Protein AF-0000000067174355 (afdb_homodimer)

Foldseek 3Di:
DDDDDDDFDPPAAAEEEECQALQQQPFPDADDLVLLLVVLVLCVVLPRQAYAHAELPDCVNRVNRNCVLVNLLVDDLVSLLRYEYEYAALVSLLVSLVSPHQHYEHEAELAQVVRCVPVNGGRVVSLVRQLSSLVSSVVSVHAYAYEYHCCAADPVPGGGDLVSVLVSLLDPSRLSHQAYEYEPQQQPDDLVSLLVSLLSNCVSRVRHAYEYWHACQVHCQQVNVSSNVVSHHRYYYAYALQGNAHPSRPPGRTGHHPLQNCVNRVDVSDDLVSSVSSLVSSVVRCVVSVHHRPDVNSVCLCDPPVVDSNRDDD/DDDDDDDFDPPAAAEEEECQALQQQPFPDADDLVLLLVVLVLCVVLPRQAYAHAELPDCVNRVNRNCVLVNLLVDDLVSLLRYEYEYAALVSLLVSLVSPHQEYEHEAELAQVVRCVPVNGGRVVSLVRQLSSLVSSVVSVHAYAYEYPCCAADPVPGGGDLVSVLCSLLDPSRLSHQAYEYEPQQQPDDLVSLLVSLLSNCVSRVRHAYEYWHFCQVHCQLVNVSSNVVSGHRYYYAYALQGNAHPSRPPGRTTHHPLQNCVNRVDVSDDLVSSVSSLVSSVVRCVVSVHHRPDVNSVCLCDPPVVDSNRDDD

Structure (mmCIF, N/CA/C/O backbone):
data_AF-0000000067174355-model_v1
#
loop_
_entity.id
_entity.type
_entity.pdbx_description
1 polymer 'Hydroxymethylglutaryl-CoA lyase'
#
loop_
_atom_site.group_PDB
_atom_site.id
_atom_site.type_symbol
_atom_site.label_atom_id
_atom_site.label_alt_id
_atom_site.label_comp_id
_atom_site.label_asym_id
_atom_site.label_entity_id
_atom_site.label_seq_id
_atom_site.pdbx_PDB_ins_code
_atom_site.Cartn_x
_atom_site.Cartn_y
_atom_site.Cartn_z
_atom_site.occupancy
_atom_site.B_iso_or_equiv
_atom_site.auth_seq_id
_atom_site.auth_comp_id
_atom_site.auth_asym_id
_atom_site.auth_atom_id
_atom_site.pdbx_PDB_model_num
ATOM 1 N N . MET A 1 1 ? 29.172 12.445 6.512 1 47.53 1 MET A N 1
ATOM 2 C CA . MET A 1 1 ? 29.062 11.016 6.754 1 47.53 1 MET A CA 1
ATOM 3 C C . MET A 1 1 ? 27.953 10.406 5.883 1 47.53 1 MET A C 1
ATOM 5 O O . MET A 1 1 ? 26.891 10.992 5.734 1 47.53 1 MET A O 1
ATOM 9 N N . THR A 1 2 ? 28.219 9.445 5.082 1 68 2 THR A N 1
ATOM 10 C CA . THR A 1 2 ? 27.328 8.805 4.121 1 68 2 THR A CA 1
ATOM 11 C C . THR A 1 2 ? 26.141 8.148 4.836 1 68 2 THR A C 1
ATOM 13 O O . THR A 1 2 ? 26.344 7.391 5.793 1 68 2 THR A O 1
ATOM 16 N N . VAL A 1 3 ? 24.938 8.594 4.625 1 85.62 3 VAL A N 1
ATOM 17 C CA . VAL A 1 3 ? 23.734 8.047 5.246 1 85.62 3 VAL A CA 1
ATOM 18 C C . VAL A 1 3 ? 23.562 6.586 4.836 1 85.62 3 VAL A C 1
ATOM 20 O O . VAL A 1 3 ? 23.656 6.254 3.652 1 85.62 3 VAL A O 1
ATOM 23 N N . ARG A 1 4 ? 23.469 5.734 5.824 1 85.81 4 ARG A N 1
ATOM 24 C CA . ARG A 1 4 ? 23.344 4.297 5.602 1 85.81 4 ARG A CA 1
ATOM 25 C C . ARG A 1 4 ? 22.031 3.965 4.906 1 85.81 4 ARG A C 1
ATOM 27 O O . ARG A 1 4 ? 21 4.547 5.219 1 85.81 4 ARG A O 1
ATOM 34 N N . GLU A 1 5 ? 22.156 3.023 3.988 1 91.25 5 GLU A N 1
ATOM 35 C CA . GLU A 1 5 ? 20.953 2.527 3.324 1 91.25 5 GLU A CA 1
ATOM 36 C C . GLU A 1 5 ? 20.047 1.79 4.305 1 91.25 5 GLU A C 1
ATOM 38 O O . GLU A 1 5 ? 20.531 1.091 5.199 1 91.25 5 GLU A O 1
ATOM 43 N N . PRO A 1 6 ? 18.797 1.964 4.055 1 93.75 6 PRO A N 1
ATOM 44 C CA . PRO A 1 6 ? 17.891 1.229 4.938 1 93.75 6 PRO A CA 1
ATOM 45 C C . PRO A 1 6 ? 18.031 -0.285 4.809 1 93.75 6 PRO A C 1
ATOM 47 O O . PRO A 1 6 ? 18.344 -0.789 3.727 1 93.75 6 PRO A O 1
ATOM 50 N N . SER A 1 7 ? 17.797 -0.984 5.895 1 96.5 7 SER A N 1
ATOM 51 C CA . SER A 1 7 ? 17.938 -2.436 5.934 1 96.5 7 SER A CA 1
ATOM 52 C C . SER A 1 7 ? 16.781 -3.121 5.195 1 96.5 7 SER A C 1
ATOM 54 O O . SER A 1 7 ? 15.688 -2.564 5.082 1 96.5 7 SER A O 1
ATOM 56 N N . PRO A 1 8 ? 17.047 -4.328 4.684 1 97.94 8 PRO A N 1
ATOM 57 C CA . PRO A 1 8 ? 15.953 -5.113 4.102 1 97.94 8 PRO A CA 1
ATOM 58 C C . PRO A 1 8 ? 14.875 -5.477 5.117 1 97.94 8 PRO A C 1
ATOM 60 O O . PRO A 1 8 ? 15.117 -5.438 6.324 1 97.94 8 PRO A O 1
ATOM 63 N N . TYR A 1 9 ? 13.719 -5.781 4.57 1 98.62 9 TYR A N 1
ATOM 64 C CA . TYR A 1 9 ? 12.625 -6.211 5.426 1 98.62 9 TYR A CA 1
ATOM 65 C C . TYR A 1 9 ? 12.898 -7.586 6.023 1 98.62 9 TYR A C 1
ATOM 67 O O . TYR A 1 9 ? 13.43 -8.469 5.344 1 98.62 9 TYR A O 1
ATOM 75 N N . THR A 1 10 ? 12.656 -7.75 7.281 1 98.12 10 THR A N 1
ATOM 76 C CA . THR A 1 10 ? 12.727 -9.023 7.988 1 98.12 10 THR A CA 1
ATOM 77 C C . THR A 1 10 ? 11.43 -9.289 8.742 1 98.12 10 THR A C 1
ATOM 79 O O . THR A 1 10 ? 10.828 -8.367 9.297 1 98.12 10 THR A O 1
ATOM 82 N N . PRO A 1 11 ? 10.992 -10.531 8.711 1 98.12 11 PRO A N 1
ATOM 83 C CA . PRO A 1 11 ? 11.633 -11.727 8.164 1 98.12 11 PRO A CA 1
ATOM 84 C C . PRO A 1 11 ? 11.711 -11.719 6.637 1 98.12 11 PRO A C 1
ATOM 86 O O . PRO A 1 11 ? 10.969 -10.977 5.984 1 98.12 11 PRO A O 1
ATOM 89 N N . ARG A 1 12 ? 12.547 -12.57 6.105 1 98.25 12 ARG A N 1
ATOM 90 C CA . ARG A 1 12 ? 12.766 -12.609 4.664 1 98.25 12 ARG A CA 1
ATOM 91 C C . ARG A 1 12 ? 11.672 -13.414 3.963 1 98.25 12 ARG A C 1
ATOM 93 O O . ARG A 1 12 ? 11.141 -14.367 4.531 1 98.25 12 ARG A O 1
ATOM 100 N N . ALA A 1 13 ? 11.336 -13.047 2.789 1 98.56 13 ALA A N 1
ATOM 101 C CA . ALA A 1 13 ? 10.453 -13.789 1.896 1 98.56 13 ALA A CA 1
ATOM 102 C C . ALA A 1 13 ? 10.914 -13.672 0.446 1 98.56 13 ALA A C 1
ATOM 104 O O . ALA A 1 13 ? 11.461 -12.648 0.044 1 98.56 13 ALA A O 1
ATOM 105 N N . GLU A 1 14 ? 10.648 -14.672 -0.327 1 98.5 14 GLU A N 1
ATOM 106 C CA . GLU A 1 14 ? 11.016 -14.711 -1.74 1 98.5 14 GLU A CA 1
ATOM 107 C C . GLU A 1 14 ? 9.859 -14.234 -2.619 1 98.5 14 GLU A C 1
ATOM 109 O O . GLU A 1 14 ? 8.695 -14.523 -2.332 1 98.5 14 GLU A O 1
ATOM 114 N N . LEU A 1 15 ? 10.219 -13.523 -3.701 1 98.88 15 LEU A N 1
ATOM 115 C CA . LEU A 1 15 ? 9.227 -13.164 -4.699 1 98.88 15 LEU A CA 1
ATOM 116 C C . LEU A 1 15 ? 9.07 -14.266 -5.742 1 98.88 15 LEU A C 1
ATOM 118 O O . LEU A 1 15 ? 10.062 -14.75 -6.285 1 98.88 15 LEU A O 1
ATOM 122 N N . ARG A 1 16 ? 7.902 -14.664 -5.973 1 98.94 16 ARG A N 1
ATOM 123 C CA . ARG A 1 16 ? 7.566 -15.367 -7.207 1 98.94 16 ARG A CA 1
ATOM 124 C C . ARG A 1 16 ? 6.828 -14.445 -8.172 1 98.94 16 ARG A C 1
ATOM 126 O O . ARG A 1 16 ? 5.781 -13.891 -7.832 1 98.94 16 ARG A O 1
ATOM 133 N N . ASP A 1 17 ? 7.379 -14.242 -9.305 1 98.94 17 ASP A N 1
ATOM 134 C CA . ASP A 1 17 ? 6.719 -13.414 -10.305 1 98.94 17 ASP A CA 1
ATOM 135 C C . ASP A 1 17 ? 5.715 -14.227 -11.117 1 98.94 17 ASP A C 1
ATOM 137 O O . ASP A 1 17 ? 6.059 -15.281 -11.656 1 98.94 17 ASP A O 1
ATOM 141 N N . VAL A 1 18 ? 4.496 -13.75 -11.172 1 98.88 18 VAL A N 1
ATOM 142 C CA . VAL A 1 18 ? 3.436 -14.508 -11.82 1 98.88 18 VAL A CA 1
ATOM 143 C C . VAL A 1 18 ? 2.963 -13.766 -13.07 1 98.88 18 VAL A C 1
ATOM 145 O O . VAL A 1 18 ? 1.844 -13.984 -13.539 1 98.88 18 VAL A O 1
ATOM 148 N N . THR A 1 19 ? 3.76 -12.891 -13.641 1 98.69 19 THR A N 1
ATOM 149 C CA . THR A 1 19 ? 3.434 -12.055 -14.789 1 98.69 19 THR A CA 1
ATOM 150 C C . THR A 1 19 ? 2.945 -12.906 -15.961 1 98.69 19 THR A C 1
ATOM 152 O O . THR A 1 19 ? 1.911 -12.609 -16.562 1 98.69 19 THR A O 1
ATOM 155 N N . LEU A 1 20 ? 3.588 -13.992 -16.234 1 98.75 20 LEU A N 1
ATOM 156 C CA . LEU A 1 20 ? 3.367 -14.742 -17.469 1 98.75 20 LEU A CA 1
ATOM 157 C C . LEU A 1 20 ? 2.189 -15.695 -17.312 1 98.75 20 LEU A C 1
ATOM 159 O O . LEU A 1 20 ? 1.756 -16.312 -18.297 1 98.75 20 LEU A O 1
ATOM 163 N N . ARG A 1 21 ? 1.684 -15.805 -16.172 1 98.31 21 ARG A N 1
ATOM 164 C CA . ARG A 1 21 ? 0.479 -16.609 -15.961 1 98.31 21 ARG A CA 1
ATOM 165 C C . ARG A 1 21 ? -0.692 -15.727 -15.531 1 98.31 21 ARG A C 1
ATOM 167 O O . ARG A 1 21 ? -1.477 -15.281 -16.375 1 98.31 21 ARG A O 1
ATOM 174 N N . ASP A 1 22 ? -0.7 -15.312 -14.242 1 97.19 22 ASP A N 1
ATOM 175 C CA . ASP A 1 22 ? -1.816 -14.531 -13.719 1 97.19 22 ASP A CA 1
ATOM 176 C C . ASP A 1 22 ? -1.847 -13.133 -14.328 1 97.19 22 ASP A C 1
ATOM 178 O O . ASP A 1 22 ? -2.922 -12.586 -14.586 1 97.19 22 ASP A O 1
ATOM 182 N N . GLY A 1 23 ? -0.705 -12.547 -14.562 1 97.44 23 GLY A N 1
ATOM 183 C CA . GLY A 1 23 ? -0.603 -11.211 -15.125 1 97.44 23 GLY A CA 1
ATOM 184 C C . GLY A 1 23 ? -1.188 -11.109 -16.516 1 97.44 23 GLY A C 1
ATOM 185 O O . GLY A 1 23 ? -1.745 -10.07 -16.891 1 97.44 23 GLY A O 1
ATOM 186 N N . LEU A 1 24 ? -1.07 -12.18 -17.297 1 97.06 24 LEU A N 1
ATOM 187 C CA . LEU A 1 24 ? -1.478 -12.141 -18.688 1 97.06 24 LEU A CA 1
ATOM 188 C C . LEU A 1 24 ? -2.91 -12.633 -18.859 1 97.06 24 LEU A C 1
ATOM 190 O O . LEU A 1 24 ? -3.512 -12.469 -19.922 1 97.06 24 LEU A O 1
ATOM 194 N N . GLN A 1 25 ? -3.473 -13.164 -17.812 1 92.31 25 GLN A N 1
ATOM 195 C CA . GLN A 1 25 ? -4.711 -13.93 -17.922 1 92.31 25 GLN A CA 1
ATOM 196 C C . GLN A 1 25 ? -5.832 -13.086 -18.516 1 92.31 25 GLN A C 1
ATOM 198 O O . GLN A 1 25 ? -6.648 -13.578 -19.297 1 92.31 25 GLN A O 1
ATOM 203 N N . LEU A 1 26 ? -5.891 -11.797 -18.188 1 89.19 26 LEU A N 1
ATOM 204 C CA . LEU A 1 26 ? -7.023 -10.961 -18.578 1 89.19 26 LEU A CA 1
ATOM 205 C C . LEU A 1 26 ? -6.586 -9.867 -19.531 1 89.19 26 LEU A C 1
ATOM 207 O O . LEU A 1 26 ? -7.32 -8.898 -19.766 1 89.19 26 LEU A O 1
ATOM 211 N N . THR A 1 27 ? -5.402 -9.977 -20.109 1 92.25 27 THR A N 1
ATOM 212 C CA . THR A 1 27 ? -4.961 -8.969 -21.062 1 92.25 27 THR A CA 1
ATOM 213 C C . THR A 1 27 ? -5.699 -9.117 -22.391 1 92.25 27 THR A C 1
ATOM 215 O O . THR A 1 27 ? -6.105 -10.227 -22.766 1 92.25 27 THR A O 1
ATOM 218 N N . ALA A 1 28 ? -5.863 -8.047 -23.047 1 89.19 28 ALA A N 1
ATOM 219 C CA . ALA A 1 28 ? -6.547 -8.062 -24.328 1 89.19 28 ALA A CA 1
ATOM 220 C C . ALA A 1 28 ? -5.648 -8.641 -25.422 1 89.19 28 ALA A C 1
ATOM 222 O O . ALA A 1 28 ? -6.129 -9.312 -26.344 1 89.19 28 ALA A O 1
ATOM 223 N N . LYS A 1 29 ? -4.379 -8.383 -25.359 1 93.56 29 LYS A N 1
ATOM 224 C CA . LYS A 1 29 ? -3.4 -8.852 -26.328 1 93.56 29 LYS A CA 1
ATOM 225 C C . LYS A 1 29 ? -2.557 -9.984 -25.766 1 93.56 29 LYS A C 1
ATOM 227 O O . LYS A 1 29 ? -2.461 -10.141 -24.547 1 93.56 29 LYS A O 1
ATOM 232 N N . THR A 1 30 ? -2.014 -10.734 -26.688 1 95.75 30 THR A N 1
ATOM 233 C CA . THR A 1 30 ? -1.094 -11.797 -26.312 1 95.75 30 THR A CA 1
ATOM 234 C C . THR A 1 30 ? 0.352 -11.32 -26.391 1 95.75 30 THR A C 1
ATOM 236 O O . THR A 1 30 ? 0.704 -10.516 -27.25 1 95.75 30 THR A O 1
ATOM 239 N N . LEU A 1 31 ? 1.078 -11.773 -25.469 1 97.75 31 LEU A N 1
ATOM 240 C CA . LEU A 1 31 ? 2.523 -11.57 -25.531 1 97.75 31 LEU A CA 1
ATOM 241 C C . LEU A 1 31 ? 3.182 -12.633 -26.406 1 97.75 31 LEU A C 1
ATOM 243 O O . LEU A 1 31 ? 2.928 -13.828 -26.25 1 97.75 31 LEU A O 1
ATOM 247 N N . PRO A 1 32 ? 4.004 -12.203 -27.375 1 97.94 32 PRO A N 1
ATOM 248 C CA . PRO A 1 32 ? 4.672 -13.211 -28.219 1 97.94 32 PRO A CA 1
ATOM 249 C C . PRO A 1 32 ? 5.496 -14.203 -27.391 1 97.94 32 PRO A C 1
ATOM 251 O O . PRO A 1 32 ? 6.129 -13.812 -26.406 1 97.94 32 PRO A O 1
ATOM 254 N N . THR A 1 33 ? 5.48 -15.492 -27.859 1 98.5 33 THR A N 1
ATOM 255 C CA . THR A 1 33 ? 6.172 -16.562 -27.141 1 98.5 33 THR A CA 1
ATOM 256 C C . THR A 1 33 ? 7.637 -16.203 -26.922 1 98.5 33 THR A C 1
ATOM 258 O O . THR A 1 33 ? 8.172 -16.422 -25.828 1 98.5 33 THR A O 1
ATOM 261 N N . GLU A 1 34 ? 8.266 -15.57 -27.859 1 98.5 34 GLU A N 1
ATOM 262 C CA . GLU A 1 34 ? 9.672 -15.211 -27.766 1 98.5 34 GLU A CA 1
ATOM 263 C C . GLU A 1 34 ? 9.906 -14.195 -26.641 1 98.5 34 GLU A C 1
ATOM 265 O O . GLU A 1 34 ? 10.914 -14.25 -25.938 1 98.5 34 GLU A O 1
ATOM 270 N N . LEU A 1 35 ? 9 -13.32 -26.531 1 98.56 35 LEU A N 1
ATOM 271 C CA . LEU A 1 35 ? 9.125 -12.312 -25.484 1 98.56 35 LEU A CA 1
ATOM 272 C C . LEU A 1 35 ? 8.875 -12.93 -24.109 1 98.56 35 LEU A C 1
ATOM 274 O O . LEU A 1 35 ? 9.5 -12.539 -23.125 1 98.56 35 LEU A O 1
ATOM 278 N N . LYS A 1 36 ? 7.949 -13.875 -24.047 1 98.88 36 LYS A N 1
ATOM 279 C CA . LYS A 1 36 ? 7.75 -14.594 -22.797 1 98.88 36 LYS A CA 1
ATOM 280 C C . LYS A 1 36 ? 9.039 -15.266 -22.328 1 98.88 36 LYS A C 1
ATOM 282 O O . LYS A 1 36 ? 9.398 -15.195 -21.156 1 98.88 36 LYS A O 1
ATOM 287 N N . ILE A 1 37 ? 9.695 -15.922 -23.266 1 98.88 37 ILE A N 1
ATOM 288 C CA . ILE A 1 37 ? 10.945 -16.625 -22.969 1 98.88 37 ILE A CA 1
ATOM 289 C C . ILE A 1 37 ? 11.992 -15.617 -22.5 1 98.88 37 ILE A C 1
ATOM 291 O O . ILE A 1 37 ? 12.711 -15.867 -21.531 1 98.88 37 ILE A O 1
ATOM 295 N N . GLU A 1 38 ? 12.039 -14.484 -23.125 1 98.81 38 GLU A N 1
ATOM 296 C CA . GLU A 1 38 ? 12.953 -13.422 -22.734 1 98.81 38 GLU A CA 1
ATOM 297 C C . GLU A 1 38 ? 12.664 -12.945 -21.312 1 98.81 38 GLU A C 1
ATOM 299 O O . GLU A 1 38 ? 13.586 -12.734 -20.516 1 98.81 38 GLU A O 1
ATOM 304 N N . VAL A 1 39 ? 11.438 -12.773 -21 1 98.88 39 VAL A N 1
ATOM 305 C CA . VAL A 1 39 ? 11.031 -12.32 -19.672 1 98.88 39 VAL A CA 1
ATOM 306 C C . VAL A 1 39 ? 11.469 -13.336 -18.609 1 98.88 39 VAL A C 1
ATOM 308 O O . VAL A 1 39 ? 12.016 -12.961 -17.578 1 98.88 39 VAL A O 1
ATOM 311 N N . VAL A 1 40 ? 11.25 -14.648 -18.859 1 98.94 40 VAL A N 1
ATOM 312 C CA . VAL A 1 40 ? 11.664 -15.703 -17.938 1 98.94 40 VAL A CA 1
ATOM 313 C C . VAL A 1 40 ? 13.164 -15.578 -17.656 1 98.94 40 VAL A C 1
ATOM 315 O O . VAL A 1 40 ? 13.578 -15.492 -16.5 1 98.94 40 VAL A O 1
ATOM 318 N N . ARG A 1 41 ? 13.914 -15.516 -18.688 1 98.88 41 ARG A N 1
ATOM 319 C CA . ARG A 1 41 ? 15.367 -15.539 -18.547 1 98.88 41 ARG A CA 1
ATOM 320 C C . ARG A 1 41 ? 15.883 -14.266 -17.891 1 98.88 41 ARG A C 1
ATOM 322 O O . ARG A 1 41 ? 16.797 -14.305 -17.078 1 98.88 41 ARG A O 1
ATOM 329 N N . GLU A 1 42 ? 15.297 -13.125 -18.219 1 98.81 42 GLU A N 1
ATOM 330 C CA . GLU A 1 42 ? 15.719 -11.859 -17.625 1 98.81 42 GLU A CA 1
ATOM 331 C C . GLU A 1 42 ? 15.398 -11.812 -16.141 1 98.81 42 GLU A C 1
ATOM 333 O O . GLU A 1 42 ? 16.219 -11.359 -15.336 1 98.81 42 GLU A O 1
ATOM 338 N N . LEU A 1 43 ? 14.219 -12.25 -15.758 1 98.88 43 LEU A N 1
ATOM 339 C CA . LEU A 1 43 ? 13.852 -12.258 -14.344 1 98.88 43 LEU A CA 1
ATOM 340 C C . LEU A 1 43 ? 14.766 -13.188 -13.555 1 98.88 43 LEU A C 1
ATOM 342 O O . LEU A 1 43 ? 15.211 -12.844 -12.453 1 98.88 43 LEU A O 1
ATOM 346 N N . LEU A 1 44 ? 15.062 -14.367 -14.125 1 98.81 44 LEU A N 1
ATOM 347 C CA . LEU A 1 44 ? 15.984 -15.281 -13.469 1 98.81 44 LEU A CA 1
ATOM 348 C C . LEU A 1 44 ? 17.375 -14.672 -13.359 1 98.81 44 LEU A C 1
ATOM 350 O O . LEU A 1 44 ? 18.031 -14.781 -12.312 1 98.81 44 LEU A O 1
ATOM 354 N N . ARG A 1 45 ? 17.812 -14.031 -14.414 1 98.38 45 ARG A N 1
ATOM 355 C CA . ARG A 1 45 ? 19.125 -13.383 -14.43 1 98.38 45 ARG A CA 1
ATOM 356 C C . ARG A 1 45 ? 19.219 -12.312 -13.344 1 98.38 45 ARG A C 1
ATOM 358 O O . ARG A 1 45 ? 20.25 -12.172 -12.703 1 98.38 45 ARG A O 1
ATOM 365 N N . LEU A 1 46 ? 18.156 -11.578 -13.156 1 98.19 46 LEU A N 1
ATOM 366 C CA . LEU A 1 46 ? 18.141 -10.492 -12.188 1 98.19 46 LEU A CA 1
ATOM 367 C C . LEU A 1 46 ? 18.188 -11.031 -10.758 1 98.19 46 LEU A C 1
ATOM 369 O O . LEU A 1 46 ? 18.609 -10.328 -9.836 1 98.19 46 LEU A O 1
ATOM 373 N N . GLY A 1 47 ? 17.641 -12.211 -10.492 1 97.94 47 GLY A N 1
ATOM 374 C CA . GLY A 1 47 ? 17.719 -12.789 -9.156 1 97.94 47 GLY A CA 1
ATOM 375 C C . GLY A 1 47 ? 16.375 -13.25 -8.625 1 97.94 47 GLY A C 1
ATOM 376 O O . GLY A 1 47 ? 16.297 -13.766 -7.512 1 97.94 47 GLY A O 1
ATOM 377 N N . VAL A 1 48 ? 15.297 -13.086 -9.43 1 98.75 48 VAL A N 1
ATOM 378 C CA . VAL A 1 48 ? 13.992 -13.57 -9 1 98.75 48 VAL A CA 1
ATOM 379 C C . VAL A 1 48 ? 14.031 -15.094 -8.844 1 98.75 48 VAL A C 1
ATOM 381 O O . VAL A 1 48 ? 14.344 -15.812 -9.797 1 98.75 48 VAL A O 1
ATOM 384 N N . PRO A 1 49 ? 13.664 -15.57 -7.711 1 98.38 49 PRO A N 1
ATOM 385 C CA . PRO A 1 49 ? 13.977 -16.969 -7.426 1 98.38 49 PRO A CA 1
ATOM 386 C C . PRO A 1 49 ? 12.977 -17.938 -8.047 1 98.38 49 PRO A C 1
ATOM 388 O O . PRO A 1 49 ? 13.289 -19.125 -8.25 1 98.38 49 PRO A O 1
ATOM 391 N N . ALA A 1 50 ? 11.758 -17.484 -8.312 1 98.75 50 ALA A N 1
ATOM 392 C CA . ALA A 1 50 ? 10.703 -18.359 -8.82 1 98.75 50 ALA A CA 1
ATOM 393 C C . ALA A 1 50 ? 9.758 -17.594 -9.734 1 98.75 50 ALA A C 1
ATOM 395 O O . ALA A 1 50 ? 9.547 -16.391 -9.562 1 98.75 50 ALA A O 1
ATOM 396 N N . LEU A 1 51 ? 9.195 -18.344 -10.672 1 98.94 51 LEU A N 1
ATOM 397 C CA . LEU A 1 51 ? 8.25 -17.781 -11.633 1 98.94 51 LEU A CA 1
ATOM 398 C C . LEU A 1 51 ? 7.051 -18.703 -11.805 1 98.94 51 LEU A C 1
ATOM 400 O O . LEU A 1 51 ? 7.16 -19.922 -11.602 1 98.94 51 LEU A O 1
ATOM 404 N N . GLU A 1 52 ? 5.926 -18.172 -12.039 1 98.94 52 GLU A N 1
ATOM 405 C CA . GLU A 1 52 ? 4.809 -18.891 -12.656 1 98.94 52 GLU A CA 1
ATOM 406 C C . GLU A 1 52 ? 4.641 -18.5 -14.117 1 98.94 52 GLU A C 1
ATOM 408 O O . GLU A 1 52 ? 4.34 -17.344 -14.422 1 98.94 52 GLU A O 1
ATOM 413 N N . ILE A 1 53 ? 4.797 -19.484 -15.039 1 98.81 53 ILE A N 1
ATOM 414 C CA . ILE A 1 53 ? 5.113 -19.047 -16.391 1 98.81 53 ILE A CA 1
ATOM 415 C C . ILE A 1 53 ? 3.986 -19.453 -17.344 1 98.81 53 ILE A C 1
ATOM 417 O O . ILE A 1 53 ? 4.082 -19.25 -18.547 1 98.81 53 ILE A O 1
ATOM 421 N N . GLY A 1 54 ? 2.889 -20.031 -16.781 1 98.44 54 GLY A N 1
ATOM 422 C CA . GLY A 1 54 ? 1.79 -20.406 -17.656 1 98.44 54 GLY A CA 1
ATOM 423 C C . GLY A 1 54 ? 0.721 -21.219 -16.953 1 98.44 54 GLY A C 1
ATOM 424 O O . GLY A 1 54 ? 0.676 -21.266 -15.727 1 98.44 54 GLY A O 1
ATOM 425 N N . SER A 1 55 ? -0.197 -21.781 -17.797 1 98.31 55 SER A N 1
ATOM 426 C CA . SER A 1 55 ? -1.37 -22.5 -17.312 1 98.31 55 SER A CA 1
ATOM 427 C C . SER A 1 55 ? -1.771 -23.625 -18.266 1 98.31 55 SER A C 1
ATOM 429 O O . SER A 1 55 ? -1.549 -23.516 -19.484 1 98.31 55 SER A O 1
ATOM 431 N N . MET A 1 56 ? -2.352 -24.656 -17.703 1 98.25 56 MET A N 1
ATOM 432 C CA . MET A 1 56 ? -2.867 -25.75 -18.531 1 98.25 56 MET A CA 1
ATOM 433 C C . MET A 1 56 ? -4.363 -25.578 -18.781 1 98.25 56 MET A C 1
ATOM 435 O O . MET A 1 56 ? -5.023 -26.5 -19.266 1 98.25 56 MET A O 1
ATOM 439 N N . ALA A 1 57 ? -4.875 -24.422 -18.391 1 95.25 57 ALA A N 1
ATOM 440 C CA . ALA A 1 57 ? -6.266 -24.125 -18.734 1 95.25 57 ALA A CA 1
ATOM 441 C C . ALA A 1 57 ? -6.488 -24.234 -20.234 1 95.25 57 ALA A C 1
ATOM 443 O O . ALA A 1 57 ? -5.551 -24.094 -21.016 1 95.25 57 ALA A O 1
ATOM 444 N N . ARG A 1 58 ? -7.738 -24.484 -20.625 1 94.38 58 ARG A N 1
ATOM 445 C CA . ARG A 1 58 ? -8.07 -24.625 -22.031 1 94.38 58 ARG A CA 1
ATOM 446 C C . ARG A 1 58 ? -7.738 -23.359 -22.812 1 94.38 58 ARG A C 1
ATOM 448 O O . ARG A 1 58 ? -8.047 -22.25 -22.359 1 94.38 58 ARG A O 1
ATOM 455 N N . ALA A 1 59 ? -7.203 -23.578 -23.969 1 93.31 59 ALA A N 1
ATOM 456 C CA . ALA A 1 59 ? -6.723 -22.484 -24.781 1 93.31 59 ALA A CA 1
ATOM 457 C C . ALA A 1 59 ? -7.871 -21.562 -25.219 1 93.31 59 ALA A C 1
ATOM 459 O O . ALA A 1 59 ? -7.688 -20.359 -25.375 1 93.31 59 ALA A O 1
ATOM 460 N N . ASP A 1 60 ? -9.008 -22.109 -25.391 1 92.81 60 ASP A N 1
ATOM 461 C CA . ASP A 1 60 ? -10.148 -21.312 -25.828 1 92.81 60 ASP A CA 1
ATOM 462 C C . ASP A 1 60 ? -10.695 -20.453 -24.688 1 92.81 60 ASP A C 1
ATOM 464 O O . ASP A 1 60 ? -11.32 -19.422 -24.922 1 92.81 60 ASP A O 1
ATOM 468 N N . LEU A 1 61 ? -10.461 -20.859 -23.484 1 90.75 61 LEU A N 1
ATOM 469 C CA . LEU A 1 61 ? -10.93 -20.125 -22.312 1 90.75 61 LEU A CA 1
ATOM 470 C C . LEU A 1 61 ? -9.914 -19.062 -21.891 1 90.75 61 LEU A C 1
ATOM 472 O O . LEU A 1 61 ? -10.281 -18.016 -21.359 1 90.75 61 LEU A O 1
ATOM 476 N N . VAL A 1 62 ? -8.625 -19.344 -22.078 1 93.31 62 VAL A N 1
ATOM 477 C CA . VAL A 1 62 ? -7.559 -18.406 -21.734 1 93.31 62 VAL A CA 1
ATOM 478 C C . VAL A 1 62 ? -6.555 -18.344 -22.891 1 93.31 62 VAL A C 1
ATOM 480 O O . VAL A 1 62 ? -5.406 -18.766 -22.734 1 93.31 62 VAL A O 1
ATOM 483 N N . PRO A 1 63 ? -6.883 -17.672 -23.953 1 95.69 63 PRO A N 1
ATOM 484 C CA . PRO A 1 63 ? -6.051 -17.656 -25.156 1 95.69 63 PRO A CA 1
ATOM 485 C C . PRO A 1 63 ? -4.676 -17.031 -24.922 1 95.69 63 PRO A C 1
ATOM 487 O O . PRO A 1 63 ? -3.701 -17.406 -25.578 1 95.69 63 PRO A O 1
ATOM 490 N N . THR A 1 64 ? -4.535 -16.125 -23.984 1 96.31 64 THR A N 1
ATOM 491 C CA . THR A 1 64 ? -3.287 -15.414 -23.719 1 96.31 64 THR A CA 1
ATOM 492 C C . THR A 1 64 ? -2.238 -16.359 -23.141 1 96.31 64 THR A C 1
ATOM 494 O O . THR A 1 64 ? -1.055 -16.031 -23.078 1 96.31 64 THR A O 1
ATOM 497 N N . LEU A 1 65 ? -2.676 -17.609 -22.781 1 97.5 65 LEU A N 1
ATOM 498 C CA . LEU A 1 65 ? -1.768 -18.578 -22.188 1 97.5 65 LEU A CA 1
ATOM 499 C C . LEU A 1 65 ? -1.72 -19.859 -23.016 1 97.5 65 LEU A C 1
ATOM 501 O O . LEU A 1 65 ? -1.195 -20.891 -22.562 1 97.5 65 LEU A O 1
ATOM 505 N N . ALA A 1 66 ? -2.221 -19.828 -24.234 1 97.31 66 ALA A N 1
ATOM 506 C CA . ALA A 1 66 ? -2.361 -21 -25.078 1 97.31 66 ALA A CA 1
ATOM 507 C C . ALA A 1 66 ? -0.997 -21.594 -25.438 1 97.31 66 ALA A C 1
ATOM 509 O O . ALA A 1 66 ? -0.89 -22.781 -25.766 1 97.31 66 ALA A O 1
ATOM 510 N N . ASP A 1 67 ? 0.035 -20.812 -25.359 1 98.19 67 ASP A N 1
ATOM 511 C CA . ASP A 1 67 ? 1.353 -21.25 -25.812 1 98.19 67 ASP A CA 1
ATOM 512 C C . ASP A 1 67 ? 2.221 -21.688 -24.625 1 98.19 67 ASP A C 1
ATOM 514 O O . ASP A 1 67 ? 3.451 -21.656 -24.719 1 98.19 67 ASP A O 1
ATOM 518 N N . THR A 1 68 ? 1.611 -22.047 -23.469 1 98.56 68 THR A N 1
ATOM 519 C CA . THR A 1 68 ? 2.342 -22.422 -22.25 1 98.56 68 THR A CA 1
ATOM 520 C C . THR A 1 68 ? 3.357 -23.516 -22.562 1 98.56 68 THR A C 1
ATOM 522 O O . THR A 1 68 ? 4.523 -23.406 -22.172 1 98.56 68 THR A O 1
ATOM 525 N N . LEU A 1 69 ? 2.955 -24.531 -23.266 1 98.5 69 LEU A N 1
ATOM 526 C CA . LEU A 1 69 ? 3.836 -25.672 -23.516 1 98.5 69 LEU A CA 1
ATOM 527 C C . LEU A 1 69 ? 4.941 -25.297 -24.5 1 98.5 69 LEU A C 1
ATOM 529 O O . LEU A 1 69 ? 6.027 -25.891 -24.469 1 98.5 69 LEU A O 1
ATOM 533 N N . ASP A 1 70 ? 4.73 -24.312 -25.391 1 98.62 70 ASP A N 1
ATOM 534 C CA . ASP A 1 70 ? 5.797 -23.781 -26.25 1 98.62 70 ASP A CA 1
ATOM 535 C C . ASP A 1 70 ? 6.875 -23.094 -25.406 1 98.62 70 ASP A C 1
ATOM 537 O O . ASP A 1 70 ? 8.07 -23.25 -25.672 1 98.62 70 ASP A O 1
ATOM 541 N N . VAL A 1 71 ? 6.457 -22.344 -24.375 1 98.81 71 VAL A N 1
ATOM 542 C CA . VAL A 1 71 ? 7.398 -21.688 -23.469 1 98.81 71 VAL A CA 1
ATOM 543 C C . VAL A 1 71 ? 8.203 -22.75 -22.703 1 98.81 71 VAL A C 1
ATOM 545 O O . VAL A 1 71 ? 9.43 -22.656 -22.625 1 98.81 71 VAL A O 1
ATOM 548 N N . VAL A 1 72 ? 7.539 -23.766 -22.219 1 98.81 72 VAL A N 1
ATOM 549 C CA . VAL A 1 72 ? 8.188 -24.844 -21.484 1 98.81 72 VAL A CA 1
ATOM 550 C C . VAL A 1 72 ? 9.234 -25.516 -22.375 1 98.81 72 VAL A C 1
ATOM 552 O O . VAL A 1 72 ? 10.367 -25.75 -21.938 1 98.81 72 VAL A O 1
ATOM 555 N N . ALA A 1 73 ? 8.859 -25.797 -23.578 1 98.44 73 ALA A N 1
ATOM 556 C CA . ALA A 1 73 ? 9.734 -26.516 -24.5 1 98.44 73 ALA A CA 1
ATOM 557 C C . ALA A 1 73 ? 11 -25.719 -24.797 1 98.44 73 ALA A C 1
ATOM 559 O O . ALA A 1 73 ? 12.047 -26.297 -25.109 1 98.44 73 ALA A O 1
ATOM 560 N N . ALA A 1 74 ? 10.945 -24.422 -24.656 1 98.62 74 ALA A N 1
ATOM 561 C CA . ALA A 1 74 ? 12.062 -23.547 -25.016 1 98.62 74 ALA A CA 1
ATOM 562 C C . ALA A 1 74 ? 13.039 -23.406 -23.844 1 98.62 74 ALA A C 1
ATOM 564 O O . ALA A 1 74 ? 14.164 -22.922 -24.031 1 98.62 74 ALA A O 1
ATOM 565 N N . LEU A 1 75 ? 12.688 -23.812 -22.656 1 98.75 75 LEU A N 1
ATOM 566 C CA . LEU A 1 75 ? 13.492 -23.562 -21.453 1 98.75 75 LEU A CA 1
ATOM 567 C C . LEU A 1 75 ? 14.352 -24.781 -21.125 1 98.75 75 LEU A C 1
ATOM 569 O O . LEU A 1 75 ? 13.977 -25.922 -21.453 1 98.75 75 LEU A O 1
ATOM 573 N N . THR A 1 76 ? 15.484 -24.562 -20.469 1 98.5 76 THR A N 1
ATOM 574 C CA . THR A 1 76 ? 16.328 -25.656 -19.984 1 98.5 76 THR A CA 1
ATOM 575 C C . THR A 1 76 ? 15.758 -26.266 -18.719 1 98.5 76 THR A C 1
ATOM 577 O O . THR A 1 76 ? 14.938 -25.641 -18.031 1 98.5 76 THR A O 1
ATOM 580 N N . PRO A 1 77 ? 16.203 -27.484 -18.375 1 97.62 77 PRO A N 1
ATOM 581 C CA . PRO A 1 77 ? 15.75 -28.094 -17.125 1 97.62 77 PRO A CA 1
ATOM 582 C C . PRO A 1 77 ? 16.062 -27.234 -15.906 1 97.62 77 PRO A C 1
ATOM 584 O O . PRO A 1 77 ? 15.266 -27.172 -14.969 1 97.62 77 PRO A O 1
ATOM 587 N N . GLU A 1 78 ? 17.219 -26.562 -15.93 1 97.75 78 GLU A N 1
ATOM 588 C CA . GLU A 1 78 ? 17.594 -25.688 -14.82 1 97.75 78 GLU A CA 1
ATOM 589 C C . GLU A 1 78 ? 16.641 -24.516 -14.68 1 97.75 78 GLU A C 1
ATOM 591 O O . GLU A 1 78 ? 16.266 -24.141 -13.57 1 97.75 78 GLU A O 1
ATOM 596 N N . GLU A 1 79 ? 16.234 -23.922 -15.789 1 98.56 79 GLU A N 1
ATOM 597 C CA . GLU A 1 79 ? 15.25 -22.844 -15.789 1 98.56 79 GLU A CA 1
ATOM 598 C C . GLU A 1 79 ? 13.891 -23.344 -15.32 1 98.56 79 GLU A C 1
ATOM 600 O O . GLU A 1 79 ? 13.25 -22.703 -14.484 1 98.56 79 GLU A O 1
ATOM 605 N N . LEU A 1 80 ? 13.516 -24.484 -15.781 1 98.56 80 LEU A N 1
ATOM 606 C CA . LEU A 1 80 ? 12.203 -25.047 -15.477 1 98.56 80 LEU A CA 1
ATOM 607 C C . LEU A 1 80 ? 12.102 -25.422 -14 1 98.56 80 LEU A C 1
ATOM 609 O O . LEU A 1 80 ? 11.008 -25.375 -13.422 1 98.56 80 LEU A O 1
ATOM 613 N N . ASP A 1 81 ? 13.219 -25.656 -13.375 1 98.06 81 ASP A N 1
ATOM 614 C CA . ASP A 1 81 ? 13.25 -26 -11.953 1 98.06 81 ASP A CA 1
ATOM 615 C C . ASP A 1 81 ? 12.828 -24.828 -11.086 1 98.06 81 ASP A C 1
ATOM 617 O O . ASP A 1 81 ? 12.539 -25 -9.898 1 98.06 81 ASP A O 1
ATOM 621 N N . ARG A 1 82 ? 12.68 -23.656 -11.656 1 98.56 82 ARG A N 1
ATOM 622 C CA . ARG A 1 82 ? 12.281 -22.453 -10.93 1 98.56 82 ARG A CA 1
ATOM 623 C C . ARG A 1 82 ? 10.945 -21.922 -11.438 1 98.56 82 ARG A C 1
ATOM 625 O O . ARG A 1 82 ? 10.539 -20.812 -11.094 1 98.56 82 ARG A O 1
ATOM 632 N N . CYS A 1 83 ? 10.297 -22.75 -12.273 1 98.88 83 CYS A N 1
ATOM 633 C CA . CYS A 1 83 ? 9.094 -22.266 -12.953 1 98.88 83 CYS A CA 1
ATOM 634 C C . CYS A 1 83 ? 7.902 -23.156 -12.617 1 98.88 83 CYS A C 1
ATOM 636 O O . CYS A 1 83 ? 7.965 -24.375 -12.758 1 98.88 83 CYS A O 1
ATOM 638 N N . TRP A 1 84 ? 6.875 -22.562 -12.172 1 98.94 84 TRP A N 1
ATOM 639 C CA . TRP A 1 84 ? 5.641 -23.25 -11.82 1 98.94 84 TRP A CA 1
ATOM 640 C C . TRP A 1 84 ? 4.605 -23.125 -12.93 1 98.94 84 TRP A C 1
ATOM 642 O O . TRP A 1 84 ? 4.57 -22.125 -13.641 1 98.94 84 TRP A O 1
ATOM 652 N N . ILE A 1 85 ? 3.752 -24.141 -13.078 1 98.88 85 ILE A N 1
ATOM 653 C CA . ILE A 1 85 ? 2.662 -24.156 -14.047 1 98.88 85 ILE A CA 1
ATOM 654 C C . ILE A 1 85 ? 1.328 -24.312 -13.32 1 98.88 85 ILE A C 1
ATOM 656 O O . ILE A 1 85 ? 1.163 -25.219 -12.5 1 98.88 85 ILE A O 1
ATOM 660 N N . TRP A 1 86 ? 0.438 -23.453 -13.609 1 98.75 86 TRP A N 1
ATOM 661 C CA . TRP A 1 86 ? -0.913 -23.547 -13.07 1 98.75 86 TRP A CA 1
ATOM 662 C C . TRP A 1 86 ? -1.64 -24.766 -13.625 1 98.75 86 TRP A C 1
ATOM 664 O O . TRP A 1 86 ? -1.661 -24.984 -14.836 1 98.75 86 TRP A O 1
ATOM 674 N N . VAL A 1 87 ? -2.268 -25.578 -12.766 1 98.81 87 VAL A N 1
ATOM 675 C CA . VAL A 1 87 ? -3.041 -26.766 -13.125 1 98.81 87 VAL A CA 1
ATOM 676 C C . VAL A 1 87 ? -4.301 -26.844 -12.266 1 98.81 87 VAL A C 1
ATOM 678 O O . VAL A 1 87 ? -4.34 -26.297 -11.164 1 98.81 87 VAL A O 1
ATOM 681 N N . ALA A 1 88 ? -5.359 -27.578 -12.797 1 98.06 88 ALA A N 1
ATOM 682 C CA . ALA A 1 88 ? -6.609 -27.703 -12.047 1 98.06 88 ALA A CA 1
ATOM 683 C C . ALA A 1 88 ? -7.035 -29.156 -11.945 1 98.06 88 ALA A C 1
ATOM 685 O O . ALA A 1 88 ? -7.902 -29.5 -11.133 1 98.06 88 ALA A O 1
ATOM 686 N N . THR A 1 89 ? -6.414 -30.062 -12.758 1 98.19 89 THR A N 1
ATOM 687 C CA . THR A 1 89 ? -6.781 -31.469 -12.781 1 98.19 89 THR A CA 1
ATOM 688 C C . THR A 1 89 ? -5.539 -32.344 -12.852 1 98.19 89 THR A C 1
ATOM 690 O O . THR A 1 89 ? -4.473 -31.891 -13.273 1 98.19 89 THR A O 1
ATOM 693 N N . PRO A 1 90 ? -5.711 -33.625 -12.43 1 98.62 90 PRO A N 1
ATOM 694 C CA . PRO A 1 90 ? -4.602 -34.562 -12.617 1 98.62 90 PRO A CA 1
ATOM 695 C C . PRO A 1 90 ? -4.145 -34.656 -14.07 1 98.62 90 PRO A C 1
ATOM 697 O O . PRO A 1 90 ? -2.945 -34.781 -14.336 1 98.62 90 PRO A O 1
ATOM 700 N N . ARG A 1 91 ? -5.062 -34.562 -14.961 1 98.44 91 ARG A N 1
ATOM 701 C CA . ARG A 1 91 ? -4.727 -34.594 -16.375 1 98.44 91 ARG A CA 1
ATOM 702 C C . ARG A 1 91 ? -3.832 -33.438 -16.766 1 98.44 91 ARG A C 1
ATOM 704 O O . ARG A 1 91 ? -2.92 -33.594 -17.594 1 98.44 91 ARG A O 1
ATOM 711 N N . HIS A 1 92 ? -4.098 -32.25 -16.219 1 98.75 92 HIS A N 1
ATOM 712 C CA . HIS A 1 92 ? -3.23 -31.094 -16.438 1 98.75 92 HIS A CA 1
ATOM 713 C C . HIS A 1 92 ? -1.798 -31.391 -16 1 98.75 92 HIS A C 1
ATOM 715 O O . HIS A 1 92 ? -0.849 -31.031 -16.703 1 98.75 92 HIS A O 1
ATOM 721 N N . VAL A 1 93 ? -1.657 -31.984 -14.867 1 98.88 93 VAL A N 1
ATOM 722 C CA . VAL A 1 93 ? -0.339 -32.312 -14.336 1 98.88 93 VAL A CA 1
ATOM 723 C C . VAL A 1 93 ? 0.371 -33.281 -15.297 1 98.88 93 VAL A C 1
ATOM 725 O O . VAL A 1 93 ? 1.542 -33.062 -15.625 1 98.88 93 VAL A O 1
ATOM 728 N N . GLU A 1 94 ? -0.374 -34.312 -15.75 1 98.75 94 GLU A N 1
ATOM 729 C CA . GLU A 1 94 ? 0.181 -35.281 -16.672 1 98.75 94 GLU A CA 1
ATOM 730 C C . GLU A 1 94 ? 0.719 -34.594 -17.938 1 98.75 94 GLU A C 1
ATOM 732 O O . GLU A 1 94 ? 1.844 -34.875 -18.359 1 98.75 94 GLU A O 1
ATOM 737 N N . LYS A 1 95 ? -0.065 -33.781 -18.469 1 98.5 95 LYS A N 1
ATOM 738 C CA . LYS A 1 95 ? 0.292 -33.125 -19.719 1 98.5 95 LYS A CA 1
ATOM 739 C C . LYS A 1 95 ? 1.502 -32.219 -19.516 1 98.5 95 LYS A C 1
ATOM 741 O O . LYS A 1 95 ? 2.422 -32.188 -20.344 1 98.5 95 LYS A O 1
ATOM 746 N N . ALA A 1 96 ? 1.512 -31.406 -18.484 1 98.75 96 ALA A N 1
ATOM 747 C CA . ALA A 1 96 ? 2.623 -30.5 -18.203 1 98.75 96 ALA A CA 1
ATOM 748 C C . ALA A 1 96 ? 3.906 -31.281 -17.906 1 98.75 96 ALA A C 1
ATOM 750 O O . ALA A 1 96 ? 4.98 -30.906 -18.391 1 98.75 96 ALA A O 1
ATOM 751 N N . ALA A 1 97 ? 3.789 -32.344 -17.156 1 98.62 97 ALA A N 1
ATOM 752 C CA . ALA A 1 97 ? 4.941 -33.188 -16.844 1 98.62 97 ALA A CA 1
ATOM 753 C C . ALA A 1 97 ? 5.535 -33.812 -18.094 1 98.62 97 ALA A C 1
ATOM 755 O O . ALA A 1 97 ? 6.758 -33.875 -18.25 1 98.62 97 ALA A O 1
ATOM 756 N N . ALA A 1 98 ? 4.66 -34.25 -18.938 1 98.31 98 ALA A N 1
ATOM 757 C CA . ALA A 1 98 ? 5.102 -34.875 -20.188 1 98.31 98 ALA A CA 1
ATOM 758 C C . ALA A 1 98 ? 5.891 -33.875 -21.031 1 98.31 98 ALA A C 1
ATOM 760 O O . ALA A 1 98 ? 6.789 -34.25 -21.781 1 98.31 98 ALA A O 1
ATOM 761 N N . ALA A 1 99 ? 5.609 -32.625 -20.828 1 97.94 99 ALA A N 1
ATOM 762 C CA . ALA A 1 99 ? 6.27 -31.562 -21.594 1 97.94 99 ALA A CA 1
ATOM 763 C C . ALA A 1 99 ? 7.57 -31.125 -20.922 1 97.94 99 ALA A C 1
ATOM 765 O O . ALA A 1 99 ? 8.32 -30.328 -21.469 1 97.94 99 ALA A O 1
ATOM 766 N N . GLY A 1 100 ? 7.816 -31.641 -19.75 1 97.75 100 GLY A N 1
ATOM 767 C CA . GLY A 1 100 ? 9.094 -31.375 -19.109 1 97.75 100 GLY A CA 1
ATOM 768 C C . GLY A 1 100 ? 8.977 -30.562 -17.828 1 97.75 100 GLY A C 1
ATOM 769 O O . GLY A 1 100 ? 9.953 -30.375 -17.109 1 97.75 100 GLY A O 1
ATOM 770 N N . ALA A 1 101 ? 7.809 -30.047 -17.5 1 98.44 101 ALA A N 1
ATOM 771 C CA . ALA A 1 101 ? 7.609 -29.297 -16.266 1 98.44 101 ALA A CA 1
ATOM 772 C C . ALA A 1 101 ? 7.75 -30.188 -15.039 1 98.44 101 ALA A C 1
ATOM 774 O O . ALA A 1 101 ? 7.461 -31.391 -15.102 1 98.44 101 ALA A O 1
ATOM 775 N N . ARG A 1 102 ? 8.156 -29.594 -13.945 1 98.56 102 ARG A N 1
ATOM 776 C CA . ARG A 1 102 ? 8.344 -30.375 -12.727 1 98.56 102 ARG A CA 1
ATOM 777 C C . ARG A 1 102 ? 7.707 -29.688 -11.523 1 98.56 102 ARG A C 1
ATOM 779 O O . ARG A 1 102 ? 7.68 -30.234 -10.422 1 98.56 102 ARG A O 1
ATOM 786 N N . LYS A 1 103 ? 7.242 -28.484 -11.664 1 98.88 103 LYS A N 1
ATOM 787 C CA . LYS A 1 103 ? 6.586 -27.734 -10.594 1 98.88 103 LYS A CA 1
ATOM 788 C C . LYS A 1 103 ? 5.168 -27.344 -10.992 1 98.88 103 LYS A C 1
ATOM 790 O O . LYS A 1 103 ? 4.965 -26.703 -12.023 1 98.88 103 LYS A O 1
ATOM 795 N N . PHE A 1 104 ? 4.199 -27.703 -10.18 1 98.94 104 PHE A N 1
ATOM 796 C CA . PHE A 1 104 ? 2.787 -27.547 -10.508 1 98.94 104 PHE A CA 1
ATOM 797 C C . PHE A 1 104 ? 2.059 -26.812 -9.391 1 98.94 104 PHE A C 1
ATOM 799 O O . PHE A 1 104 ? 2.299 -27.062 -8.211 1 98.94 104 PHE A O 1
ATOM 806 N N . GLN A 1 105 ? 1.3 -25.844 -9.727 1 98.94 105 GLN A N 1
ATOM 807 C CA . GLN A 1 105 ? 0.415 -25.188 -8.766 1 98.94 105 GLN A CA 1
ATOM 808 C C . GLN A 1 105 ? -1.036 -25.609 -8.977 1 98.94 105 GLN A C 1
ATOM 810 O O . GLN A 1 105 ? -1.705 -25.094 -9.883 1 98.94 105 GLN A O 1
ATOM 815 N N . TYR A 1 106 ? -1.479 -26.5 -8.195 1 98.94 106 TYR A N 1
ATOM 816 C CA . TYR A 1 106 ? -2.84 -27.016 -8.258 1 98.94 106 TYR A CA 1
ATOM 817 C C . TYR A 1 106 ? -3.82 -26.062 -7.598 1 98.94 106 TYR A C 1
ATOM 819 O O . TYR A 1 106 ? -3.785 -25.859 -6.379 1 98.94 106 TYR A O 1
ATOM 827 N N . CYS A 1 107 ? -4.707 -25.531 -8.383 1 98.75 107 CYS A N 1
ATOM 828 C CA . CYS A 1 107 ? -5.555 -24.453 -7.914 1 98.75 107 CYS A CA 1
ATOM 829 C C . CYS A 1 107 ? -6.992 -24.922 -7.734 1 98.75 107 CYS A C 1
ATOM 831 O O . CYS A 1 107 ? -7.551 -25.578 -8.609 1 98.75 107 CYS A O 1
ATOM 833 N N . LEU A 1 108 ? -7.586 -24.641 -6.672 1 98.62 108 LEU A N 1
ATOM 834 C CA . LEU A 1 108 ? -9.016 -24.719 -6.387 1 98.62 108 LEU A CA 1
ATOM 835 C C . LEU A 1 108 ? -9.461 -23.531 -5.535 1 98.62 108 LEU A C 1
ATOM 837 O O . LEU A 1 108 ? -8.625 -22.828 -4.973 1 98.62 108 LEU A O 1
ATOM 841 N N . SER A 1 109 ? -10.766 -23.281 -5.484 1 98.44 109 SER A N 1
ATOM 842 C CA . SER A 1 109 ? -11.289 -22.156 -4.703 1 98.44 109 SER A CA 1
ATOM 843 C C . SER A 1 109 ? -11.891 -22.641 -3.387 1 98.44 109 SER A C 1
ATOM 845 O O . SER A 1 109 ? -12.516 -23.703 -3.334 1 98.44 109 SER A O 1
ATOM 847 N N . ALA A 1 110 ? -11.711 -21.859 -2.344 1 98.38 110 ALA A N 1
ATOM 848 C CA . ALA A 1 110 ? -12.383 -22.109 -1.076 1 98.38 110 ALA A CA 1
ATOM 849 C C . ALA A 1 110 ? -13.898 -22.016 -1.234 1 98.38 110 ALA A C 1
ATOM 851 O O . ALA A 1 110 ? -14.648 -22.734 -0.567 1 98.38 110 ALA A O 1
ATOM 852 N N . SER A 1 111 ? -14.336 -21.156 -2.102 1 97.31 111 SER A N 1
ATOM 853 C CA . SER A 1 111 ? -15.758 -20.969 -2.383 1 97.31 111 SER A CA 1
ATOM 854 C C . SER A 1 111 ? -16.234 -21.922 -3.479 1 97.31 111 SER A C 1
ATOM 856 O O . SER A 1 111 ? -15.664 -21.953 -4.574 1 97.31 111 SER A O 1
ATOM 858 N N . ASP A 1 112 ? -17.375 -22.625 -3.219 1 97.69 112 ASP A N 1
ATOM 859 C CA . ASP A 1 112 ? -17.953 -23.5 -4.234 1 97.69 112 ASP A CA 1
ATOM 860 C C . ASP A 1 112 ? -18.422 -22.703 -5.449 1 97.69 112 ASP A C 1
ATOM 862 O O . ASP A 1 112 ? -18.219 -23.141 -6.59 1 97.69 112 ASP A O 1
ATOM 866 N N . ALA A 1 113 ? -19.016 -21.594 -5.16 1 96.75 113 ALA A N 1
ATOM 867 C CA . ALA A 1 113 ? -19.531 -20.766 -6.25 1 96.75 113 ALA A CA 1
ATOM 868 C C . ALA A 1 113 ? -18.406 -20.344 -7.191 1 96.75 113 ALA A C 1
ATOM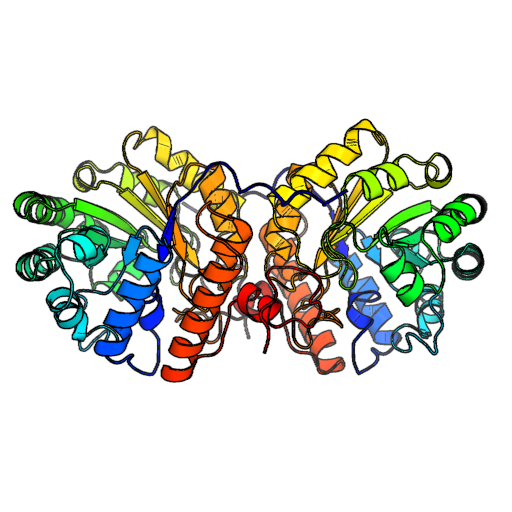 870 O O . ALA A 1 113 ? -18.531 -20.469 -8.414 1 96.75 113 ALA A O 1
ATOM 871 N N . HIS A 1 114 ? -17.297 -19.906 -6.652 1 96.38 114 HIS A N 1
ATOM 872 C CA . HIS A 1 114 ? -16.172 -19.484 -7.48 1 96.38 114 HIS A CA 1
ATOM 873 C C . HIS A 1 114 ? -15.508 -20.688 -8.148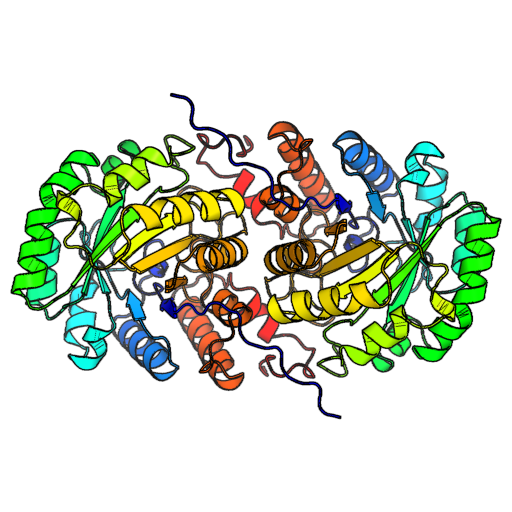 1 96.38 114 HIS A C 1
ATOM 875 O O . HIS A 1 114 ? -15.086 -20.594 -9.305 1 96.38 114 HIS A O 1
ATOM 881 N N . ASN A 1 115 ? -15.375 -21.797 -7.457 1 97.62 115 ASN A N 1
ATOM 882 C CA . ASN A 1 115 ? -14.75 -22.969 -8.055 1 97.62 115 ASN A CA 1
ATOM 883 C C . ASN A 1 115 ? -15.547 -23.484 -9.25 1 97.62 115 ASN A C 1
ATOM 885 O O . ASN A 1 115 ? -14.969 -23.906 -10.25 1 97.62 115 ASN A O 1
ATOM 889 N N . LYS A 1 116 ? -16.844 -23.438 -9.102 1 97.06 116 LYS A N 1
ATOM 890 C CA . LYS A 1 116 ? -17.703 -23.828 -10.203 1 97.06 116 LYS A CA 1
ATOM 891 C C . LYS A 1 116 ? -17.531 -22.891 -11.398 1 97.06 116 LYS A C 1
ATOM 893 O O . LYS A 1 116 ? -17.453 -23.344 -12.539 1 97.06 116 LYS A O 1
ATOM 898 N N . ALA A 1 117 ? -17.484 -21.656 -11.117 1 93.31 117 ALA A N 1
ATOM 899 C CA . ALA A 1 117 ? -17.328 -20.656 -12.172 1 93.31 117 ALA A CA 1
ATOM 900 C C . ALA A 1 117 ? -15.977 -20.766 -12.859 1 93.31 117 ALA A C 1
ATOM 902 O O . ALA A 1 117 ? -15.875 -20.594 -14.078 1 93.31 117 ALA A O 1
ATOM 903 N N . ASN A 1 118 ? -14.938 -21.062 -12.109 1 90.94 118 ASN A N 1
ATOM 904 C CA . ASN A 1 118 ? -13.562 -21.031 -12.602 1 90.94 118 ASN A CA 1
ATOM 905 C C . ASN A 1 118 ? -13.156 -22.375 -13.219 1 90.94 118 ASN A C 1
ATOM 907 O O . ASN A 1 118 ? -12.469 -22.406 -14.242 1 90.94 118 ASN A O 1
ATOM 911 N N . ILE A 1 119 ? -13.547 -23.484 -12.602 1 92.75 119 ILE A N 1
ATOM 912 C CA . ILE A 1 119 ? -13.008 -24.797 -12.969 1 92.75 119 ILE A CA 1
ATOM 913 C C . ILE A 1 119 ? -14.148 -25.734 -13.367 1 92.75 119 ILE A C 1
ATOM 915 O O . ILE A 1 119 ? -13.914 -26.828 -13.883 1 92.75 119 ILE A O 1
ATOM 919 N N . GLY A 1 120 ? -15.445 -25.375 -13.094 1 94.5 120 GLY A N 1
ATOM 920 C CA . GLY A 1 120 ? -16.594 -26.125 -13.547 1 94.5 120 GLY A CA 1
ATOM 921 C C . GLY A 1 120 ? -17.016 -27.219 -12.586 1 94.5 120 GLY A C 1
ATOM 922 O O . GLY A 1 120 ? -17.734 -28.156 -12.961 1 94.5 120 GLY A O 1
ATOM 923 N N . ARG A 1 121 ? -16.531 -27.188 -11.352 1 97.12 121 ARG A N 1
ATOM 924 C CA . ARG A 1 121 ? -16.891 -28.172 -10.328 1 97.12 121 ARG A CA 1
ATOM 925 C C . ARG A 1 121 ? -16.844 -27.547 -8.938 1 97.12 121 ARG A C 1
ATOM 927 O O . ARG A 1 121 ? -16.359 -26.438 -8.766 1 97.12 121 ARG A O 1
ATOM 934 N N . ASP A 1 122 ? -17.375 -28.203 -7.949 1 97.38 122 ASP A N 1
ATOM 935 C CA . ASP A 1 122 ? -17.328 -27.672 -6.594 1 97.38 122 ASP A CA 1
ATOM 936 C C . ASP A 1 122 ? -15.984 -27.969 -5.934 1 97.38 122 ASP A C 1
ATOM 938 O O . ASP A 1 122 ? -15.156 -28.688 -6.492 1 97.38 122 ASP A O 1
ATOM 942 N N . THR A 1 123 ? -15.727 -27.391 -4.832 1 98.56 123 THR A N 1
ATOM 943 C CA . THR A 1 123 ? -14.453 -27.484 -4.133 1 98.56 123 THR A CA 1
ATOM 944 C C . THR A 1 123 ? -14.156 -28.922 -3.721 1 98.56 123 THR A C 1
ATOM 946 O O . THR A 1 123 ? -13.031 -29.406 -3.898 1 98.56 123 THR A O 1
ATOM 949 N N . GLU A 1 124 ? -15.148 -29.609 -3.184 1 98.62 124 GLU A N 1
ATOM 950 C CA . GLU A 1 124 ? -14.961 -30.984 -2.736 1 98.62 124 GLU A CA 1
ATOM 951 C C . GLU A 1 124 ? -14.469 -31.875 -3.877 1 98.62 124 GLU A C 1
ATOM 953 O O . GLU A 1 124 ? -13.578 -32.719 -3.686 1 98.62 124 GLU A O 1
ATOM 958 N N . THR A 1 125 ? -15.023 -31.719 -5.02 1 98.69 125 THR A N 1
ATOM 959 C CA . THR A 1 125 ? -14.617 -32.5 -6.184 1 98.69 125 THR A CA 1
ATOM 960 C C . THR A 1 125 ? -13.156 -32.219 -6.531 1 98.69 125 THR A C 1
ATOM 962 O O . THR A 1 125 ? -12.422 -33.156 -6.879 1 98.69 125 THR A O 1
ATOM 965 N N . SER A 1 126 ? -12.719 -31 -6.473 1 98.75 126 SER A N 1
ATOM 966 C CA . SER A 1 126 ? -11.328 -30.641 -6.73 1 98.75 126 SER A CA 1
ATOM 967 C C . SER A 1 126 ? -10.406 -31.266 -5.688 1 98.75 126 SER A C 1
ATOM 969 O O . SER A 1 126 ? -9.352 -31.812 -6.027 1 98.75 126 SER A O 1
ATOM 971 N N . VAL A 1 127 ? -10.812 -31.172 -4.426 1 98.81 127 VAL A N 1
ATOM 972 C CA . VAL A 1 127 ? -10 -31.734 -3.355 1 98.81 127 VAL A CA 1
ATOM 973 C C . VAL A 1 127 ? -9.898 -33.25 -3.531 1 98.81 127 VAL A C 1
ATOM 975 O O . VAL A 1 127 ? -8.82 -33.844 -3.359 1 98.81 127 VAL A O 1
ATOM 978 N N . ALA A 1 128 ? -11 -33.875 -3.889 1 98.75 128 ALA A N 1
ATOM 979 C CA . ALA A 1 128 ? -11.055 -35.344 -4.039 1 98.75 128 ALA A CA 1
ATOM 980 C C . ALA A 1 128 ? -10.117 -35.812 -5.148 1 98.75 128 ALA A C 1
ATOM 982 O O . ALA A 1 128 ? -9.617 -36.938 -5.109 1 98.75 128 ALA A O 1
ATOM 983 N N . ALA A 1 129 ? -9.812 -34.969 -6.078 1 98.69 129 ALA A N 1
ATOM 984 C CA . ALA A 1 129 ? -8.977 -35.312 -7.223 1 98.69 129 ALA A CA 1
ATOM 985 C C . ALA A 1 129 ? -7.496 -35.094 -6.918 1 98.69 129 ALA A C 1
ATOM 987 O O . ALA A 1 129 ? -6.625 -35.562 -7.645 1 98.69 129 ALA A O 1
ATOM 988 N N . MET A 1 130 ? -7.152 -34.375 -5.883 1 98.69 130 MET A N 1
ATOM 989 C CA . MET A 1 130 ? -5.801 -33.875 -5.66 1 98.69 130 MET A CA 1
ATOM 990 C C . MET A 1 130 ? -4.836 -35.031 -5.375 1 98.69 130 MET A C 1
ATOM 992 O O . MET A 1 130 ? -3.67 -35 -5.773 1 98.69 130 MET A O 1
ATOM 996 N N . PRO A 1 131 ? -5.262 -36.188 -4.68 1 98.81 131 PRO A N 1
ATOM 997 C CA . PRO A 1 131 ? -4.324 -37.281 -4.465 1 98.81 131 PRO A CA 1
ATOM 998 C C . PRO A 1 131 ? -3.75 -37.844 -5.77 1 98.81 131 PRO A C 1
ATOM 1000 O O . PRO A 1 131 ? -2.562 -38.156 -5.832 1 98.81 131 PRO A O 1
ATOM 1003 N N . ASP A 1 132 ? -4.578 -37.875 -6.75 1 98.81 132 ASP A N 1
ATOM 1004 C CA . ASP A 1 132 ? -4.102 -38.344 -8.055 1 98.81 132 ASP A CA 1
ATOM 1005 C C . ASP A 1 132 ? -3.113 -37.344 -8.648 1 98.81 132 ASP A C 1
ATOM 1007 O O . ASP A 1 132 ? -2.09 -37.719 -9.219 1 98.81 132 ASP A O 1
ATOM 1011 N N . ALA A 1 133 ? -3.396 -36.062 -8.57 1 98.88 133 ALA A N 1
ATOM 1012 C CA . ALA A 1 133 ? -2.496 -35.031 -9.047 1 98.88 133 ALA A CA 1
ATOM 1013 C C . ALA A 1 133 ? -1.145 -35.094 -8.344 1 98.88 133 ALA A C 1
ATOM 1015 O O . ALA A 1 133 ? -0.097 -34.969 -8.984 1 98.88 133 ALA A O 1
ATOM 1016 N N . ILE A 1 134 ? -1.195 -35.281 -7.07 1 98.75 134 ILE A N 1
ATOM 1017 C CA . ILE A 1 134 ? 0.01 -35.406 -6.258 1 98.75 134 ILE A CA 1
ATOM 1018 C C . ILE A 1 134 ? 0.832 -36.594 -6.707 1 98.75 134 ILE A C 1
ATOM 1020 O O . ILE A 1 134 ? 2.043 -36.5 -6.914 1 98.75 134 ILE A O 1
ATOM 1024 N N . ARG A 1 135 ? 0.17 -37.719 -6.836 1 98.75 135 ARG A N 1
ATOM 1025 C CA . ARG A 1 135 ? 0.845 -38.938 -7.27 1 98.75 135 ARG A CA 1
ATOM 1026 C C . ARG A 1 135 ? 1.547 -38.719 -8.609 1 98.75 135 ARG A C 1
ATOM 1028 O O . ARG A 1 135 ? 2.723 -39.062 -8.758 1 98.75 135 ARG A O 1
ATOM 1035 N N . ILE A 1 136 ? 0.874 -38.188 -9.578 1 98.81 136 ILE A N 1
ATOM 1036 C CA . ILE A 1 136 ? 1.407 -37.969 -10.914 1 98.81 136 ILE A CA 1
ATOM 1037 C C . ILE A 1 136 ? 2.6 -37 -10.852 1 98.81 136 ILE A C 1
ATOM 1039 O O . ILE A 1 136 ? 3.625 -37.25 -11.492 1 98.81 136 ILE A O 1
ATOM 1043 N N . ALA A 1 137 ? 2.475 -35.906 -10.078 1 98.81 137 ALA A N 1
ATOM 1044 C CA . ALA A 1 137 ? 3.566 -34.969 -9.914 1 98.81 137 ALA A CA 1
ATOM 1045 C C . ALA A 1 137 ? 4.812 -35.656 -9.359 1 98.81 137 ALA A C 1
ATOM 1047 O O . ALA A 1 137 ? 5.914 -35.469 -9.883 1 98.81 137 ALA A O 1
ATOM 1048 N N . HIS A 1 138 ? 4.609 -36.5 -8.359 1 98.5 138 HIS A N 1
ATOM 1049 C CA . HIS A 1 138 ? 5.719 -37.156 -7.707 1 98.5 138 HIS A CA 1
ATOM 1050 C C . HIS A 1 138 ? 6.348 -38.219 -8.633 1 98.5 138 HIS A C 1
ATOM 1052 O O . HIS A 1 138 ? 7.574 -38.344 -8.68 1 98.5 138 HIS A O 1
ATOM 1058 N N . GLU A 1 139 ? 5.523 -38.906 -9.297 1 98.38 139 GLU A N 1
ATOM 1059 C CA . GLU A 1 139 ? 6.016 -39.938 -10.234 1 98.38 139 GLU A CA 1
ATOM 1060 C C . GLU A 1 139 ? 6.859 -39.281 -11.336 1 98.38 139 GLU A C 1
ATOM 1062 O O . GLU A 1 139 ? 7.789 -39.906 -11.852 1 98.38 139 GLU A O 1
ATOM 1067 N N . ALA A 1 140 ? 6.594 -38.062 -11.633 1 98 140 ALA A N 1
ATOM 1068 C CA . ALA A 1 140 ? 7.34 -37.344 -12.656 1 98 140 ALA A CA 1
ATOM 1069 C C . ALA A 1 140 ? 8.594 -36.688 -12.07 1 98 140 ALA A C 1
ATOM 1071 O O . ALA A 1 140 ? 9.336 -36 -12.773 1 98 140 ALA A O 1
ATOM 1072 N N . GLY A 1 141 ? 8.812 -36.906 -10.781 1 97.94 141 GLY A N 1
ATOM 1073 C CA . GLY A 1 141 ? 9.961 -36.312 -10.125 1 97.94 141 GLY A CA 1
ATOM 1074 C C . GLY A 1 141 ? 9.766 -34.844 -9.797 1 97.94 141 GLY A C 1
ATOM 1075 O O . GLY A 1 141 ? 10.734 -34.094 -9.695 1 97.94 141 GLY A O 1
ATOM 1076 N N . GLY A 1 142 ? 8.523 -34.438 -9.727 1 98.31 142 GLY A N 1
ATOM 1077 C CA . GLY A 1 142 ? 8.219 -33.031 -9.516 1 98.31 142 GLY A CA 1
ATOM 1078 C C . GLY A 1 142 ? 7.578 -32.75 -8.164 1 98.31 142 GLY A C 1
ATOM 1079 O O . GLY A 1 142 ? 7.566 -33.625 -7.289 1 98.31 142 GLY A O 1
ATOM 1080 N N . GLU A 1 143 ? 7.207 -31.469 -7.965 1 98.44 143 GLU A N 1
ATOM 1081 C CA . GLU A 1 143 ? 6.531 -30.984 -6.77 1 98.44 143 GLU A CA 1
ATOM 1082 C C . GLU A 1 143 ? 5.195 -30.328 -7.125 1 98.44 143 GLU A C 1
ATOM 1084 O O . GLU A 1 143 ? 4.988 -29.891 -8.258 1 98.44 143 GLU A O 1
ATOM 1089 N N . ILE A 1 144 ? 4.328 -30.297 -6.137 1 98.75 144 ILE A N 1
ATOM 1090 C CA . ILE A 1 144 ? 3.016 -29.703 -6.359 1 98.75 144 ILE A CA 1
ATOM 1091 C C . ILE A 1 144 ? 2.635 -28.828 -5.168 1 98.75 144 ILE A C 1
ATOM 1093 O O . ILE A 1 144 ? 2.988 -29.141 -4.027 1 98.75 144 ILE A O 1
ATOM 1097 N N . GLN A 1 145 ? 2.014 -27.672 -5.473 1 98.81 145 GLN A N 1
ATOM 1098 C CA . GLN A 1 145 ? 1.476 -26.766 -4.469 1 98.81 145 GLN A CA 1
ATOM 1099 C C . GLN A 1 145 ? -0.047 -26.844 -4.406 1 98.81 145 GLN A C 1
ATOM 1101 O O . GLN A 1 145 ? -0.695 -27.188 -5.395 1 98.81 145 GLN A O 1
ATOM 1106 N N . LEU A 1 146 ? -0.572 -26.609 -3.225 1 98.75 146 LEU A N 1
ATOM 1107 C CA . LEU A 1 146 ? -1.998 -26.359 -3.043 1 98.75 146 LEU A CA 1
ATOM 1108 C C . LEU A 1 146 ? -2.301 -24.859 -3.086 1 98.75 146 LEU A C 1
ATOM 1110 O O . LEU A 1 146 ? -1.866 -24.109 -2.209 1 98.75 146 LEU A O 1
ATOM 1114 N N . CYS A 1 147 ? -2.957 -24.453 -4.117 1 98.88 147 CYS A N 1
ATOM 1115 C CA . CYS A 1 147 ? -3.363 -23.062 -4.254 1 98.88 147 CYS A CA 1
ATOM 1116 C C . CYS A 1 147 ? -4.848 -22.891 -3.955 1 98.88 147 CYS A C 1
ATOM 1118 O O . CYS A 1 147 ? -5.691 -23.516 -4.613 1 98.88 147 CYS A O 1
ATOM 1120 N N . ILE A 1 148 ? -5.141 -22.078 -2.949 1 98.81 148 ILE A N 1
ATOM 1121 C CA . ILE A 1 148 ? -6.52 -21.859 -2.527 1 98.81 148 ILE A CA 1
ATOM 1122 C C . ILE A 1 148 ? -6.969 -20.453 -2.902 1 98.81 148 ILE A C 1
ATOM 1124 O O . ILE A 1 148 ? -6.656 -19.484 -2.201 1 98.81 148 ILE A O 1
ATOM 1128 N N . ALA A 1 149 ? -7.73 -20.312 -4.012 1 98.06 149 ALA A N 1
ATOM 1129 C CA . ALA A 1 149 ? -8.352 -19.062 -4.422 1 98.06 149 ALA A CA 1
ATOM 1130 C C . ALA A 1 149 ? -9.516 -18.703 -3.504 1 98.06 149 ALA A C 1
ATOM 1132 O O . ALA A 1 149 ? -10.031 -19.547 -2.777 1 98.06 149 ALA A O 1
ATOM 1133 N N . THR A 1 150 ? -9.922 -17.406 -3.457 1 97.81 150 THR A N 1
ATOM 1134 C CA . THR A 1 150 ? -11 -16.844 -2.648 1 97.81 150 THR A CA 1
ATOM 1135 C C . THR A 1 150 ? -10.836 -17.234 -1.184 1 97.81 150 THR A C 1
ATOM 1137 O O . THR A 1 150 ? -11.789 -17.688 -0.544 1 97.81 150 THR A O 1
ATOM 1140 N N . ALA A 1 151 ? -9.586 -17.109 -0.764 1 98.5 151 ALA A N 1
ATOM 1141 C CA . ALA A 1 151 ? -9.297 -17.516 0.612 1 98.5 151 ALA A CA 1
ATOM 1142 C C . ALA A 1 151 ? -9.859 -16.5 1.604 1 98.5 151 ALA A C 1
ATOM 1144 O O . ALA A 1 151 ? -10.008 -16.797 2.791 1 98.5 151 ALA A O 1
ATOM 1145 N N . PHE A 1 152 ? -10.203 -15.273 1.141 1 98.25 152 PHE A N 1
ATOM 1146 C CA . PHE A 1 152 ? -10.641 -14.203 2.029 1 98.25 152 PHE A CA 1
ATOM 1147 C C . PHE A 1 152 ? -12.039 -13.719 1.654 1 98.25 152 PHE A C 1
ATOM 1149 O O . PHE A 1 152 ? -12.891 -13.531 2.523 1 98.25 152 PHE A O 1
ATOM 1156 N N . THR A 1 153 ? -12.172 -13.461 0.422 1 96.75 153 THR A N 1
ATOM 1157 C CA . THR A 1 153 ? -13.438 -12.969 -0.113 1 96.75 153 THR A CA 1
ATOM 1158 C C . THR A 1 153 ? -13.742 -13.617 -1.459 1 96.75 153 THR A C 1
ATOM 1160 O O . THR A 1 153 ? -12.844 -13.836 -2.27 1 96.75 153 THR A O 1
ATOM 1163 N N . CYS A 1 154 ? -14.969 -13.969 -1.645 1 96.44 154 CYS A N 1
ATOM 1164 C CA . CYS A 1 154 ? -15.516 -14.469 -2.898 1 96.44 154 CYS A CA 1
ATOM 1165 C C . CYS A 1 154 ? -16.406 -13.414 -3.566 1 96.44 154 CYS A C 1
ATOM 1167 O O . CYS A 1 154 ? -17.219 -12.781 -2.904 1 96.44 154 CYS A O 1
ATOM 1169 N N . PRO A 1 155 ? -16.203 -13.18 -4.879 1 93.94 155 PRO A N 1
ATOM 1170 C CA . PRO A 1 155 ? -17.016 -12.164 -5.543 1 93.94 155 PRO A CA 1
ATOM 1171 C C . PRO A 1 155 ? -18.516 -12.508 -5.531 1 93.94 155 PRO A C 1
ATOM 1173 O O . PRO A 1 155 ? -19.359 -11.617 -5.676 1 93.94 155 PRO A O 1
ATOM 1176 N N . PHE A 1 156 ? -18.859 -13.773 -5.312 1 94.31 156 PHE A N 1
ATOM 1177 C CA . PHE A 1 156 ? -20.234 -14.227 -5.359 1 94.31 156 PHE A CA 1
ATOM 1178 C C . PHE A 1 156 ? -20.812 -14.344 -3.955 1 94.31 156 PHE A C 1
ATOM 1180 O O . PHE A 1 156 ? -21.984 -14.016 -3.73 1 94.31 156 PHE A O 1
ATOM 1187 N N . ASP A 1 157 ? -19.953 -14.766 -3.018 1 94 157 ASP A N 1
ATOM 1188 C CA . ASP A 1 157 ? -20.5 -15.148 -1.717 1 94 157 ASP A CA 1
ATOM 1189 C C . ASP A 1 157 ? -20.031 -14.188 -0.625 1 94 157 ASP A C 1
ATOM 1191 O O . ASP A 1 157 ? -20.547 -14.219 0.494 1 94 157 ASP A O 1
ATOM 1195 N N . GLY A 1 158 ? -19.125 -13.344 -0.939 1 94.69 158 GLY A N 1
ATOM 1196 C CA . GLY A 1 158 ? -18.641 -12.414 0.071 1 94.69 158 GLY A CA 1
ATOM 1197 C C . GLY A 1 158 ? -17.531 -12.984 0.919 1 94.69 158 GLY A C 1
ATOM 1198 O O . GLY A 1 158 ? -16.641 -13.664 0.404 1 94.69 158 GLY A O 1
ATOM 1199 N N . LEU A 1 159 ? -17.547 -12.664 2.172 1 97.06 159 LEU A N 1
ATOM 1200 C CA . LEU A 1 159 ? -16.5 -13.102 3.086 1 97.06 159 LEU A CA 1
ATOM 1201 C C . LEU A 1 159 ? -16.453 -14.617 3.174 1 97.06 159 LEU A C 1
ATOM 1203 O O . LEU A 1 159 ? -17.5 -15.273 3.227 1 97.06 159 LEU A O 1
ATOM 1207 N N . VAL A 1 160 ? -15.289 -15.125 3.166 1 97.81 160 VAL A N 1
ATOM 1208 C CA . VAL A 1 160 ? -15.078 -16.562 3.266 1 97.81 160 VAL A CA 1
ATOM 1209 C C . VAL A 1 160 ? -14.664 -16.938 4.688 1 97.81 160 VAL A C 1
ATOM 1211 O O . VAL A 1 160 ? -13.789 -16.281 5.273 1 97.81 160 VAL A O 1
ATOM 1214 N N . ASP A 1 161 ? -15.258 -17.922 5.242 1 97.38 161 ASP A N 1
ATOM 1215 C CA . ASP A 1 161 ? -14.922 -18.422 6.566 1 97.38 161 ASP A CA 1
ATOM 1216 C C . ASP A 1 161 ? -13.508 -19.016 6.59 1 97.38 161 ASP A C 1
ATOM 1218 O O . ASP A 1 161 ? -13.203 -19.953 5.848 1 97.38 161 ASP A O 1
ATOM 1222 N N . PRO A 1 162 ? -12.656 -18.438 7.48 1 97.69 162 PRO A N 1
ATOM 1223 C CA . PRO A 1 162 ? -11.297 -18.984 7.535 1 97.69 162 PRO A CA 1
ATOM 1224 C C . PRO A 1 162 ? -11.266 -20.484 7.816 1 97.69 162 PRO A C 1
ATOM 1226 O O . PRO A 1 162 ? -10.344 -21.172 7.371 1 97.69 162 PRO A O 1
ATOM 1229 N N . GLN A 1 163 ? -12.281 -21 8.484 1 96.81 163 GLN A N 1
ATOM 1230 C CA . GLN A 1 163 ? -12.344 -22.438 8.773 1 96.81 163 GLN A CA 1
ATOM 1231 C C . GLN A 1 163 ? -12.383 -23.25 7.484 1 96.81 163 GLN A C 1
ATOM 1233 O O . GLN A 1 163 ? -11.844 -24.359 7.434 1 96.81 163 GLN A O 1
ATOM 1238 N N . ARG A 1 164 ? -13 -22.672 6.492 1 97.31 164 ARG A N 1
ATOM 1239 C CA . ARG A 1 164 ? -13.047 -23.344 5.195 1 97.31 164 ARG A CA 1
ATOM 1240 C C . ARG A 1 164 ? -11.648 -23.516 4.617 1 97.31 164 ARG A C 1
ATOM 1242 O O . ARG A 1 164 ? -11.297 -24.594 4.141 1 97.31 164 ARG A O 1
ATOM 1249 N N . VAL A 1 165 ? -10.844 -22.531 4.699 1 98.31 165 VAL A N 1
ATOM 1250 C CA . VAL A 1 165 ? -9.484 -22.531 4.168 1 98.31 165 VAL A CA 1
ATOM 1251 C C . VAL A 1 165 ? -8.602 -23.453 5.008 1 98.31 165 VAL A C 1
ATOM 1253 O O . VAL A 1 165 ? -7.867 -24.281 4.469 1 98.31 165 VAL A O 1
ATOM 1256 N N . TRP A 1 166 ? -8.703 -23.312 6.328 1 97.62 166 TRP A N 1
ATOM 1257 C CA . TRP A 1 166 ? -7.934 -24.172 7.223 1 97.62 166 TRP A CA 1
ATOM 1258 C C . TRP A 1 166 ? -8.305 -25.641 7.02 1 97.62 166 TRP A C 1
ATOM 1260 O O . TRP A 1 166 ? -7.441 -26.516 7.062 1 97.62 166 TRP A O 1
ATOM 1270 N N . GLY A 1 167 ? -9.602 -25.891 6.848 1 97.38 167 GLY A N 1
ATOM 1271 C CA . GLY A 1 167 ? -10.07 -27.25 6.613 1 97.38 167 GLY A CA 1
ATOM 1272 C C . GLY A 1 167 ? -9.492 -27.875 5.355 1 97.38 167 GLY A C 1
ATOM 1273 O O . GLY A 1 167 ? -9.078 -29.031 5.359 1 97.38 167 GLY A O 1
ATOM 1274 N N . ILE A 1 168 ? -9.43 -27.094 4.262 1 98.25 168 ILE A N 1
ATOM 1275 C CA . ILE A 1 168 ? -8.852 -27.578 3.012 1 98.25 168 ILE A CA 1
ATOM 1276 C C . ILE A 1 168 ? -7.367 -27.875 3.209 1 98.25 168 ILE A C 1
ATOM 1278 O O . ILE A 1 168 ? -6.871 -28.922 2.783 1 98.25 168 ILE A O 1
ATOM 1282 N N . ALA A 1 169 ? -6.676 -26.984 3.842 1 97.62 169 ALA A N 1
ATOM 1283 C CA . ALA A 1 169 ? -5.242 -27.125 4.078 1 97.62 169 ALA A CA 1
ATOM 1284 C C . ALA A 1 169 ? -4.945 -28.328 4.961 1 97.62 169 ALA A C 1
ATOM 1286 O O . ALA A 1 169 ? -3.9 -28.969 4.812 1 97.62 169 ALA A O 1
ATOM 1287 N N . ALA A 1 170 ? -5.84 -28.641 5.879 1 96.75 170 ALA A N 1
ATOM 1288 C CA . ALA A 1 170 ? -5.617 -29.703 6.848 1 96.75 170 ALA A CA 1
ATOM 1289 C C . ALA A 1 170 ? -6.086 -31.047 6.293 1 96.75 170 ALA A C 1
ATOM 1291 O O . ALA A 1 170 ? -5.836 -32.094 6.895 1 96.75 170 ALA A O 1
ATOM 1292 N N . ASP A 1 171 ? -6.809 -31.016 5.219 1 97.44 171 ASP A N 1
ATOM 1293 C CA . ASP A 1 171 ? -7.336 -32.25 4.645 1 97.44 171 ASP A CA 1
ATOM 1294 C C . ASP A 1 171 ? -6.207 -33.219 4.27 1 97.44 171 ASP A C 1
ATOM 1296 O O . ASP A 1 171 ? -5.266 -32.812 3.568 1 97.44 171 ASP A O 1
ATOM 1300 N N . PRO A 1 172 ? -6.316 -34.5 4.695 1 96.94 172 PRO A N 1
ATOM 1301 C CA . PRO A 1 172 ? -5.262 -35.469 4.363 1 96.94 172 PRO A CA 1
ATOM 1302 C C . PRO A 1 172 ? -5.066 -35.625 2.859 1 96.94 172 PRO A C 1
ATOM 1304 O O . PRO A 1 172 ? -3.965 -35.938 2.408 1 96.94 172 PRO A O 1
ATOM 1307 N N . ARG A 1 173 ? -5.992 -35.344 2.092 1 98.25 173 ARG A N 1
ATOM 1308 C CA . ARG A 1 173 ? -5.945 -35.531 0.643 1 98.25 173 ARG A CA 1
ATOM 1309 C C . ARG A 1 173 ? -5.051 -34.469 -0.002 1 98.25 173 ARG A C 1
ATOM 1311 O O . ARG A 1 173 ? -4.641 -34.625 -1.154 1 98.25 173 ARG A O 1
ATOM 1318 N N . THR A 1 174 ? -4.727 -33.375 0.779 1 97.38 174 THR A N 1
ATOM 1319 C CA . THR A 1 174 ? -3.902 -32.312 0.22 1 97.38 174 THR A CA 1
ATOM 1320 C C . THR A 1 174 ? -2.49 -32.375 0.794 1 97.38 174 THR A C 1
ATOM 1322 O O . THR A 1 174 ? -1.64 -31.547 0.44 1 97.38 174 THR A O 1
ATOM 1325 N N . SER A 1 175 ? -2.127 -33.281 1.619 1 94.75 175 SER A N 1
ATOM 1326 C CA . SER A 1 175 ? -0.915 -33.312 2.432 1 94.75 175 SER A CA 1
ATOM 1327 C C . SER A 1 175 ? 0.327 -33.5 1.566 1 94.75 175 SER A C 1
ATOM 1329 O O . SER A 1 175 ? 1.439 -33.156 1.989 1 94.75 175 SER A O 1
ATOM 1331 N N . GLY A 1 176 ? 0.228 -33.938 0.406 1 95.75 176 GLY A N 1
ATOM 1332 C CA . GLY A 1 176 ? 1.371 -34.156 -0.466 1 95.75 176 GLY A CA 1
ATOM 1333 C C . GLY A 1 176 ? 1.878 -32.875 -1.114 1 95.75 176 GLY A C 1
ATOM 1334 O O . GLY A 1 176 ? 2.947 -32.875 -1.728 1 95.75 176 GLY A O 1
ATOM 1335 N N . ALA A 1 177 ? 1.203 -31.75 -0.939 1 97.38 177 ALA A N 1
ATOM 1336 C CA . ALA A 1 177 ? 1.626 -30.453 -1.475 1 97.38 177 ALA A CA 1
ATOM 1337 C C . ALA A 1 177 ? 2.773 -29.875 -0.655 1 97.38 177 ALA A C 1
ATOM 1339 O O . ALA A 1 177 ? 2.766 -29.953 0.576 1 97.38 177 ALA A O 1
ATOM 1340 N N . VAL A 1 178 ? 3.719 -29.234 -1.321 1 97.44 178 VAL A N 1
ATOM 1341 C CA . VAL A 1 178 ? 4.906 -28.719 -0.651 1 97.44 178 VAL A CA 1
ATOM 1342 C C . VAL A 1 178 ? 4.613 -27.344 -0.067 1 97.44 178 VAL A C 1
ATOM 1344 O O . VAL A 1 178 ? 5.25 -26.922 0.901 1 97.44 178 VAL A O 1
ATOM 1347 N N . ASP A 1 179 ? 3.664 -26.625 -0.66 1 98 179 ASP A N 1
ATOM 1348 C CA . ASP A 1 179 ? 3.277 -25.281 -0.247 1 98 179 ASP A CA 1
ATOM 1349 C C . ASP A 1 179 ? 1.759 -25.141 -0.17 1 98 179 ASP A C 1
ATOM 1351 O O . ASP A 1 179 ? 1.029 -25.891 -0.815 1 98 179 ASP A O 1
ATOM 1355 N N . ILE A 1 180 ? 1.337 -24.219 0.653 1 98.5 180 ILE A N 1
ATOM 1356 C CA . ILE A 1 180 ? -0.028 -23.703 0.636 1 98.5 180 ILE A CA 1
ATOM 1357 C C . ILE A 1 180 ? -0.029 -22.25 0.155 1 98.5 180 ILE A C 1
ATOM 1359 O O . ILE A 1 180 ? 0.57 -21.391 0.79 1 98.5 180 ILE A O 1
ATOM 1363 N N . VAL A 1 181 ? -0.635 -22.031 -0.995 1 98.81 181 VAL A N 1
ATOM 1364 C CA . VAL A 1 181 ? -0.782 -20.688 -1.552 1 98.81 181 VAL A CA 1
ATOM 1365 C C . VAL A 1 181 ? -2.154 -20.141 -1.191 1 98.81 181 VAL A C 1
ATOM 1367 O O . VAL A 1 181 ? -3.184 -20.703 -1.562 1 98.81 181 VAL A O 1
ATOM 1370 N N . VAL A 1 182 ? -2.164 -19.062 -0.456 1 98.56 182 VAL A N 1
ATOM 1371 C CA . VAL A 1 182 ? -3.422 -18.422 -0.084 1 98.56 182 VAL A CA 1
ATOM 1372 C C . VAL A 1 182 ? -3.617 -17.156 -0.906 1 98.56 182 VAL A C 1
ATOM 1374 O O . VAL A 1 182 ? -2.752 -16.281 -0.918 1 98.56 182 VAL A O 1
ATOM 1377 N N . CYS A 1 183 ? -4.801 -17.016 -1.541 1 98.44 183 CYS A N 1
ATOM 1378 C CA . CYS A 1 183 ? -4.98 -15.977 -2.537 1 98.44 183 CYS A CA 1
ATOM 1379 C C . CYS A 1 183 ? -6.023 -14.961 -2.076 1 98.44 183 CYS A C 1
ATOM 1381 O O . CYS A 1 183 ? -7.156 -15.328 -1.76 1 98.44 183 CYS A O 1
ATOM 1383 N N . ASP A 1 184 ? -5.609 -13.727 -1.999 1 98 184 ASP A N 1
ATOM 1384 C CA . ASP A 1 184 ? -6.562 -12.617 -1.969 1 98 184 ASP A CA 1
ATOM 1385 C C . ASP A 1 184 ? -7.051 -12.273 -3.375 1 98 184 ASP A C 1
ATOM 1387 O O . ASP A 1 184 ? -6.688 -11.234 -3.928 1 98 184 ASP A O 1
ATOM 1391 N N . THR A 1 185 ? -7.957 -13.047 -3.848 1 96.31 185 THR A N 1
ATOM 1392 C CA . THR A 1 185 ? -8.32 -13.18 -5.254 1 96.31 185 THR A CA 1
ATOM 1393 C C . THR A 1 185 ? -8.867 -11.867 -5.805 1 96.31 185 THR A C 1
ATOM 1395 O O . THR A 1 185 ? -8.594 -11.508 -6.949 1 96.31 185 THR A O 1
ATOM 1398 N N . ILE A 1 186 ? -9.555 -11.156 -5.043 1 94.81 186 ILE A N 1
ATOM 1399 C CA . ILE A 1 186 ? -10.172 -9.953 -5.602 1 94.81 186 ILE A CA 1
ATOM 1400 C C . ILE A 1 186 ? -9.68 -8.727 -4.852 1 94.81 186 ILE A C 1
ATOM 1402 O O . ILE A 1 186 ? -10.242 -7.637 -4.984 1 94.81 186 ILE A O 1
ATOM 1406 N N . GLY A 1 187 ? -8.648 -8.859 -3.998 1 96.56 187 GLY A N 1
ATOM 1407 C CA . GLY A 1 187 ? -7.902 -7.758 -3.414 1 96.56 187 GLY A CA 1
ATOM 1408 C C . GLY A 1 187 ? -8.664 -7.035 -2.32 1 96.56 187 GLY A C 1
ATOM 1409 O O . GLY A 1 187 ? -8.461 -5.84 -2.1 1 96.56 187 GLY A O 1
ATOM 1410 N N . GLN A 1 188 ? -9.586 -7.766 -1.571 1 96.94 188 GLN A N 1
ATOM 1411 C CA . GLN A 1 188 ? -10.469 -7.098 -0.618 1 96.94 188 GLN A CA 1
ATOM 1412 C C . GLN A 1 188 ? -10.047 -7.398 0.819 1 96.94 188 GLN A C 1
ATOM 1414 O O . GLN A 1 188 ? -10.648 -6.883 1.766 1 96.94 188 GLN A O 1
ATOM 1419 N N . ALA A 1 189 ? -9.008 -8.203 0.993 1 98.19 189 ALA A N 1
ATOM 1420 C CA . ALA A 1 189 ? -8.555 -8.508 2.346 1 98.19 189 ALA A CA 1
ATOM 1421 C C . ALA A 1 189 ? -7.871 -7.305 2.982 1 98.19 189 ALA A C 1
ATOM 1423 O O . ALA A 1 189 ? -7.348 -6.438 2.279 1 98.19 189 ALA A O 1
ATOM 1424 N N . ILE A 1 190 ? -7.891 -7.227 4.281 1 98.75 190 ILE A N 1
ATOM 1425 C CA . ILE A 1 190 ? -7.148 -6.219 5.031 1 98.75 190 ILE A CA 1
ATOM 1426 C C . ILE A 1 190 ? -6.066 -6.891 5.871 1 98.75 190 ILE A C 1
ATOM 1428 O O . ILE A 1 190 ? -6.086 -8.109 6.059 1 98.75 190 ILE A O 1
ATOM 1432 N N . PRO A 1 191 ? -5.133 -6.148 6.422 1 98.88 191 PRO A N 1
ATOM 1433 C CA . PRO A 1 191 ? -3.941 -6.738 7.043 1 98.88 191 PRO A CA 1
ATOM 1434 C C . PRO A 1 191 ? -4.281 -7.664 8.211 1 98.88 191 PRO A C 1
ATOM 1436 O O . PRO A 1 191 ? -3.686 -8.734 8.344 1 98.88 191 PRO A O 1
ATOM 1439 N N . THR A 1 192 ? -5.273 -7.32 9.031 1 98.69 192 THR A N 1
ATOM 1440 C CA . THR A 1 192 ? -5.605 -8.141 10.188 1 98.69 192 THR A CA 1
ATOM 1441 C C . THR A 1 192 ? -6.195 -9.477 9.75 1 98.69 192 THR A C 1
ATOM 1443 O O . THR A 1 192 ? -5.93 -10.516 10.367 1 98.69 192 THR A O 1
ATOM 1446 N N . GLN A 1 193 ? -6.953 -9.43 8.703 1 98.56 193 GLN A N 1
ATOM 1447 C CA . GLN A 1 193 ? -7.539 -10.641 8.141 1 98.56 193 GLN A CA 1
ATOM 1448 C C . GLN A 1 193 ? -6.461 -11.57 7.59 1 98.56 193 GLN A C 1
ATOM 1450 O O . GLN A 1 193 ? -6.496 -12.773 7.824 1 98.56 193 GLN A O 1
ATOM 1455 N N . VAL A 1 194 ? -5.516 -11.039 6.852 1 98.88 194 VAL A N 1
ATOM 1456 C CA . VAL A 1 194 ? -4.414 -11.797 6.266 1 98.88 194 VAL A CA 1
ATOM 1457 C C . VAL A 1 194 ? -3.574 -12.43 7.371 1 98.88 194 VAL A C 1
ATOM 1459 O O . VAL A 1 194 ? -3.283 -13.625 7.328 1 98.88 194 VAL A O 1
ATOM 1462 N N . SER A 1 195 ? -3.219 -11.617 8.383 1 98.69 195 SER A N 1
ATOM 1463 C CA . SER A 1 195 ? -2.428 -12.109 9.508 1 98.69 195 SER A CA 1
ATOM 1464 C C . SER A 1 195 ? -3.135 -13.266 10.211 1 98.69 195 SER A C 1
ATOM 1466 O O . SER A 1 195 ? -2.521 -14.305 10.484 1 98.69 195 SER A O 1
ATOM 1468 N N . ALA A 1 196 ? -4.422 -13.109 10.469 1 98.06 196 ALA A N 1
ATOM 1469 C CA . ALA A 1 196 ? -5.188 -14.109 11.211 1 98.06 196 ALA A CA 1
ATOM 1470 C C . ALA A 1 196 ? -5.266 -15.422 10.43 1 98.06 196 ALA A C 1
ATOM 1472 O O . ALA A 1 196 ? -5.074 -16.5 11 1 98.06 196 ALA A O 1
ATOM 1473 N N . LEU A 1 197 ? -5.562 -15.328 9.133 1 98.31 197 LEU A N 1
ATOM 1474 C CA . LEU A 1 197 ? -5.691 -16.547 8.328 1 98.31 197 LEU A CA 1
ATOM 1475 C C . LEU A 1 197 ? -4.367 -17.297 8.266 1 98.31 197 LEU A C 1
ATOM 1477 O O . LEU A 1 197 ? -4.336 -18.516 8.453 1 98.31 197 LEU A O 1
ATOM 1481 N N . ILE A 1 198 ? -3.268 -16.625 8 1 98.12 198 ILE A N 1
ATOM 1482 C CA . ILE A 1 198 ? -1.965 -17.25 7.816 1 98.12 198 ILE A CA 1
ATOM 1483 C C . ILE A 1 198 ? -1.478 -17.828 9.148 1 98.12 198 ILE A C 1
ATOM 1485 O O . ILE A 1 198 ? -0.939 -18.938 9.188 1 98.12 198 ILE A O 1
ATOM 1489 N N . HIS A 1 199 ? -1.694 -17.109 10.289 1 96.62 199 HIS A N 1
ATOM 1490 C CA . HIS A 1 199 ? -1.349 -17.641 11.609 1 96.62 199 HIS A CA 1
ATOM 1491 C C . HIS A 1 199 ? -2.068 -18.953 11.875 1 96.62 199 HIS A C 1
ATOM 1493 O O . HIS A 1 199 ? -1.497 -19.875 12.477 1 96.62 199 HIS A O 1
ATOM 1499 N N . GLY A 1 200 ? -3.295 -19 11.445 1 96.25 200 GLY A N 1
ATOM 1500 C CA . GLY A 1 200 ? -4.102 -20.188 11.688 1 96.25 200 GLY A CA 1
ATOM 1501 C C . GLY A 1 200 ? -3.701 -21.375 10.828 1 96.25 200 GLY A C 1
ATOM 1502 O O . GLY A 1 200 ? -4.094 -22.516 11.094 1 96.25 200 GLY A O 1
ATOM 1503 N N . LEU A 1 201 ? -2.902 -21.141 9.781 1 96.81 201 LEU A N 1
ATOM 1504 C CA . LEU A 1 201 ? -2.457 -22.219 8.891 1 96.81 201 LEU A CA 1
ATOM 1505 C C . LEU A 1 201 ? -1.278 -22.969 9.5 1 96.81 201 LEU A C 1
ATOM 1507 O O . LEU A 1 201 ? -1.042 -24.125 9.172 1 96.81 201 LEU A O 1
ATOM 1511 N N . HIS A 1 202 ? -0.455 -22.375 10.383 1 89.56 202 HIS A N 1
ATOM 1512 C CA . HIS A 1 202 ? 0.808 -22.922 10.875 1 89.56 202 HIS A CA 1
ATOM 1513 C C . HIS A 1 202 ? 0.583 -24.188 11.703 1 89.56 202 HIS A C 1
ATOM 1515 O O . HIS A 1 202 ? 1.258 -25.188 11.5 1 89.56 202 HIS A O 1
ATOM 1521 N N . PRO A 1 203 ? -0.352 -24.156 12.633 1 84.12 203 PRO A N 1
ATOM 1522 C CA . PRO A 1 203 ? -0.524 -25.328 13.484 1 84.12 203 PRO A CA 1
ATOM 1523 C C . PRO A 1 203 ? -0.917 -26.578 12.695 1 84.12 203 PRO A C 1
ATOM 1525 O O . PRO A 1 203 ? -0.592 -27.688 13.102 1 84.12 203 PRO A O 1
ATOM 1528 N N . VAL A 1 204 ? -1.464 -26.469 11.578 1 78.94 204 VAL A N 1
ATOM 1529 C CA . VAL A 1 204 ? -1.994 -27.609 10.852 1 78.94 204 VAL A CA 1
ATOM 1530 C C . VAL A 1 204 ? -1.02 -28.031 9.75 1 78.94 204 VAL A C 1
ATOM 1532 O O . VAL A 1 204 ? -1.179 -29.078 9.141 1 78.94 204 VAL A O 1
ATOM 1535 N N . ASN A 1 205 ? -0.043 -27.172 9.617 1 79.88 205 ASN A N 1
ATOM 1536 C CA . ASN A 1 205 ? 0.896 -27.406 8.523 1 79.88 205 ASN A CA 1
ATOM 1537 C C . ASN A 1 205 ? 2.311 -26.969 8.898 1 79.88 205 ASN A C 1
ATOM 1539 O O . ASN A 1 205 ? 2.906 -26.141 8.219 1 79.88 205 ASN A O 1
ATOM 1543 N N . PRO A 1 206 ? 2.857 -27.594 9.805 1 77.88 206 PRO A N 1
ATOM 1544 C CA . PRO A 1 206 ? 4.145 -27.078 10.273 1 77.88 206 PRO A CA 1
ATOM 1545 C C . PRO A 1 206 ? 5.266 -27.266 9.258 1 77.88 206 PRO A C 1
ATOM 1547 O O . PRO A 1 206 ? 6.254 -26.531 9.273 1 77.88 206 PRO A O 1
ATOM 1550 N N . GLU A 1 207 ? 5.102 -28.031 8.273 1 89.12 207 GLU A N 1
ATOM 1551 C CA . GLU A 1 207 ? 6.219 -28.359 7.395 1 89.12 207 GLU A CA 1
ATOM 1552 C C . GLU A 1 207 ? 6.074 -27.672 6.039 1 89.12 207 GLU A C 1
ATOM 1554 O O . GLU A 1 207 ? 7.047 -27.531 5.297 1 89.12 207 GLU A O 1
ATOM 1559 N N . ARG A 1 208 ? 4.887 -27.297 5.703 1 96.06 208 ARG A N 1
ATOM 1560 C CA . ARG A 1 208 ? 4.648 -26.703 4.387 1 96.06 208 ARG A CA 1
ATOM 1561 C C . ARG A 1 208 ? 4.902 -25.203 4.402 1 96.06 208 ARG A C 1
ATOM 1563 O O . ARG A 1 208 ? 4.582 -24.531 5.379 1 96.06 208 ARG A O 1
ATOM 1570 N N . ARG A 1 209 ? 5.531 -24.828 3.352 1 97.19 209 ARG A N 1
ATOM 1571 C CA . ARG A 1 209 ? 5.738 -23.391 3.176 1 97.19 209 ARG A CA 1
ATOM 1572 C C . ARG A 1 209 ? 4.422 -22.688 2.857 1 97.19 209 ARG A C 1
ATOM 1574 O O . ARG A 1 209 ? 3.57 -23.234 2.158 1 97.19 209 ARG A O 1
ATOM 1581 N N . ILE A 1 210 ? 4.223 -21.453 3.402 1 98.31 210 ILE A N 1
ATOM 1582 C CA . ILE A 1 210 ? 3.061 -20.625 3.084 1 98.31 210 ILE A CA 1
ATOM 1583 C C . ILE A 1 210 ? 3.439 -19.578 2.053 1 98.31 210 ILE A C 1
ATOM 1585 O O . ILE A 1 210 ? 4.445 -18.875 2.211 1 98.31 210 ILE A O 1
ATOM 1589 N N . VAL A 1 211 ? 2.652 -19.5 0.95 1 98.81 211 VAL A N 1
ATOM 1590 C CA . VAL A 1 211 ? 2.787 -18.5 -0.11 1 98.81 211 VAL A CA 1
ATOM 1591 C C . VAL A 1 211 ? 1.576 -17.578 -0.1 1 98.81 211 VAL A C 1
ATOM 1593 O O . VAL A 1 211 ? 0.436 -18.031 0.014 1 98.81 211 VAL A O 1
ATOM 1596 N N . PHE A 1 212 ? 1.81 -16.297 -0.12 1 98.94 212 PHE A N 1
ATOM 1597 C CA . PHE A 1 212 ? 0.708 -15.352 -0.193 1 98.94 212 PHE A CA 1
ATOM 1598 C C . PHE A 1 212 ? 0.604 -14.75 -1.59 1 98.94 212 PHE A C 1
ATOM 1600 O O . PHE A 1 212 ? 1.583 -14.211 -2.115 1 98.94 212 PHE A O 1
ATOM 1607 N N . HIS A 1 213 ? -0.5 -14.883 -2.223 1 98.88 213 HIS A N 1
ATOM 1608 C CA . HIS A 1 213 ? -0.86 -14.273 -3.498 1 98.88 213 HIS A CA 1
ATOM 1609 C C . HIS A 1 213 ? -1.893 -13.164 -3.309 1 98.88 213 HIS A C 1
ATOM 1611 O O . HIS A 1 213 ? -3.094 -13.438 -3.236 1 98.88 213 HIS A O 1
ATOM 1617 N N . GLY A 1 214 ? -1.362 -11.961 -3.357 1 98.19 214 GLY A N 1
ATOM 1618 C CA . GLY A 1 214 ? -2.256 -10.852 -3.078 1 98.19 214 GLY A CA 1
ATOM 1619 C C . GLY A 1 214 ? -2.531 -9.984 -4.293 1 98.19 214 GLY A C 1
ATOM 1620 O O . GLY A 1 214 ? -1.614 -9.664 -5.055 1 98.19 214 GLY A O 1
ATOM 1621 N N . HIS A 1 215 ? -3.801 -9.633 -4.512 1 97.69 215 HIS A N 1
ATOM 1622 C CA . HIS A 1 215 ? -4.168 -8.602 -5.48 1 97.69 215 HIS A CA 1
ATOM 1623 C C . HIS A 1 215 ? -4.195 -7.223 -4.836 1 97.69 215 HIS A C 1
ATOM 1625 O O . HIS A 1 215 ? -4.312 -7.105 -3.615 1 97.69 215 HIS A O 1
ATOM 1631 N N . ASP A 1 216 ? -4.059 -6.195 -5.668 1 97.06 216 ASP A N 1
ATOM 1632 C CA . ASP A 1 216 ? -3.959 -4.824 -5.18 1 97.06 216 ASP A CA 1
ATOM 1633 C C . ASP A 1 216 ? -5.184 -4.004 -5.586 1 97.06 216 ASP A C 1
ATOM 1635 O O . ASP A 1 216 ? -5.113 -2.777 -5.664 1 97.06 216 ASP A O 1
ATOM 1639 N N . THR A 1 217 ? -6.277 -4.625 -5.848 1 95.62 217 THR A N 1
ATOM 1640 C CA . THR A 1 217 ? -7.492 -3.996 -6.363 1 95.62 217 THR A CA 1
ATOM 1641 C C . THR A 1 217 ? -7.992 -2.918 -5.406 1 95.62 217 THR A C 1
ATOM 1643 O O . THR A 1 217 ? -8.484 -1.875 -5.84 1 95.62 217 THR A O 1
ATOM 1646 N N . TRP A 1 218 ? -7.863 -3.172 -4.125 1 96.06 218 TRP A N 1
ATOM 1647 C CA . TRP A 1 218 ? -8.328 -2.209 -3.133 1 96.06 218 TRP A CA 1
ATOM 1648 C C . TRP A 1 218 ? -7.16 -1.499 -2.465 1 96.06 218 TRP A C 1
ATOM 1650 O O . TRP A 1 218 ? -7.328 -0.849 -1.431 1 96.06 218 TRP A O 1
ATOM 1660 N N . GLY A 1 219 ? -5.938 -1.725 -2.941 1 96.25 219 GLY A N 1
ATOM 1661 C CA . GLY A 1 219 ? -4.809 -0.878 -2.588 1 96.25 219 GLY A CA 1
ATOM 1662 C C . GLY A 1 219 ? -4.008 -1.407 -1.412 1 96.25 219 GLY A C 1
ATOM 1663 O O . GLY A 1 219 ? -3.15 -0.706 -0.873 1 96.25 219 GLY A O 1
ATOM 1664 N N . LEU A 1 220 ? -4.27 -2.611 -1.018 1 98.44 220 LEU A N 1
ATOM 1665 C CA . LEU A 1 220 ? -3.6 -3.104 0.182 1 98.44 220 LEU A CA 1
ATOM 1666 C C . LEU A 1 220 ? -2.629 -4.227 -0.161 1 98.44 220 LEU A C 1
ATOM 1668 O O . LEU A 1 220 ? -2.211 -4.98 0.72 1 98.44 220 LEU A O 1
ATOM 1672 N N . GLY A 1 221 ? -2.279 -4.336 -1.464 1 98.44 221 GLY A N 1
ATOM 1673 C CA . GLY A 1 221 ? -1.436 -5.43 -1.911 1 98.44 221 GLY A CA 1
ATOM 1674 C C . GLY A 1 221 ? -0.127 -5.527 -1.149 1 98.44 221 GLY A C 1
ATOM 1675 O O . GLY A 1 221 ? 0.208 -6.582 -0.609 1 98.44 221 GLY A O 1
ATOM 1676 N N . V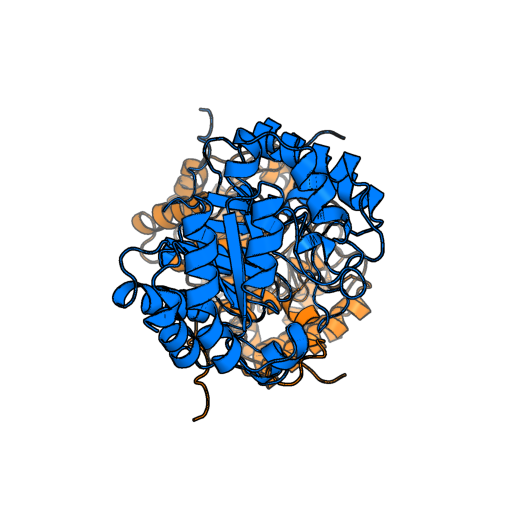AL A 1 222 ? 0.641 -4.414 -1.067 1 98.88 222 VAL A N 1
ATOM 1677 C CA . VAL A 1 222 ? 1.934 -4.426 -0.392 1 98.88 222 VAL A CA 1
ATOM 1678 C C . VAL A 1 222 ? 1.73 -4.602 1.111 1 98.88 222 VAL A C 1
ATOM 1680 O O . VAL A 1 222 ? 2.404 -5.418 1.743 1 98.88 222 VAL A O 1
ATOM 1683 N N . ALA A 1 223 ? 0.798 -3.854 1.681 1 98.88 223 ALA A N 1
ATOM 1684 C CA . ALA A 1 223 ? 0.521 -3.938 3.113 1 98.88 223 ALA A CA 1
ATOM 1685 C C . ALA A 1 223 ? 0.137 -5.359 3.514 1 98.88 223 ALA A C 1
ATOM 1687 O O . ALA A 1 223 ? 0.617 -5.879 4.523 1 98.88 223 ALA A O 1
ATOM 1688 N N . ASN A 1 224 ? -0.718 -5.992 2.727 1 98.94 224 ASN A N 1
ATOM 1689 C CA . ASN A 1 224 ? -1.143 -7.359 3.002 1 98.94 224 ASN A CA 1
ATOM 1690 C C . ASN A 1 224 ? 0.01 -8.344 2.844 1 98.94 224 ASN A C 1
ATOM 1692 O O . ASN A 1 224 ? 0.087 -9.336 3.572 1 98.94 224 ASN A O 1
ATOM 1696 N N . THR A 1 225 ? 0.857 -8.109 1.884 1 98.94 225 THR A N 1
ATOM 1697 C CA . THR A 1 225 ? 2.041 -8.945 1.712 1 98.94 225 THR A CA 1
ATOM 1698 C C . THR A 1 225 ? 2.934 -8.883 2.949 1 98.94 225 THR A C 1
ATOM 1700 O O . THR A 1 225 ? 3.391 -9.914 3.445 1 98.94 225 THR A O 1
ATOM 1703 N N . LEU A 1 226 ? 3.172 -7.66 3.463 1 98.94 226 LEU A N 1
ATOM 1704 C CA . LEU A 1 226 ? 3.982 -7.523 4.668 1 98.94 226 LEU A CA 1
ATOM 1705 C C . LEU A 1 226 ? 3.316 -8.211 5.852 1 98.94 226 LEU A C 1
ATOM 1707 O O . LEU A 1 226 ? 3.984 -8.883 6.645 1 98.94 226 LEU A O 1
ATOM 1711 N N . ALA A 1 227 ? 1.966 -8.078 5.961 1 98.88 227 ALA A N 1
ATOM 1712 C CA . ALA A 1 227 ? 1.226 -8.773 7.008 1 98.88 227 ALA A CA 1
ATOM 1713 C C . ALA A 1 227 ? 1.396 -10.289 6.887 1 98.88 227 ALA A C 1
ATOM 1715 O O . ALA A 1 227 ? 1.548 -10.984 7.895 1 98.88 227 ALA A O 1
ATOM 1716 N N . ALA A 1 228 ? 1.362 -10.789 5.676 1 98.88 228 ALA A N 1
ATOM 1717 C CA . ALA A 1 228 ? 1.536 -12.219 5.422 1 98.88 228 ALA A CA 1
ATOM 1718 C C . ALA A 1 228 ? 2.926 -12.688 5.852 1 98.88 228 ALA A C 1
ATOM 1720 O O . ALA A 1 228 ? 3.064 -13.727 6.504 1 98.88 228 ALA A O 1
ATOM 1721 N N . ILE A 1 229 ? 3.936 -11.914 5.484 1 98.81 229 ILE A N 1
ATOM 1722 C CA . ILE A 1 229 ? 5.316 -12.242 5.82 1 98.81 229 ILE A CA 1
ATOM 1723 C C . ILE A 1 229 ? 5.492 -12.266 7.336 1 98.81 229 ILE A C 1
ATOM 1725 O O . ILE A 1 229 ? 6.055 -13.211 7.887 1 98.81 229 ILE A O 1
ATOM 1729 N N . ASP A 1 230 ? 5 -11.258 8 1 98.62 230 ASP A N 1
ATOM 1730 C CA . ASP A 1 230 ? 5.09 -11.188 9.461 1 98.62 230 ASP A CA 1
ATOM 1731 C C . ASP A 1 230 ? 4.379 -12.367 10.109 1 98.62 230 ASP A C 1
ATOM 1733 O O . ASP A 1 230 ? 4.766 -12.812 11.195 1 98.62 230 ASP A O 1
ATOM 1737 N N . ALA A 1 231 ? 3.355 -12.883 9.43 1 98.25 231 ALA A N 1
ATOM 1738 C CA . ALA A 1 231 ? 2.568 -13.984 9.977 1 98.25 231 ALA A CA 1
ATOM 1739 C C . ALA A 1 231 ? 3.205 -15.328 9.641 1 98.25 231 ALA A C 1
ATOM 1741 O O . ALA A 1 231 ? 2.752 -16.375 10.109 1 98.25 231 ALA A O 1
ATOM 1742 N N . GLY A 1 232 ? 4.203 -15.359 8.727 1 97.25 232 GLY A N 1
ATOM 1743 C CA . GLY A 1 232 ? 4.945 -16.594 8.539 1 97.25 232 GLY A CA 1
ATOM 1744 C C . GLY A 1 232 ? 5.078 -17 7.086 1 97.25 232 GLY A C 1
ATOM 1745 O O . GLY A 1 232 ? 5.699 -18.016 6.77 1 97.25 232 GLY A O 1
ATOM 1746 N N . ALA A 1 233 ? 4.496 -16.234 6.145 1 98.38 233 ALA A N 1
ATOM 1747 C CA . ALA A 1 233 ? 4.703 -16.531 4.73 1 98.38 233 ALA A CA 1
ATOM 1748 C C . ALA A 1 233 ? 6.156 -16.281 4.328 1 98.38 233 ALA A C 1
ATOM 1750 O O . ALA A 1 233 ? 6.758 -15.281 4.727 1 98.38 233 ALA A O 1
ATOM 1751 N N . THR A 1 234 ? 6.727 -17.172 3.537 1 98.12 234 THR A N 1
ATOM 1752 C CA . THR A 1 234 ? 8.125 -17.016 3.162 1 98.12 234 THR A CA 1
ATOM 1753 C C . THR A 1 234 ? 8.273 -16.875 1.649 1 98.12 234 THR A C 1
ATOM 1755 O O . THR A 1 234 ? 9.383 -16.812 1.13 1 98.12 234 THR A O 1
ATOM 1758 N N . MET A 1 235 ? 7.133 -16.875 0.94 1 98.75 235 MET A N 1
ATOM 1759 C CA . MET A 1 235 ? 7.066 -16.531 -0.478 1 98.75 235 MET A CA 1
ATOM 1760 C C . MET A 1 235 ? 5.832 -15.68 -0.775 1 98.75 235 MET A C 1
ATOM 1762 O O . MET A 1 235 ? 4.773 -15.898 -0.182 1 98.75 235 MET A O 1
ATOM 1766 N N . VAL A 1 236 ? 6.02 -14.742 -1.675 1 98.94 236 VAL A N 1
ATOM 1767 C CA . VAL A 1 236 ? 4.922 -13.844 -2.025 1 98.94 236 VAL A CA 1
ATOM 1768 C C . VAL A 1 236 ? 4.883 -13.641 -3.539 1 98.94 236 VAL A C 1
ATOM 1770 O O . VAL A 1 236 ? 5.93 -13.602 -4.191 1 98.94 236 VAL A O 1
ATOM 1773 N N . ASP A 1 237 ? 3.727 -13.492 -4.066 1 98.94 237 ASP A N 1
ATOM 1774 C CA . ASP A 1 237 ? 3.549 -13.367 -5.512 1 98.94 237 ASP A CA 1
ATOM 1775 C C . ASP A 1 237 ? 3.428 -11.898 -5.922 1 98.94 237 ASP A C 1
ATOM 1777 O O . ASP A 1 237 ? 2.791 -11.102 -5.23 1 98.94 237 ASP A O 1
ATOM 1781 N N . GLY A 1 238 ? 4.035 -11.531 -6.965 1 98.81 238 GLY A N 1
ATOM 1782 C CA . GLY A 1 238 ? 3.883 -10.25 -7.633 1 98.81 238 GLY A CA 1
ATOM 1783 C C . GLY A 1 238 ? 3.861 -10.367 -9.148 1 98.81 238 GLY A C 1
ATOM 1784 O O . GLY A 1 238 ? 4.176 -11.422 -9.695 1 98.81 238 GLY A O 1
ATOM 1785 N N . SER A 1 239 ? 3.418 -9.359 -9.812 1 98.75 239 SER A N 1
ATOM 1786 C CA . SER A 1 239 ? 3.379 -9.297 -11.266 1 98.75 239 SER A CA 1
ATOM 1787 C C . SER A 1 239 ? 3.938 -7.973 -11.781 1 98.75 239 SER A C 1
ATOM 1789 O O . SER A 1 239 ? 3.631 -6.914 -11.234 1 98.75 239 SER A O 1
ATOM 1791 N N . LEU A 1 240 ? 4.719 -8.023 -12.828 1 98.62 240 LEU A N 1
ATOM 1792 C CA . LEU A 1 240 ? 5.297 -6.816 -13.414 1 98.62 240 LEU A CA 1
ATOM 1793 C C . LEU A 1 240 ? 4.203 -5.828 -13.812 1 98.62 240 LEU A C 1
ATOM 1795 O O . LEU A 1 240 ? 3.211 -6.215 -14.43 1 98.62 240 LEU A O 1
ATOM 1799 N N . GLY A 1 241 ? 4.418 -4.559 -13.398 1 97.44 241 GLY A N 1
ATOM 1800 C CA . GLY A 1 241 ? 3.488 -3.5 -13.75 1 97.44 241 GLY A CA 1
ATOM 1801 C C . GLY A 1 241 ? 2.129 -3.658 -13.094 1 97.44 241 GLY A C 1
ATOM 1802 O O . GLY A 1 241 ? 1.189 -2.928 -13.414 1 97.44 241 GLY A O 1
ATOM 1803 N N . GLY A 1 242 ? 1.979 -4.648 -12.211 1 97.31 242 GLY A N 1
ATOM 1804 C CA . GLY A 1 242 ? 0.688 -4.906 -11.594 1 97.31 242 GLY A CA 1
ATOM 1805 C C . GLY A 1 242 ? -0.318 -5.523 -12.547 1 97.31 242 GLY A C 1
ATOM 1806 O O . GLY A 1 242 ? -1.526 -5.355 -12.375 1 97.31 242 GLY A O 1
ATOM 1807 N N . LEU A 1 243 ? 0.108 -6.238 -13.531 1 96.62 243 LEU A N 1
ATOM 1808 C CA . LEU A 1 243 ? -0.764 -6.887 -14.508 1 96.62 243 LEU A CA 1
ATOM 1809 C C . LEU A 1 243 ? -1.684 -7.895 -13.828 1 96.62 243 LEU A C 1
ATOM 1811 O O . LEU A 1 243 ? -1.356 -8.422 -12.758 1 96.62 243 LEU A O 1
ATOM 1815 N N . GLY A 1 244 ? -2.719 -8.406 -14.492 1 92.44 244 GLY A N 1
ATOM 1816 C CA . GLY A 1 244 ? -3.676 -9.398 -14.023 1 92.44 244 GLY A CA 1
ATOM 1817 C C . GLY A 1 244 ? -5.098 -8.875 -13.977 1 92.44 244 GLY A C 1
ATOM 1818 O O . GLY A 1 244 ? -6.039 -9.578 -14.344 1 92.44 244 GLY A O 1
ATOM 1819 N N . GLY A 1 245 ? -5.293 -7.645 -13.492 1 79.69 245 GLY A N 1
ATOM 1820 C CA . GLY A 1 245 ? -6.609 -7.039 -13.398 1 79.69 245 GLY A CA 1
ATOM 1821 C C . GLY A 1 245 ? -7.543 -7.781 -12.461 1 79.69 245 GLY A C 1
ATOM 1822 O O . GLY A 1 245 ? -7.102 -8.641 -11.695 1 79.69 245 GLY A O 1
ATOM 1823 N N . CYS A 1 246 ? -8.797 -7.438 -12.406 1 75.5 246 CYS A N 1
ATOM 1824 C CA . CYS A 1 246 ? -9.883 -8.062 -11.656 1 75.5 246 CYS A CA 1
ATOM 1825 C C . CYS A 1 246 ? -11.188 -8.023 -12.453 1 75.5 246 CYS A C 1
ATOM 1827 O O . CYS A 1 246 ? -11.734 -6.949 -12.695 1 75.5 246 CYS A O 1
ATOM 1829 N N . PRO A 1 247 ? -11.695 -9.234 -12.875 1 78.25 247 PRO A N 1
ATOM 1830 C CA . PRO A 1 247 ? -12.922 -9.234 -13.672 1 78.25 247 PRO A CA 1
ATOM 1831 C C . PRO A 1 247 ? -14.102 -8.602 -12.93 1 78.25 247 PRO A C 1
ATOM 1833 O O . PRO A 1 247 ? -15.078 -8.18 -13.555 1 78.25 247 PRO A O 1
ATOM 1836 N N . PHE A 1 248 ? -14.031 -8.484 -11.711 1 78.81 248 PHE A N 1
ATOM 1837 C CA . PHE A 1 248 ? -15.148 -7.988 -10.906 1 78.81 248 PHE A CA 1
ATOM 1838 C C . PHE A 1 248 ? -14.953 -6.516 -10.57 1 78.81 248 PHE A C 1
ATOM 1840 O O . PHE A 1 248 ? -15.789 -5.918 -9.883 1 78.81 248 PHE A O 1
ATOM 1847 N N . ALA A 1 249 ? -13.836 -5.973 -10.906 1 71.75 249 ALA A N 1
ATOM 1848 C CA . ALA A 1 249 ? -13.547 -4.547 -10.773 1 71.75 249 ALA A CA 1
ATOM 1849 C C . ALA A 1 249 ? -12.828 -4.023 -12.016 1 71.75 249 ALA A C 1
ATOM 1851 O O . ALA A 1 249 ? -11.609 -3.803 -11.992 1 71.75 249 ALA A O 1
ATOM 1852 N N . PRO A 1 250 ? -13.672 -3.824 -13.031 1 69.31 250 PRO A N 1
ATOM 1853 C CA . PRO A 1 250 ? -13.023 -3.369 -14.266 1 69.31 250 PRO A CA 1
ATOM 1854 C C . PRO A 1 250 ? -12.18 -2.113 -14.055 1 69.31 250 PRO A C 1
ATOM 1856 O O . PRO A 1 250 ? -12.625 -1.171 -13.391 1 69.31 250 PRO A O 1
ATOM 1859 N N . GLY A 1 251 ? -10.898 -2.09 -14.539 1 68.5 251 GLY A N 1
ATOM 1860 C CA . GLY A 1 251 ? -10.008 -0.945 -14.438 1 68.5 251 GLY A CA 1
ATOM 1861 C C . GLY A 1 251 ? -9.094 -1.008 -13.227 1 68.5 251 GLY A C 1
ATOM 1862 O O . GLY A 1 251 ? -8.094 -0.291 -13.164 1 68.5 251 GLY A O 1
ATOM 1863 N N . ALA A 1 252 ? -9.586 -1.777 -12.242 1 70.81 252 ALA A N 1
ATOM 1864 C CA . ALA A 1 252 ? -8.781 -1.901 -11.031 1 70.81 252 ALA A CA 1
ATOM 1865 C C . ALA A 1 252 ? -7.52 -2.725 -11.289 1 70.81 252 ALA A C 1
ATOM 1867 O O . ALA A 1 252 ? -7.453 -3.475 -12.273 1 70.81 252 ALA A O 1
ATOM 1868 N N . SER A 1 253 ? -6.562 -2.32 -10.438 1 72.25 253 SER A N 1
ATOM 1869 C CA . SER A 1 253 ? -5.363 -3.15 -10.492 1 72.25 253 SER A CA 1
ATOM 1870 C C . SER A 1 253 ? -5.672 -4.602 -10.141 1 72.25 253 SER A C 1
ATOM 1872 O O . SER A 1 253 ? -6.637 -4.875 -9.422 1 72.25 253 SER A O 1
ATOM 1874 N N . GLY A 1 254 ? -4.934 -5.449 -10.781 1 89.62 254 GLY A N 1
ATOM 1875 C CA . GLY A 1 254 ? -5.035 -6.867 -10.477 1 89.62 254 GLY A CA 1
ATOM 1876 C C . GLY A 1 254 ? -4.039 -7.32 -9.43 1 89.62 254 GLY A C 1
ATOM 1877 O O . GLY A 1 254 ? -4.238 -7.09 -8.234 1 89.62 254 GLY A O 1
ATOM 1878 N N . ASN A 1 255 ? -2.906 -7.832 -9.875 1 97.44 255 ASN A N 1
ATOM 1879 C CA . ASN A 1 255 ? -1.886 -8.352 -8.969 1 97.44 255 ASN A CA 1
ATOM 1880 C C . ASN A 1 255 ? -1.133 -7.227 -8.266 1 97.44 255 ASN A C 1
ATOM 1882 O O . ASN A 1 255 ? -1.147 -6.082 -8.727 1 97.44 255 ASN A O 1
ATOM 1886 N N . THR A 1 256 ? -0.59 -7.453 -7.113 1 98.38 256 THR A N 1
ATOM 1887 C CA . THR A 1 256 ? 0.398 -6.543 -6.543 1 98.38 256 THR A CA 1
ATOM 1888 C C . THR A 1 256 ? 1.643 -6.477 -7.426 1 98.38 256 THR A C 1
ATOM 1890 O O . THR A 1 256 ? 2.129 -7.508 -7.898 1 98.38 256 THR A O 1
ATOM 1893 N N . SER A 1 257 ? 2.145 -5.328 -7.66 1 98.31 257 SER A N 1
ATOM 1894 C CA . SER A 1 257 ? 3.277 -5.129 -8.555 1 98.31 257 SER A CA 1
ATOM 1895 C C . SER A 1 257 ? 4.555 -5.734 -7.98 1 98.31 257 SER A C 1
ATOM 1897 O O . SER A 1 257 ? 4.891 -5.492 -6.82 1 98.31 257 SER A O 1
ATOM 1899 N N . SER A 1 258 ? 5.273 -6.469 -8.875 1 98.88 258 SER A N 1
ATOM 1900 C CA . SER A 1 258 ? 6.582 -6.98 -8.477 1 98.88 258 SER A CA 1
ATOM 1901 C C . SER A 1 258 ? 7.523 -5.844 -8.078 1 98.88 258 SER A C 1
ATOM 1903 O O . SER A 1 258 ? 8.266 -5.957 -7.105 1 98.88 258 SER A O 1
ATOM 1905 N N . GLU A 1 259 ? 7.465 -4.719 -8.82 1 98.75 259 GLU A N 1
ATOM 1906 C CA . GLU A 1 259 ? 8.312 -3.568 -8.531 1 98.75 259 GLU A CA 1
ATOM 1907 C C . GLU A 1 259 ? 8.031 -3.012 -7.141 1 98.75 259 GLU A C 1
ATOM 1909 O O . GLU A 1 259 ? 8.961 -2.742 -6.379 1 98.75 259 GLU A O 1
ATOM 1914 N N . ASP A 1 260 ? 6.758 -2.873 -6.816 1 98.69 260 ASP A N 1
ATOM 1915 C CA . ASP A 1 260 ? 6.375 -2.311 -5.523 1 98.69 260 ASP A CA 1
ATOM 1916 C C . ASP A 1 260 ? 6.801 -3.227 -4.379 1 98.69 260 ASP A C 1
ATOM 1918 O O . ASP A 1 260 ? 7.301 -2.758 -3.354 1 98.69 260 ASP A O 1
ATOM 1922 N N . LEU A 1 261 ? 6.602 -4.531 -4.578 1 98.94 261 LEU A N 1
ATOM 1923 C CA . LEU A 1 261 ? 6.988 -5.5 -3.557 1 98.94 261 LEU A CA 1
ATOM 1924 C C . LEU A 1 261 ? 8.492 -5.484 -3.334 1 98.94 261 LEU A C 1
ATOM 1926 O O . LEU A 1 261 ? 8.961 -5.434 -2.191 1 98.94 261 LEU A O 1
ATOM 1930 N N . LEU A 1 262 ? 9.211 -5.516 -4.418 1 98.94 262 LEU A N 1
ATOM 1931 C CA . LEU A 1 262 ? 10.664 -5.574 -4.316 1 98.94 262 LEU A CA 1
ATOM 1932 C C . LEU A 1 262 ? 11.219 -4.285 -3.717 1 98.94 262 LEU A C 1
ATOM 1934 O O . LEU A 1 262 ? 12.172 -4.32 -2.936 1 98.94 262 LEU A O 1
ATOM 1938 N N . PHE A 1 263 ? 10.617 -3.164 -4.055 1 98.81 263 PHE A N 1
ATOM 1939 C CA . PHE A 1 263 ? 11.039 -1.896 -3.471 1 98.81 263 PHE A CA 1
ATOM 1940 C C . PHE A 1 263 ? 10.82 -1.896 -1.963 1 98.81 263 PHE A C 1
ATOM 1942 O O . PHE A 1 263 ? 11.656 -1.393 -1.21 1 98.81 263 PHE A O 1
ATOM 1949 N N . ALA A 1 264 ? 9.773 -2.416 -1.48 1 98.88 264 ALA A N 1
ATOM 1950 C CA . ALA A 1 264 ? 9.445 -2.471 -0.059 1 98.88 264 ALA A CA 1
ATOM 1951 C C . ALA A 1 264 ? 10.336 -3.467 0.674 1 98.88 264 ALA A C 1
ATOM 1953 O O . ALA A 1 264 ? 10.797 -3.195 1.787 1 98.88 264 ALA A O 1
ATOM 1954 N N . LEU A 1 265 ? 10.648 -4.641 0.043 1 98.81 265 LEU A N 1
ATOM 1955 C CA . LEU A 1 265 ? 11.281 -5.766 0.721 1 98.81 265 LEU A CA 1
ATOM 1956 C C . LEU A 1 265 ? 12.797 -5.645 0.67 1 98.81 265 LEU A C 1
ATOM 1958 O O . LEU A 1 265 ? 13.492 -6.145 1.557 1 98.81 265 LEU A O 1
ATOM 1962 N N . ARG A 1 266 ? 13.297 -5.121 -0.383 1 98.38 266 ARG A N 1
ATOM 1963 C CA . ARG A 1 266 ? 14.727 -4.898 -0.6 1 98.38 266 ARG A CA 1
ATOM 1964 C C . ARG A 1 266 ? 15.516 -6.191 -0.415 1 98.38 266 ARG A C 1
ATOM 1966 O O . ARG A 1 266 ? 16.469 -6.238 0.37 1 98.38 266 ARG A O 1
ATOM 1973 N N . PRO A 1 267 ? 15.18 -7.242 -1.175 1 98.38 267 PRO A N 1
ATOM 1974 C CA . PRO A 1 267 ? 16.047 -8.414 -1.068 1 98.38 267 PRO A CA 1
ATOM 1975 C C . PRO A 1 267 ? 17.5 -8.117 -1.443 1 98.38 267 PRO A C 1
ATOM 1977 O O . PRO A 1 267 ? 17.766 -7.156 -2.174 1 98.38 267 PRO A O 1
ATOM 1980 N N . ASP A 1 268 ? 18.453 -8.914 -1.094 1 97 268 ASP A N 1
ATOM 1981 C CA . ASP A 1 268 ? 19.891 -8.633 -1.194 1 97 268 ASP A CA 1
ATOM 1982 C C . ASP A 1 268 ? 20.312 -8.453 -2.65 1 97 268 ASP A C 1
ATOM 1984 O O . ASP A 1 268 ? 21.219 -7.664 -2.945 1 97 268 ASP A O 1
ATOM 1988 N N . TRP A 1 269 ? 19.672 -9.086 -3.51 1 97.44 269 TRP A N 1
ATOM 1989 C CA . TRP A 1 269 ? 20.094 -9.047 -4.906 1 97.44 269 TRP A CA 1
ATOM 1990 C C . TRP A 1 269 ? 19.547 -7.805 -5.605 1 97.44 269 TRP A C 1
ATOM 1992 O O . TRP A 1 269 ? 19.969 -7.48 -6.723 1 97.44 269 TRP A O 1
ATOM 2002 N N . LEU A 1 270 ? 18.609 -7.148 -4.961 1 98.19 270 LEU A N 1
ATOM 2003 C CA . LEU A 1 270 ? 18.016 -5.98 -5.598 1 98.19 270 LEU A CA 1
ATOM 2004 C C . LEU A 1 270 ? 18.891 -4.75 -5.41 1 98.19 270 LEU A C 1
ATOM 2006 O O . LEU A 1 270 ? 18.828 -4.086 -4.375 1 98.19 270 LEU A O 1
ATOM 2010 N N . THR A 1 271 ? 19.656 -4.391 -6.367 1 97.38 271 THR A N 1
ATOM 2011 C CA . THR A 1 271 ? 20.391 -3.137 -6.438 1 97.38 271 THR A CA 1
ATOM 2012 C C . THR A 1 271 ? 19.625 -2.096 -7.242 1 97.38 271 THR A C 1
ATOM 2014 O O . THR A 1 271 ? 18.656 -2.428 -7.926 1 97.38 271 THR A O 1
ATOM 2017 N N . PRO A 1 272 ? 19.984 -0.861 -7.145 1 96.69 272 PRO A N 1
ATOM 2018 C CA . PRO A 1 272 ? 19.344 0.146 -7.992 1 96.69 272 PRO A CA 1
ATOM 2019 C C . PRO A 1 272 ? 19.422 -0.198 -9.477 1 96.69 272 PRO A C 1
ATOM 2021 O O . PRO A 1 272 ? 18.453 0.014 -10.211 1 96.69 272 PRO A O 1
ATOM 2024 N N . SER A 1 273 ? 20.5 -0.769 -9.883 1 97.56 273 SER A N 1
ATOM 2025 C CA . SER A 1 273 ? 20.641 -1.162 -11.281 1 97.56 273 SER A CA 1
ATOM 2026 C C . SER A 1 273 ? 19.719 -2.318 -11.633 1 97.56 273 SER A C 1
ATOM 2028 O O . SER A 1 273 ? 19.141 -2.346 -12.719 1 97.56 273 SER A O 1
ATOM 2030 N N . ALA A 1 274 ? 19.625 -3.342 -10.734 1 98.44 274 ALA A N 1
ATOM 2031 C CA . ALA A 1 274 ? 18.703 -4.445 -10.961 1 98.44 274 ALA A CA 1
ATOM 2032 C C . ALA A 1 274 ? 17.25 -3.945 -11.016 1 98.44 274 ALA A C 1
ATOM 2034 O O . ALA A 1 274 ? 16.469 -4.406 -11.844 1 98.44 274 ALA A O 1
ATOM 2035 N N . PHE A 1 275 ? 17 -3.004 -10.125 1 98.56 275 PHE A N 1
ATOM 2036 C CA . PHE A 1 275 ? 15.656 -2.424 -10.117 1 98.56 275 PHE A CA 1
ATOM 2037 C C . PHE A 1 275 ? 15.375 -1.695 -11.422 1 98.56 275 PHE A C 1
ATOM 2039 O O . PHE A 1 275 ? 14.273 -1.801 -11.977 1 98.56 275 PHE A O 1
ATOM 2046 N N . GLU A 1 276 ? 16.328 -0.95 -11.922 1 98.44 276 GLU A N 1
ATOM 2047 C CA . GLU A 1 276 ? 16.188 -0.283 -13.211 1 98.44 276 GLU A CA 1
ATOM 2048 C C . GLU A 1 276 ? 15.883 -1.284 -14.32 1 98.44 276 GLU A C 1
ATOM 2050 O O . GLU A 1 276 ? 14.984 -1.057 -15.141 1 98.44 276 GLU A O 1
ATOM 2055 N N . SER A 1 277 ? 16.594 -2.375 -14.32 1 98.62 277 SER A N 1
ATOM 2056 C CA . SER A 1 277 ? 16.359 -3.408 -15.32 1 98.62 277 SER A CA 1
ATOM 2057 C C . SER A 1 277 ? 14.953 -3.977 -15.227 1 98.62 277 SER A C 1
ATOM 2059 O O . SER A 1 277 ? 14.312 -4.242 -16.25 1 98.62 277 SER A O 1
ATOM 2061 N N . LEU A 1 278 ? 14.531 -4.156 -14.039 1 98.75 278 LEU A N 1
ATOM 2062 C CA . LEU A 1 278 ? 13.188 -4.68 -13.797 1 98.75 278 LEU A CA 1
ATOM 2063 C C . LEU A 1 278 ? 12.133 -3.719 -14.336 1 98.75 278 LEU A C 1
ATOM 2065 O O . LEU A 1 278 ? 11.18 -4.145 -14.992 1 98.75 278 LEU A O 1
ATOM 2069 N N . VAL A 1 279 ? 12.273 -2.436 -14.031 1 98.56 279 VAL A N 1
ATOM 2070 C CA . VAL A 1 279 ? 11.328 -1.412 -14.461 1 98.56 279 VAL A CA 1
ATOM 2071 C C . VAL A 1 279 ? 11.305 -1.339 -15.984 1 98.56 279 VAL A C 1
ATOM 2073 O O . VAL A 1 279 ? 10.234 -1.285 -16.594 1 98.56 279 VAL A O 1
ATOM 2076 N N . LEU A 1 280 ? 12.477 -1.396 -16.609 1 98.5 280 LEU A N 1
ATOM 2077 C CA . LEU A 1 280 ? 12.562 -1.343 -18.062 1 98.5 280 LEU A CA 1
ATOM 2078 C C . LEU A 1 280 ? 11.891 -2.559 -18.703 1 98.5 280 LEU A C 1
ATOM 2080 O O . LEU A 1 280 ? 11.219 -2.438 -19.734 1 98.5 280 LEU A O 1
ATOM 2084 N N . LEU A 1 281 ? 12.117 -3.701 -18.094 1 98.75 281 LEU A N 1
ATOM 2085 C CA . LEU A 1 281 ? 11.453 -4.914 -18.562 1 98.75 281 LEU A CA 1
ATOM 2086 C C . LEU A 1 281 ? 9.938 -4.77 -18.469 1 98.75 281 LEU A C 1
ATOM 2088 O O . LEU A 1 281 ? 9.227 -5.129 -19.422 1 98.75 281 LEU A O 1
ATOM 2092 N N . SER A 1 282 ? 9.43 -4.289 -17.359 1 98.25 282 SER A N 1
ATOM 2093 C CA . SER A 1 282 ? 8.008 -4.07 -17.156 1 98.25 282 SER A CA 1
ATOM 2094 C C . SER A 1 282 ? 7.438 -3.1 -18.188 1 98.25 282 SER A C 1
ATOM 2096 O O . SER A 1 282 ? 6.375 -3.35 -18.766 1 98.25 282 SER A O 1
ATOM 2098 N N . GLU A 1 283 ? 8.156 -2.055 -18.406 1 98 283 GLU A N 1
ATOM 2099 C CA . GLU A 1 283 ? 7.715 -1.062 -19.391 1 98 283 GLU A CA 1
ATOM 2100 C C . GLU A 1 283 ? 7.625 -1.668 -20.781 1 98 283 GLU A C 1
ATOM 2102 O O . GLU A 1 283 ? 6.688 -1.385 -21.531 1 98 283 GLU A O 1
ATOM 2107 N N . LYS A 1 284 ? 8.594 -2.455 -21.141 1 98.38 284 LYS A N 1
ATOM 2108 C CA . LYS A 1 284 ? 8.609 -3.123 -22.438 1 98.38 284 LYS A CA 1
ATOM 2109 C C . LYS A 1 284 ? 7.383 -4.02 -22.609 1 98.38 284 LYS A C 1
ATOM 2111 O O . LYS A 1 284 ? 6.695 -3.947 -23.625 1 98.38 284 LYS A O 1
ATOM 2116 N N . ILE A 1 285 ? 7.098 -4.809 -21.625 1 98.06 285 ILE A N 1
ATOM 2117 C CA . ILE A 1 285 ? 6.004 -5.77 -21.688 1 98.06 285 ILE A CA 1
ATOM 2118 C C . ILE A 1 285 ? 4.668 -5.027 -21.719 1 98.06 285 ILE A C 1
ATOM 2120 O O . ILE A 1 285 ? 3.764 -5.406 -22.469 1 98.06 285 ILE A O 1
ATOM 2124 N N . LEU A 1 286 ? 4.527 -4.016 -20.922 1 97.81 286 LEU A N 1
ATOM 2125 C CA . LEU A 1 286 ? 3.291 -3.24 -20.875 1 97.81 286 LEU A CA 1
ATOM 2126 C C . LEU A 1 286 ? 3.035 -2.547 -22.219 1 97.81 286 LEU A C 1
ATOM 2128 O O . LEU A 1 286 ? 1.894 -2.486 -22.672 1 97.81 286 LEU A O 1
ATOM 2132 N N . ALA A 1 287 ? 4.102 -2.021 -22.797 1 98.19 287 ALA A N 1
ATOM 2133 C CA . ALA A 1 287 ? 3.979 -1.391 -24.109 1 98.19 287 ALA A CA 1
ATOM 2134 C C . ALA A 1 287 ? 3.51 -2.393 -25.156 1 98.19 287 ALA A C 1
ATOM 2136 O O . ALA A 1 287 ? 2.635 -2.088 -25.969 1 98.19 287 ALA A O 1
ATOM 2137 N N . GLU A 1 288 ? 4.074 -3.576 -25.156 1 98 288 GLU A N 1
ATOM 2138 C CA . GLU A 1 288 ? 3.701 -4.633 -26.094 1 98 288 GLU A CA 1
ATOM 2139 C C . GLU A 1 288 ? 2.234 -5.02 -25.922 1 98 288 GLU A C 1
ATOM 2141 O O . GLU A 1 288 ? 1.548 -5.297 -26.906 1 98 288 GLU A O 1
ATOM 2146 N N . LEU A 1 289 ? 1.757 -5.031 -24.719 1 97.62 289 LEU A N 1
ATOM 2147 C CA . LEU A 1 289 ? 0.406 -5.484 -24.406 1 97.62 289 LEU A CA 1
ATOM 2148 C C . LEU A 1 289 ? -0.598 -4.344 -24.562 1 97.62 289 LEU A C 1
ATOM 2150 O O . LEU A 1 289 ? -1.806 -4.582 -24.625 1 97.62 289 LEU A O 1
ATOM 2154 N N . GLY A 1 290 ? -0.129 -3.09 -24.625 1 96.88 290 GLY A N 1
ATOM 2155 C CA . GLY A 1 290 ? -1.019 -1.94 -24.594 1 96.88 290 GLY A CA 1
ATOM 2156 C C . GLY A 1 290 ? -1.731 -1.776 -23.266 1 96.88 290 GLY A C 1
ATOM 2157 O O . GLY A 1 290 ? -2.922 -1.456 -23.219 1 96.88 290 GLY A O 1
ATOM 2158 N N . GLU A 1 291 ? -1.059 -2.16 -22.203 1 95.5 291 GLU A N 1
ATOM 2159 C CA . GLU A 1 291 ? -1.604 -2.07 -20.844 1 95.5 291 GLU A CA 1
ATOM 2160 C C . GLU A 1 291 ? -0.97 -0.918 -20.062 1 95.5 291 GLU A C 1
ATOM 2162 O O . GLU A 1 291 ? 0.203 -0.598 -20.266 1 95.5 291 GLU A O 1
ATOM 2167 N N . PRO A 1 292 ? -1.696 -0.281 -19.188 1 93.69 292 PRO A N 1
ATOM 2168 C CA . PRO A 1 292 ? -1.117 0.796 -18.375 1 93.69 292 PRO A CA 1
ATOM 2169 C C . PRO A 1 292 ? -0.224 0.277 -17.25 1 93.69 292 PRO A C 1
ATOM 2171 O O . PRO A 1 292 ? -0.38 -0.865 -16.812 1 93.69 292 PRO A O 1
ATOM 2174 N N . ASN A 1 293 ? 0.692 1.092 -16.828 1 94.56 293 ASN A N 1
ATOM 2175 C CA . ASN A 1 293 ? 1.512 0.802 -15.648 1 94.56 293 ASN A CA 1
ATOM 2176 C C . ASN A 1 293 ? 0.744 1.052 -14.352 1 94.56 293 ASN A C 1
ATOM 2178 O O . ASN A 1 293 ? 0.204 2.139 -14.148 1 94.56 293 ASN A O 1
ATOM 2182 N N . ARG A 1 294 ? 0.698 0.108 -13.508 1 94.12 294 ARG A N 1
ATOM 2183 C CA . ARG A 1 294 ? 0.01 0.26 -12.234 1 94.12 294 ARG A CA 1
ATOM 2184 C C . ARG A 1 294 ? 0.991 0.166 -11.07 1 94.12 294 ARG A C 1
ATOM 2186 O O . ARG A 1 294 ? 0.581 0.13 -9.906 1 94.12 294 ARG A O 1
ATOM 2193 N N . SER A 1 295 ? 2.273 0.073 -11.367 1 96.25 295 SER A N 1
ATOM 2194 C CA . SER A 1 295 ? 3.314 0.093 -10.344 1 96.25 295 SER A CA 1
ATOM 2195 C C . SER A 1 295 ? 3.682 1.521 -9.961 1 96.25 295 SER A C 1
ATOM 2197 O O . SER A 1 295 ? 4.18 2.287 -10.789 1 96.25 295 SER A O 1
ATOM 2199 N N . LYS A 1 296 ? 3.512 1.839 -8.727 1 95.81 296 LYS A N 1
ATOM 2200 C CA . LYS A 1 296 ? 3.861 3.174 -8.242 1 95.81 296 LYS A CA 1
ATOM 2201 C C . LYS A 1 296 ? 5.371 3.324 -8.086 1 95.81 296 LYS A C 1
ATOM 2203 O O . LYS A 1 296 ? 5.918 4.406 -8.305 1 95.81 296 LYS A O 1
ATOM 2208 N N . ALA A 1 297 ? 6.023 2.266 -7.668 1 97.06 297 ALA A N 1
ATOM 2209 C CA . ALA A 1 297 ? 7.48 2.324 -7.574 1 97.06 297 ALA A CA 1
ATOM 2210 C C . ALA A 1 297 ? 8.109 2.564 -8.945 1 97.06 297 ALA A C 1
ATOM 2212 O O . ALA A 1 297 ? 9.086 3.316 -9.062 1 97.06 297 ALA A O 1
ATOM 2213 N N . ALA A 1 298 ? 7.582 1.905 -9.969 1 96.56 298 ALA A N 1
ATOM 2214 C CA . ALA A 1 298 ? 8.07 2.15 -11.32 1 96.56 298 ALA A CA 1
ATOM 2215 C C . ALA A 1 298 ? 7.832 3.6 -11.734 1 96.56 298 ALA A C 1
ATOM 2217 O O . ALA A 1 298 ? 8.695 4.219 -12.367 1 96.56 298 ALA A O 1
ATOM 2218 N N . GLN A 1 299 ? 6.652 4.117 -11.398 1 94.44 299 GLN A N 1
ATOM 2219 C CA . GLN A 1 299 ? 6.367 5.523 -11.672 1 94.44 299 GLN A CA 1
ATOM 2220 C C . GLN A 1 299 ? 7.328 6.438 -10.914 1 94.44 299 GLN A C 1
ATOM 2222 O O . GLN A 1 299 ? 7.84 7.406 -11.477 1 94.44 299 GLN A O 1
ATOM 2227 N N . GLY A 1 300 ? 7.496 6.133 -9.617 1 94.19 300 GLY A N 1
ATOM 2228 C CA . GLY A 1 300 ? 8.398 6.91 -8.789 1 94.19 300 GLY A CA 1
ATOM 2229 C C . GLY A 1 300 ? 9.828 6.918 -9.312 1 94.19 300 GLY A C 1
ATOM 2230 O O . GLY A 1 300 ? 10.539 7.914 -9.172 1 94.19 300 GLY A O 1
ATOM 2231 N N . ALA A 1 301 ? 10.234 5.828 -9.914 1 95.31 301 ALA A N 1
ATOM 2232 C CA . ALA A 1 301 ? 11.602 5.691 -10.43 1 95.31 301 ALA A CA 1
ATOM 2233 C C . ALA A 1 301 ? 11.867 6.688 -11.547 1 95.31 301 ALA A C 1
ATOM 2235 O O . ALA A 1 301 ? 13.023 6.953 -11.891 1 95.31 301 ALA A O 1
ATOM 2236 N N . ARG A 1 302 ? 10.852 7.23 -12.117 1 93 302 ARG A N 1
ATOM 2237 C CA . ARG A 1 302 ? 10.992 8.211 -13.188 1 93 302 ARG A CA 1
ATOM 2238 C C . ARG A 1 302 ? 10.945 9.633 -12.641 1 93 302 ARG A C 1
ATOM 2240 O O . ARG A 1 302 ? 10.812 10.594 -13.398 1 93 302 ARG A O 1
ATOM 2247 N N . SER A 1 303 ? 11.023 9.797 -11.352 1 90.5 303 SER A N 1
ATOM 2248 C CA . SER A 1 303 ? 11 11.086 -10.672 1 90.5 303 SER A CA 1
ATOM 2249 C C . SER A 1 303 ? 12.18 11.953 -11.086 1 90.5 303 SER A C 1
ATOM 2251 O O . SER A 1 303 ? 13.172 11.453 -11.625 1 90.5 303 SER A O 1
ATOM 2253 N N . LYS A 1 304 ? 12.07 13.266 -10.797 1 88.56 304 LYS A N 1
ATOM 2254 C CA . LYS A 1 304 ? 13.148 14.211 -11.078 1 88.56 304 LYS A CA 1
ATOM 2255 C C . LYS A 1 304 ? 14.047 14.406 -9.859 1 88.56 304 LYS A C 1
ATOM 2257 O O . LYS A 1 304 ? 15.039 15.133 -9.922 1 88.56 304 LYS A O 1
ATOM 2262 N N . ALA A 1 305 ? 13.656 13.828 -8.75 1 89.88 305 ALA A N 1
ATOM 2263 C CA . ALA A 1 305 ? 14.492 13.875 -7.555 1 89.88 305 ALA A CA 1
ATOM 2264 C C . ALA A 1 305 ? 15.695 12.945 -7.688 1 89.88 305 ALA A C 1
ATOM 2266 O O . ALA A 1 305 ? 15.773 11.914 -7.016 1 89.88 305 ALA A O 1
ATOM 2267 N N . ARG A 1 306 ? 16.719 13.359 -8.352 1 90.75 306 ARG A N 1
ATOM 2268 C CA . ARG A 1 306 ? 17.812 12.516 -8.828 1 90.75 306 AR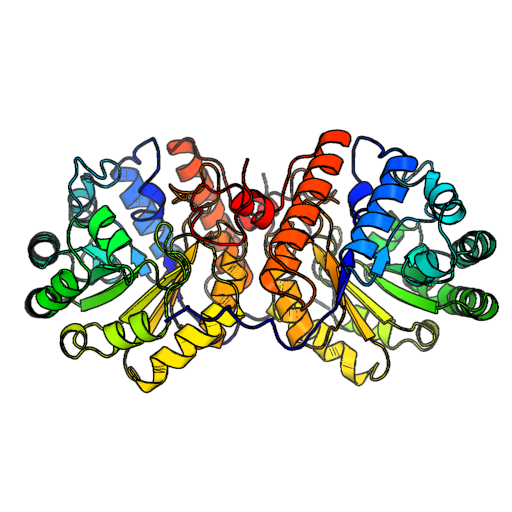G A CA 1
ATOM 2269 C C . ARG A 1 306 ? 18.781 12.203 -7.699 1 90.75 306 ARG A C 1
ATOM 2271 O O . ARG A 1 306 ? 19.641 11.328 -7.836 1 90.75 306 ARG A O 1
ATOM 2278 N N . ALA A 1 307 ? 18.609 12.852 -6.574 1 91.62 307 ALA A N 1
ATOM 2279 C CA . ALA A 1 307 ? 19.531 12.594 -5.461 1 91.62 307 ALA A CA 1
ATOM 2280 C C . ALA A 1 307 ? 19.25 11.234 -4.828 1 91.62 307 ALA A C 1
ATOM 2282 O O . ALA A 1 307 ? 20.062 10.727 -4.051 1 91.62 307 ALA A O 1
ATOM 2283 N N . PHE A 1 308 ? 18.109 10.672 -5.113 1 93.31 308 PHE A N 1
ATOM 2284 C CA . PHE A 1 308 ? 17.75 9.344 -4.641 1 93.31 308 PHE A CA 1
ATOM 2285 C C . PHE A 1 308 ? 18.25 8.273 -5.602 1 93.31 308 PHE A C 1
ATOM 2287 O O . PHE A 1 308 ? 17.906 8.281 -6.785 1 93.31 308 PHE A O 1
ATOM 2294 N N . GLY A 1 309 ? 18.953 7.332 -5.18 1 93.81 309 GLY A N 1
ATOM 2295 C CA . GLY A 1 309 ? 19.719 6.395 -5.988 1 93.81 309 GLY A CA 1
ATOM 2296 C C . GLY A 1 309 ? 18.844 5.434 -6.773 1 93.81 309 GLY A C 1
ATOM 2297 O O . GLY A 1 309 ? 19.328 4.762 -7.688 1 93.81 309 GLY A O 1
ATOM 2298 N N . TRP A 1 310 ? 17.578 5.387 -6.441 1 95.62 310 TRP A N 1
ATOM 2299 C CA . TRP A 1 310 ? 16.688 4.422 -7.086 1 95.62 310 TRP A CA 1
ATOM 2300 C C . TRP A 1 310 ? 15.945 5.062 -8.25 1 95.62 310 TRP A C 1
ATOM 2302 O O . TRP A 1 310 ? 15.141 4.402 -8.922 1 95.62 310 TRP A O 1
ATOM 2312 N N . VAL A 1 311 ? 16.141 6.355 -8.508 1 95.44 311 VAL A N 1
ATOM 2313 C CA . VAL A 1 311 ? 15.57 7.055 -9.656 1 95.44 311 VAL A CA 1
ATOM 2314 C C . VAL A 1 311 ? 16.312 6.664 -10.93 1 95.44 311 VAL A C 1
ATOM 2316 O O . VAL A 1 311 ? 17.547 6.527 -10.914 1 95.44 311 VAL A O 1
ATOM 2319 N N . ILE A 1 312 ? 15.5 6.434 -11.969 1 94.38 312 ILE A N 1
ATOM 2320 C CA . ILE A 1 312 ? 16.047 5.996 -13.25 1 94.38 312 ILE A CA 1
ATOM 2321 C C . ILE A 1 312 ? 16.094 7.172 -14.227 1 94.38 312 ILE A C 1
ATOM 2323 O O . ILE A 1 312 ? 15.117 7.902 -14.375 1 94.38 312 ILE A O 1
ATOM 2327 N N . ASP A 1 313 ? 17.188 7.379 -14.828 1 83.56 313 ASP A N 1
ATOM 2328 C CA . ASP A 1 313 ? 17.375 8.453 -15.797 1 83.56 313 ASP A CA 1
ATOM 2329 C C . ASP A 1 313 ? 16.578 8.203 -17.078 1 83.56 313 ASP A C 1
ATOM 2331 O O . ASP A 1 313 ? 16.422 7.059 -17.5 1 83.56 313 ASP A O 1
ATOM 2335 N N . ALA A 1 314 ? 15.969 9.289 -17.531 1 67.06 314 ALA A N 1
ATOM 2336 C CA . ALA A 1 314 ? 15.219 9.188 -18.766 1 67.06 314 ALA A CA 1
ATOM 2337 C C . ALA A 1 314 ? 16.125 8.789 -19.922 1 67.06 314 ALA A C 1
ATOM 2339 O O . ALA A 1 314 ? 17.312 9.109 -19.938 1 67.06 314 ALA A O 1
ATOM 2340 N N . MET B 1 1 ? -23.438 -20.156 9.008 1 47.88 1 MET B N 1
ATOM 2341 C CA . MET B 1 1 ? -22.891 -19.312 10.062 1 47.88 1 MET B CA 1
ATOM 2342 C C . MET B 1 1 ? -22.266 -18.047 9.484 1 47.88 1 MET B C 1
ATOM 2344 O O . MET B 1 1 ? -21.578 -18.109 8.453 1 47.88 1 MET B O 1
ATOM 2348 N N . THR B 1 2 ? -22.656 -16.906 9.867 1 68.12 2 THR B N 1
ATOM 2349 C CA . THR B 1 2 ? -22.234 -15.594 9.367 1 68.12 2 THR B CA 1
ATOM 2350 C C . THR B 1 2 ? -20.75 -15.375 9.602 1 68.12 2 THR B C 1
ATOM 2352 O O . THR B 1 2 ? -20.25 -15.578 10.711 1 68.12 2 THR B O 1
ATOM 2355 N N . VAL B 1 3 ? -19.953 -15.242 8.562 1 85.69 3 VAL B N 1
ATOM 2356 C CA . VAL B 1 3 ? -18.516 -15.031 8.656 1 85.69 3 VAL B CA 1
ATOM 2357 C C . VAL B 1 3 ? -18.234 -13.719 9.375 1 85.69 3 VAL B C 1
ATOM 2359 O O . VAL B 1 3 ? -18.812 -12.68 9.039 1 85.69 3 VAL B O 1
ATOM 2362 N N . ARG B 1 4 ? -17.469 -13.805 10.43 1 86 4 ARG B N 1
ATOM 2363 C CA . ARG B 1 4 ? -17.141 -12.641 11.25 1 86 4 ARG B CA 1
ATOM 2364 C C . ARG B 1 4 ? -16.312 -11.625 10.469 1 86 4 ARG B C 1
ATOM 2366 O O . ARG B 1 4 ? -15.43 -12 9.695 1 86 4 ARG B O 1
ATOM 2373 N N . GLU B 1 5 ? -16.656 -10.383 10.719 1 91.5 5 GLU B N 1
ATOM 2374 C CA . GLU B 1 5 ? -15.875 -9.305 10.125 1 91.5 5 GLU B CA 1
ATOM 2375 C C . GLU B 1 5 ? -14.453 -9.281 10.68 1 91.5 5 GLU B C 1
ATOM 2377 O O . GLU B 1 5 ? -14.242 -9.539 11.867 1 91.5 5 GLU B O 1
ATOM 2382 N N . PRO B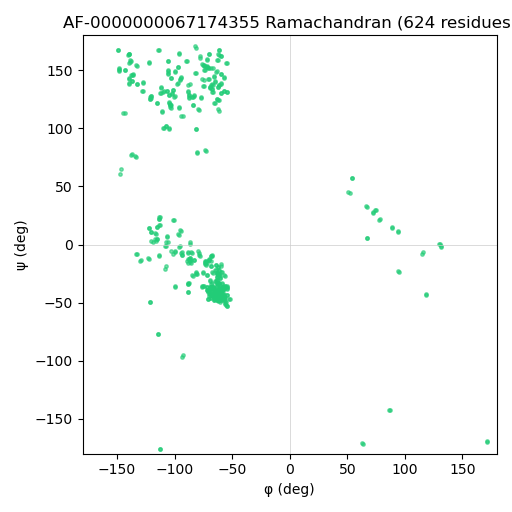 1 6 ? -13.586 -8.938 9.797 1 93.81 6 PRO B N 1
ATOM 2383 C CA . PRO B 1 6 ? -12.211 -8.844 10.305 1 93.81 6 PRO B CA 1
ATOM 2384 C C . PRO B 1 6 ? -12.047 -7.77 11.375 1 93.81 6 PRO B C 1
ATOM 2386 O O . PRO B 1 6 ? -12.734 -6.742 11.336 1 93.81 6 PRO B O 1
ATOM 2389 N N . SER B 1 7 ? -11.133 -8 12.289 1 96.56 7 SER B N 1
ATOM 2390 C CA . SER B 1 7 ? -10.898 -7.078 13.398 1 96.56 7 SER B CA 1
ATOM 2391 C C . SER B 1 7 ? -10.156 -5.832 12.93 1 96.56 7 SER B C 1
ATOM 2393 O O . SER B 1 7 ? -9.438 -5.867 11.938 1 96.56 7 SER B O 1
ATOM 2395 N N . PRO B 1 8 ? -10.336 -4.723 13.648 1 97.94 8 PRO B N 1
ATOM 2396 C CA . PRO B 1 8 ? -9.539 -3.527 13.352 1 97.94 8 PRO B CA 1
ATOM 2397 C C . PRO B 1 8 ? -8.047 -3.74 13.578 1 97.94 8 PRO B C 1
ATOM 2399 O O . PRO B 1 8 ? -7.652 -4.672 14.289 1 97.94 8 PRO B O 1
ATOM 2402 N N . TYR B 1 9 ? -7.297 -2.893 12.938 1 98.69 9 TYR B N 1
ATOM 2403 C CA . TYR B 1 9 ? -5.852 -2.947 13.117 1 98.69 9 TYR B CA 1
ATOM 2404 C C . TYR B 1 9 ? -5.457 -2.502 14.523 1 98.69 9 TYR B C 1
ATOM 2406 O O . TYR B 1 9 ? -6.035 -1.555 15.062 1 98.69 9 TYR B O 1
ATOM 2414 N N . THR B 1 10 ? -4.582 -3.191 15.156 1 98.12 10 THR B N 1
ATOM 2415 C CA . THR B 1 10 ? -3.982 -2.85 16.438 1 98.12 10 THR B CA 1
ATOM 2416 C C . THR B 1 10 ? -2.459 -2.891 16.359 1 98.12 10 THR B C 1
ATOM 2418 O O . THR B 1 10 ? -1.894 -3.76 15.695 1 98.12 10 THR B O 1
ATOM 2421 N N . PRO B 1 11 ? -1.825 -1.939 16.984 1 98.06 11 PRO B N 1
ATOM 2422 C CA . PRO B 1 11 ? -2.359 -0.903 17.875 1 98.06 11 PRO B CA 1
ATOM 2423 C C . PRO B 1 11 ? -3.191 0.139 17.125 1 98.06 11 PRO B C 1
ATOM 2425 O O . PRO B 1 11 ? -3.076 0.267 15.906 1 98.06 11 PRO B O 1
ATOM 2428 N N . ARG B 1 12 ? -3.959 0.902 17.875 1 98.25 12 ARG B N 1
ATOM 2429 C CA . ARG B 1 12 ? -4.859 1.884 17.281 1 98.25 12 ARG B CA 1
ATOM 2430 C C . ARG B 1 12 ? -4.117 3.17 16.938 1 98.25 12 ARG B C 1
ATOM 2432 O O . ARG B 1 12 ? -3.156 3.539 17.609 1 98.25 12 ARG B O 1
ATOM 2439 N N . ALA B 1 13 ? -4.512 3.824 15.914 1 98.56 13 ALA B N 1
ATOM 2440 C CA . ALA B 1 13 ? -4.055 5.156 15.531 1 98.56 13 ALA B CA 1
ATOM 2441 C C . ALA B 1 13 ? -5.195 5.984 14.945 1 98.56 13 ALA B C 1
ATOM 2443 O O . ALA B 1 13 ? -6.094 5.441 14.297 1 98.56 13 ALA B O 1
ATOM 2444 N N . GLU B 1 14 ? -5.121 7.25 15.117 1 98.5 14 GLU B N 1
ATOM 2445 C CA . GLU B 1 14 ? -6.129 8.18 14.617 1 98.5 14 GLU B CA 1
ATOM 2446 C C . GLU B 1 14 ? -5.727 8.742 13.258 1 98.5 14 GLU B C 1
ATOM 2448 O O . GLU B 1 14 ? -4.547 9.008 13.016 1 98.5 14 GLU B O 1
ATOM 2453 N N . LEU B 1 15 ? -6.742 8.945 12.398 1 98.88 15 LEU B N 1
ATOM 2454 C CA . LEU B 1 15 ? -6.504 9.633 11.133 1 98.88 15 LEU B CA 1
ATOM 2455 C C . LEU B 1 15 ? -6.645 11.141 11.297 1 98.88 15 LEU B C 1
ATOM 2457 O O . LEU B 1 15 ? -7.629 11.625 11.867 1 98.88 15 LEU B O 1
ATOM 2461 N N . ARG B 1 16 ? -5.691 11.844 10.875 1 98.94 16 ARG B N 1
ATOM 2462 C CA . ARG B 1 16 ? -5.871 13.258 10.562 1 98.94 16 ARG B CA 1
ATOM 2463 C C . ARG B 1 16 ? -5.957 13.484 9.062 1 98.94 16 ARG B C 1
ATOM 2465 O O . ARG B 1 16 ? -5.047 13.109 8.32 1 98.94 16 ARG B O 1
ATOM 2472 N N . ASP B 1 17 ? -7.031 14.016 8.625 1 98.94 17 ASP B N 1
ATOM 2473 C CA . ASP B 1 17 ? -7.176 14.305 7.199 1 98.94 17 ASP B CA 1
ATOM 2474 C C . ASP B 1 17 ? -6.562 15.664 6.852 1 98.94 17 ASP B C 1
ATOM 2476 O O . ASP B 1 17 ? -6.867 16.672 7.488 1 98.94 17 ASP B O 1
ATOM 2480 N N . VAL B 1 18 ? -5.691 15.664 5.883 1 98.88 18 VAL B N 1
ATOM 2481 C CA . VAL B 1 18 ? -4.957 16.875 5.543 1 98.88 18 VAL B CA 1
ATOM 2482 C C . VAL B 1 18 ? -5.367 17.359 4.156 1 98.88 18 VAL B C 1
ATOM 2484 O O . VAL B 1 18 ? -4.617 18.094 3.5 1 98.88 18 VAL B O 1
ATOM 2487 N N . THR B 1 19 ? -6.523 16.984 3.648 1 98.69 19 THR B N 1
ATOM 2488 C CA . THR B 1 19 ? -7.031 17.297 2.316 1 98.69 19 THR B CA 1
ATOM 2489 C C . THR B 1 19 ? -7.016 18.812 2.078 1 98.69 19 THR B C 1
ATOM 2491 O O . THR B 1 19 ? -6.531 19.266 1.045 1 98.69 19 THR B O 1
ATOM 2494 N N . LEU B 1 20 ? -7.426 19.578 3.021 1 98.75 20 LEU B N 1
ATOM 2495 C CA . LEU B 1 20 ? -7.691 21 2.812 1 98.75 20 LEU B CA 1
ATOM 2496 C C . LEU B 1 20 ? -6.414 21.812 2.965 1 98.75 20 LEU B C 1
ATOM 2498 O O . LEU B 1 20 ? -6.402 23.016 2.684 1 98.75 20 LEU B O 1
ATOM 2502 N N . ARG B 1 21 ? -5.383 21.203 3.359 1 98.31 21 ARG B N 1
ATOM 2503 C CA . ARG B 1 21 ? -4.09 21.875 3.418 1 98.31 21 ARG B CA 1
ATOM 2504 C C . ARG B 1 21 ? -3.105 21.266 2.432 1 98.31 21 ARG B C 1
ATOM 2506 O O . ARG B 1 21 ? -2.984 21.719 1.295 1 98.31 21 ARG B O 1
ATOM 2513 N N . ASP B 1 22 ? -2.543 20.078 2.801 1 97.19 22 ASP B N 1
ATOM 2514 C CA . ASP B 1 22 ? -1.533 19.453 1.963 1 97.19 22 ASP B CA 1
ATOM 2515 C C . ASP B 1 22 ? -2.143 18.938 0.659 1 97.19 22 ASP B C 1
ATOM 2517 O O . ASP B 1 22 ? -1.505 19 -0.395 1 97.19 22 ASP B O 1
ATOM 2521 N N . GLY B 1 23 ? -3.344 18.438 0.708 1 97.44 23 GLY B N 1
ATOM 2522 C CA . GLY B 1 23 ? -4.023 17.906 -0.461 1 97.44 23 GLY B CA 1
ATOM 2523 C C . GLY B 1 23 ? -4.266 18.953 -1.538 1 97.44 23 GLY B C 1
ATOM 2524 O O . GLY B 1 23 ? -4.223 18.641 -2.73 1 97.44 23 GLY B O 1
ATOM 2525 N N . LEU B 1 24 ? -4.512 20.188 -1.131 1 97.06 24 LEU B N 1
ATOM 2526 C CA . LEU B 1 24 ? -4.887 21.234 -2.07 1 97.06 24 LEU B CA 1
ATOM 2527 C C . LEU B 1 24 ? -3.66 22.016 -2.527 1 97.06 24 LEU B C 1
ATOM 2529 O O . LEU B 1 24 ? -3.736 22.797 -3.484 1 97.06 24 LEU B O 1
ATOM 2533 N N . GLN B 1 25 ? -2.547 21.766 -1.908 1 92.25 25 GLN B N 1
ATOM 2534 C CA . GLN B 1 25 ? -1.395 22.656 -2.047 1 92.25 25 GLN B CA 1
ATOM 2535 C C . GLN B 1 25 ? -0.955 22.766 -3.504 1 92.25 25 GLN B C 1
ATOM 2537 O O . GLN B 1 25 ? -0.557 23.844 -3.961 1 92.25 25 GLN B O 1
ATOM 2542 N N . LEU B 1 26 ? -1.036 21.672 -4.27 1 89.25 26 LEU B N 1
ATOM 2543 C CA . LEU B 1 26 ? -0.482 21.656 -5.617 1 89.25 26 LEU B CA 1
ATOM 2544 C C . LEU B 1 26 ? -1.585 21.484 -6.656 1 89.25 26 LEU B C 1
ATOM 2546 O O . LEU B 1 26 ? -1.31 21.172 -7.812 1 89.25 26 LEU B O 1
ATOM 2550 N N . THR B 1 27 ? -2.838 21.688 -6.277 1 92.25 27 THR B N 1
ATOM 2551 C CA . THR B 1 27 ? -3.922 21.562 -7.246 1 92.25 27 THR B CA 1
ATOM 2552 C C . THR B 1 27 ? -3.941 22.766 -8.18 1 92.25 27 THR B C 1
ATOM 2554 O O . THR B 1 27 ? -3.531 23.875 -7.801 1 92.25 27 THR B O 1
ATOM 2557 N N . ALA B 1 28 ? -4.383 22.547 -9.352 1 89.25 28 ALA B N 1
ATOM 2558 C CA . ALA B 1 28 ? -4.465 23.609 -10.336 1 89.25 28 ALA B CA 1
ATOM 2559 C C . ALA B 1 28 ? -5.629 24.562 -10.031 1 89.25 28 ALA B C 1
ATOM 2561 O O . ALA B 1 28 ? -5.543 25.766 -10.273 1 89.25 28 ALA B O 1
ATOM 2562 N N . LYS B 1 29 ? -6.707 24.031 -9.531 1 93.56 29 LYS B N 1
ATOM 2563 C CA . LYS B 1 29 ? -7.906 24.797 -9.203 1 93.56 29 LYS B CA 1
ATOM 2564 C C . LYS B 1 29 ? -8.055 24.969 -7.695 1 93.56 29 LYS B C 1
ATOM 2566 O O . LYS B 1 29 ? -7.477 24.203 -6.922 1 93.56 29 LYS B O 1
ATOM 2571 N N . THR B 1 30 ? -8.805 26 -7.375 1 95.62 30 THR B N 1
ATOM 2572 C CA . THR B 1 30 ? -9.133 26.234 -5.977 1 95.62 30 THR B CA 1
ATOM 2573 C C . THR B 1 30 ? -10.484 25.625 -5.617 1 95.62 30 THR B C 1
ATOM 2575 O O . THR B 1 30 ? -11.398 25.594 -6.445 1 95.62 30 THR B O 1
ATOM 2578 N N . LEU B 1 31 ? -10.523 25.125 -4.473 1 97.69 31 LEU B N 1
ATOM 2579 C CA . LEU B 1 31 ? -11.797 24.688 -3.91 1 97.69 31 LEU B CA 1
ATOM 2580 C C . LEU B 1 31 ? -12.539 25.875 -3.285 1 97.69 31 LEU B C 1
ATOM 2582 O O . LEU B 1 31 ? -11.969 26.625 -2.49 1 97.69 31 LEU B O 1
ATOM 2586 N N . PRO B 1 32 ? -13.805 26.078 -3.66 1 97.88 32 PRO B N 1
ATOM 2587 C CA . PRO B 1 32 ? -14.539 27.188 -3.039 1 97.88 32 PRO B CA 1
ATOM 2588 C C . PRO B 1 32 ? -14.578 27.078 -1.516 1 97.88 32 PRO B C 1
ATOM 2590 O O . PRO B 1 32 ? -14.711 25.984 -0.968 1 97.88 32 PRO B O 1
ATOM 2593 N N . THR B 1 33 ? -14.516 28.266 -0.854 1 98.5 33 THR B N 1
ATOM 2594 C CA . THR B 1 33 ? -14.477 28.344 0.604 1 98.5 33 THR B CA 1
ATOM 2595 C C . THR B 1 33 ? -15.664 27.594 1.206 1 98.5 33 THR B C 1
ATOM 2597 O O . THR B 1 33 ? -15.516 26.859 2.182 1 98.5 33 THR B O 1
ATOM 2600 N N . GLU B 1 34 ? -16.812 27.672 0.593 1 98.5 34 GLU B N 1
ATOM 2601 C CA . GLU B 1 34 ? -18.016 27.031 1.102 1 98.5 34 GLU B CA 1
ATOM 2602 C C . GLU B 1 34 ? -17.891 25.516 1.073 1 98.5 34 GLU B C 1
ATOM 2604 O O . GLU B 1 34 ? -18.359 24.828 1.982 1 98.5 34 GLU B O 1
ATOM 2609 N N . LEU B 1 35 ? -17.281 25.062 0.052 1 98.56 35 LEU B N 1
ATOM 2610 C CA . LEU B 1 35 ? -17.078 23.625 -0.054 1 98.56 35 LEU B CA 1
ATOM 2611 C C . LEU B 1 35 ? -16.031 23.141 0.948 1 98.56 35 LEU B C 1
ATOM 2613 O O . LEU B 1 35 ? -16.156 22.047 1.495 1 98.56 35 LEU B O 1
ATOM 2617 N N . LYS B 1 36 ? -15.016 23.938 1.179 1 98.88 36 LYS B N 1
ATOM 2618 C CA . LYS B 1 36 ? -14.055 23.594 2.219 1 98.88 36 LYS B CA 1
ATOM 2619 C C . LYS B 1 36 ? -14.734 23.422 3.572 1 98.88 36 LYS B C 1
ATOM 2621 O O . LYS B 1 36 ? -14.461 22.469 4.301 1 98.88 36 LYS B O 1
ATOM 2626 N N . ILE B 1 37 ? -15.602 24.375 3.889 1 98.88 37 ILE B N 1
ATOM 2627 C CA . ILE B 1 37 ? -16.328 24.344 5.156 1 98.88 37 ILE B CA 1
ATOM 2628 C C . ILE B 1 37 ? -17.203 23.094 5.223 1 98.88 37 ILE B C 1
ATOM 2630 O O . ILE B 1 37 ? -17.25 22.406 6.254 1 98.88 37 ILE B O 1
ATOM 2634 N N . GLU B 1 38 ? -17.812 22.75 4.133 1 98.75 38 GLU B N 1
ATOM 2635 C CA . GLU B 1 38 ? -18.625 21.547 4.051 1 98.75 38 GLU B CA 1
ATOM 2636 C C . GLU B 1 38 ? -17.781 20.297 4.297 1 98.75 38 GLU B C 1
ATOM 2638 O O . GLU B 1 38 ? -18.203 19.391 5.008 1 98.75 38 GLU B O 1
ATOM 2643 N N . VAL B 1 39 ? -16.641 20.25 3.715 1 98.88 39 VAL B N 1
ATOM 2644 C CA . VAL B 1 39 ? -15.734 19.109 3.861 1 98.88 39 VAL B CA 1
ATOM 2645 C C . VAL B 1 39 ? -15.336 18.953 5.328 1 98.88 39 VAL B C 1
ATOM 2647 O O . VAL B 1 39 ? -15.359 17.844 5.867 1 98.88 39 VAL B O 1
ATOM 2650 N N . VAL B 1 40 ? -14.977 20.062 6.016 1 98.94 40 VAL B N 1
ATOM 2651 C CA . VAL B 1 40 ? -14.609 20.031 7.43 1 98.94 40 VAL B CA 1
ATOM 2652 C C . VAL B 1 40 ? -15.742 19.406 8.242 1 98.94 40 VAL B C 1
ATOM 2654 O O . VAL B 1 40 ? -15.523 18.438 8.969 1 98.94 40 VAL B O 1
ATOM 2657 N N . ARG B 1 41 ? -16.891 19.891 8.047 1 98.88 41 ARG B N 1
ATOM 2658 C CA . ARG B 1 41 ? -18.031 19.484 8.867 1 98.88 41 ARG B CA 1
ATOM 2659 C C . ARG B 1 41 ? -18.422 18.047 8.562 1 98.88 41 ARG B C 1
ATOM 2661 O O . ARG B 1 41 ? -18.781 17.281 9.469 1 98.88 41 ARG B O 1
ATOM 2668 N N . GLU B 1 42 ? -18.375 17.641 7.309 1 98.81 42 GLU B N 1
ATOM 2669 C CA . GLU B 1 42 ? -18.719 16.266 6.938 1 98.81 42 GLU B CA 1
ATOM 2670 C C . GLU B 1 42 ? -17.719 15.266 7.5 1 98.81 42 GLU B C 1
ATOM 2672 O O . GLU B 1 42 ? -18.094 14.203 7.992 1 98.81 42 GLU B O 1
ATOM 2677 N N . LEU B 1 43 ? -16.438 15.57 7.398 1 98.88 43 LEU B N 1
ATOM 2678 C CA . LEU B 1 43 ? -15.422 14.68 7.938 1 98.88 43 LEU B CA 1
ATOM 2679 C C . LEU B 1 43 ? -15.57 14.531 9.453 1 98.88 43 LEU B C 1
ATOM 2681 O O . LEU B 1 43 ? -15.461 13.43 9.984 1 98.88 43 LEU B O 1
ATOM 2685 N N . LEU B 1 44 ? -15.82 15.672 10.125 1 98.81 44 LEU B N 1
ATOM 2686 C CA . LEU B 1 44 ? -16.047 15.609 11.57 1 98.81 44 LEU B CA 1
ATOM 2687 C C . LEU B 1 44 ? -17.281 14.797 11.898 1 98.81 44 LEU B C 1
ATOM 2689 O O . LEU B 1 44 ? -17.281 13.992 12.828 1 98.81 44 LEU B O 1
ATOM 2693 N N . ARG B 1 45 ? -18.328 14.992 11.133 1 98.38 45 ARG B N 1
ATOM 2694 C CA . ARG B 1 45 ? -19.578 14.266 11.336 1 98.38 45 ARG B CA 1
ATOM 2695 C C . ARG B 1 45 ? -19.359 12.758 11.18 1 98.38 45 ARG B C 1
ATOM 2697 O O . ARG B 1 45 ? -19.938 11.969 11.93 1 98.38 45 ARG B O 1
ATOM 2704 N N . LEU B 1 46 ? -18.562 12.383 10.234 1 98.19 46 LEU B N 1
ATOM 2705 C CA . LEU B 1 46 ? -18.312 10.969 9.953 1 98.19 46 LEU B CA 1
ATOM 2706 C C . LEU B 1 46 ? -17.5 10.328 11.078 1 98.19 46 LEU B C 1
ATOM 2708 O O . LEU B 1 46 ? -17.562 9.109 11.266 1 98.19 46 LEU B O 1
ATOM 2712 N N . GLY B 1 47 ? -16.625 11.07 11.758 1 97.94 47 GLY B N 1
ATOM 2713 C CA . GLY B 1 47 ? -15.891 10.508 12.883 1 97.94 47 GLY B CA 1
ATOM 2714 C C . GLY B 1 47 ? -14.398 10.766 12.797 1 97.94 47 GLY B C 1
ATOM 2715 O O . GLY B 1 47 ? -13.648 10.352 13.688 1 97.94 47 GLY B O 1
ATOM 2716 N N . VAL B 1 48 ? -13.945 11.469 11.734 1 98.75 48 VAL B N 1
ATOM 2717 C CA . VAL B 1 48 ? -12.531 11.805 11.633 1 98.75 48 VAL B CA 1
ATOM 2718 C C . VAL B 1 48 ? -12.133 12.711 12.797 1 98.75 48 VAL B C 1
ATOM 2720 O O . VAL B 1 48 ? -12.703 13.789 12.977 1 98.75 48 VAL B O 1
ATOM 2723 N N . PRO B 1 49 ? -11.148 12.32 13.531 1 98.38 49 PRO B N 1
ATOM 2724 C CA . PRO B 1 49 ? -10.938 12.992 14.812 1 98.38 49 PRO B CA 1
ATOM 2725 C C . PRO B 1 49 ? -10.188 14.312 14.672 1 98.38 49 PRO B C 1
ATOM 2727 O O . PRO B 1 49 ? -10.273 15.18 15.547 1 98.38 49 PRO B O 1
ATOM 2730 N N . ALA B 1 50 ? -9.414 14.477 13.594 1 98.75 50 ALA B N 1
ATOM 2731 C CA . ALA B 1 50 ? -8.594 15.672 13.422 1 98.75 50 ALA B CA 1
ATOM 2732 C C . ALA B 1 50 ? -8.445 16.016 11.945 1 98.75 50 ALA B C 1
ATOM 2734 O O . ALA B 1 50 ? -8.469 15.141 11.086 1 98.75 50 ALA B O 1
ATOM 2735 N N . LEU B 1 51 ? -8.266 17.297 11.711 1 98.94 51 LEU B N 1
ATOM 2736 C CA . LEU B 1 51 ? -8.094 17.828 10.359 1 98.94 51 LEU B CA 1
ATOM 2737 C C . LEU B 1 51 ? -6.969 18.859 10.312 1 98.94 51 LEU B C 1
ATOM 2739 O O . LEU B 1 51 ? -6.684 19.516 11.32 1 98.94 51 LEU B O 1
ATOM 2743 N N . GLU B 1 52 ? -6.273 18.922 9.258 1 98.94 52 GLU B N 1
ATOM 2744 C CA . GLU B 1 52 ? -5.492 20.094 8.883 1 98.94 52 GLU B CA 1
ATOM 2745 C C . GLU B 1 52 ? -6.184 20.891 7.781 1 98.94 52 GLU B C 1
ATOM 2747 O O . GLU B 1 52 ? -6.359 20.391 6.664 1 98.94 52 GLU B O 1
ATOM 2752 N N . ILE B 1 53 ? -6.551 22.156 8.086 1 98.81 53 ILE B N 1
ATOM 2753 C CA . ILE B 1 53 ? -7.602 22.75 7.258 1 98.81 53 ILE B CA 1
ATOM 2754 C C . ILE B 1 53 ? -7.047 23.938 6.492 1 98.81 53 ILE B C 1
ATOM 2756 O O . ILE B 1 53 ? -7.785 24.625 5.781 1 98.81 53 ILE B O 1
ATOM 2760 N N . GLY B 1 54 ? -5.719 24.203 6.629 1 98.44 54 GLY B N 1
ATOM 2761 C CA . GLY B 1 54 ? -5.156 25.328 5.895 1 98.44 54 GLY B CA 1
ATOM 2762 C C . GLY B 1 54 ? -3.723 25.641 6.285 1 98.44 54 GLY B C 1
ATOM 2763 O O . GLY B 1 54 ? -3.055 24.812 6.914 1 98.44 54 GLY B O 1
ATOM 2764 N N . SER B 1 55 ? -3.25 26.828 5.777 1 98.31 55 SER B N 1
ATOM 2765 C CA . SER B 1 55 ? -1.859 27.234 5.93 1 98.31 55 SER B CA 1
ATOM 2766 C C . SER B 1 55 ? -1.744 28.75 6.027 1 98.31 55 SER B C 1
ATOM 2768 O O . SER B 1 55 ? -2.555 29.484 5.449 1 98.31 55 SER B O 1
ATOM 2770 N N . MET B 1 56 ? -0.741 29.203 6.75 1 98.25 56 MET B N 1
ATOM 2771 C CA . MET B 1 56 ? -0.472 30.625 6.84 1 98.25 56 MET B CA 1
ATOM 2772 C C . MET B 1 56 ? 0.6 31.047 5.836 1 98.25 56 MET B C 1
ATOM 2774 O O . MET B 1 56 ? 1.111 32.156 5.898 1 98.25 56 MET B O 1
ATOM 2778 N N . ALA B 1 57 ? 0.957 30.094 4.965 1 95.31 57 ALA B N 1
ATOM 2779 C CA . ALA B 1 57 ? 1.867 30.469 3.885 1 95.31 57 ALA B CA 1
ATOM 2780 C C . ALA B 1 57 ? 1.325 31.656 3.088 1 95.31 57 ALA B C 1
ATOM 2782 O O . ALA B 1 57 ? 0.114 31.875 3.059 1 95.31 57 ALA B O 1
ATOM 2783 N N . ARG B 1 58 ? 2.23 32.375 2.443 1 94.38 58 ARG B N 1
ATOM 2784 C CA . ARG B 1 58 ? 1.831 33.531 1.663 1 94.38 58 ARG B CA 1
ATOM 2785 C C . ARG B 1 58 ? 0.868 33.156 0.548 1 94.38 58 ARG B C 1
ATOM 2787 O O . ARG B 1 58 ? 1.093 32.156 -0.156 1 94.38 58 ARG B O 1
ATOM 2794 N N . ALA B 1 59 ? -0.11 33.969 0.384 1 93.31 59 ALA B N 1
ATOM 2795 C CA . ALA B 1 59 ? -1.184 33.688 -0.565 1 93.31 59 ALA B CA 1
ATOM 2796 C C . ALA B 1 59 ? -0.653 33.656 -1.995 1 93.31 59 ALA B C 1
ATOM 2798 O O . ALA B 1 59 ? -1.167 32.906 -2.83 1 93.31 59 ALA B O 1
ATOM 2799 N N . ASP B 1 60 ? 0.337 34.406 -2.275 1 92.81 60 ASP B N 1
ATOM 2800 C CA . ASP B 1 60 ? 0.879 34.438 -3.631 1 92.81 60 ASP B CA 1
ATOM 2801 C C . ASP B 1 60 ? 1.711 33.188 -3.922 1 92.81 60 ASP B C 1
ATOM 2803 O O . ASP B 1 60 ? 1.873 32.781 -5.082 1 92.81 60 ASP B O 1
ATOM 2807 N N . LEU B 1 61 ? 2.215 32.562 -2.918 1 90.75 61 LEU B N 1
ATOM 2808 C CA . LEU B 1 61 ? 3.016 31.359 -3.082 1 90.75 61 LEU B CA 1
ATOM 2809 C C . LEU B 1 61 ? 2.129 30.109 -3.092 1 90.75 61 LEU B C 1
ATOM 2811 O O . LEU B 1 61 ? 2.449 29.125 -3.752 1 90.75 61 LEU B O 1
ATOM 2815 N N . VAL B 1 62 ? 1.037 30.141 -2.326 1 93.25 62 VAL B N 1
ATOM 2816 C CA . VAL B 1 62 ? 0.1 29.016 -2.268 1 93.25 62 VAL B CA 1
ATOM 2817 C C . VAL B 1 62 ? -1.33 29.531 -2.396 1 93.25 62 VAL B C 1
ATOM 2819 O O . VAL B 1 62 ? -2.115 29.453 -1.45 1 93.25 62 VAL B O 1
ATOM 2822 N N . PRO B 1 63 ? -1.748 29.906 -3.576 1 95.62 63 PRO B N 1
ATOM 2823 C CA . PRO B 1 63 ? -3.051 30.547 -3.777 1 95.62 63 PRO B CA 1
ATOM 2824 C C . PRO B 1 63 ? -4.219 29.625 -3.4 1 95.62 63 PRO B C 1
ATOM 2826 O O . PRO B 1 63 ? -5.273 30.125 -2.984 1 95.62 63 PRO B O 1
ATOM 2829 N N . THR B 1 64 ? -4.078 28.328 -3.492 1 96.25 64 THR B N 1
ATOM 2830 C CA . THR B 1 64 ? -5.145 27.375 -3.223 1 96.25 64 THR B CA 1
ATOM 2831 C C . THR B 1 64 ? -5.508 27.375 -1.741 1 96.25 64 THR B C 1
ATOM 2833 O O . THR B 1 64 ? -6.543 26.828 -1.353 1 96.25 64 THR B O 1
ATOM 2836 N N . LEU B 1 65 ? -4.672 28.062 -0.914 1 97.44 65 LEU B N 1
ATOM 2837 C CA . LEU B 1 65 ? -4.898 28.078 0.527 1 97.44 65 LEU B CA 1
ATOM 2838 C C . LEU B 1 65 ? -5.055 29.516 1.028 1 97.44 65 LEU B C 1
ATOM 2840 O O . LEU B 1 65 ? -5.023 29.766 2.236 1 97.44 65 LEU B O 1
ATOM 2844 N N . ALA B 1 66 ? -5.254 30.469 0.142 1 97.25 66 ALA B N 1
ATOM 2845 C CA . ALA B 1 66 ? -5.293 31.891 0.46 1 97.25 66 ALA B CA 1
ATOM 2846 C C . ALA B 1 66 ? -6.465 32.219 1.38 1 97.25 66 ALA B C 1
ATOM 2848 O O . ALA B 1 66 ? -6.441 33.219 2.1 1 97.25 66 ALA B O 1
ATOM 2849 N N . ASP B 1 67 ? -7.465 31.375 1.4 1 98.12 67 ASP B N 1
ATOM 2850 C CA . ASP B 1 67 ? -8.688 31.688 2.135 1 98.12 67 ASP B CA 1
ATOM 2851 C C . ASP B 1 67 ? -8.719 30.953 3.477 1 98.12 67 ASP B C 1
ATOM 2853 O O . ASP B 1 67 ? -9.797 30.719 4.035 1 98.12 67 ASP B O 1
ATOM 2857 N N . THR B 1 68 ? -7.551 30.516 4.012 1 98.56 68 THR B N 1
ATOM 2858 C CA . THR B 1 68 ? -7.465 29.766 5.254 1 98.56 68 THR B CA 1
ATOM 2859 C C . THR B 1 68 ? -8.203 30.469 6.379 1 98.56 68 THR B C 1
ATOM 2861 O O . THR B 1 68 ? -9 29.859 7.094 1 98.56 68 THR B O 1
ATOM 2864 N N . LEU B 1 69 ? -7.98 31.766 6.531 1 98.44 69 LEU B N 1
ATOM 2865 C CA . LEU B 1 69 ? -8.57 32.5 7.641 1 98.44 69 LEU B CA 1
ATOM 2866 C C . LEU B 1 69 ? -10.078 32.688 7.441 1 98.44 69 LEU B C 1
ATOM 2868 O O . LEU B 1 69 ? -10.828 32.781 8.414 1 98.44 69 LEU B O 1
ATOM 2872 N N . ASP B 1 70 ? -10.586 32.688 6.188 1 98.56 70 ASP B N 1
ATOM 2873 C CA . ASP B 1 70 ? -12.016 32.656 5.926 1 98.56 70 ASP B CA 1
ATOM 2874 C C . ASP B 1 70 ? -12.656 31.375 6.414 1 98.56 70 ASP B C 1
ATOM 2876 O O . ASP B 1 70 ? -13.75 31.375 6.98 1 98.56 70 ASP B O 1
ATOM 2880 N N . VAL B 1 71 ? -11.969 30.234 6.195 1 98.81 71 VAL B N 1
ATOM 2881 C CA . VAL B 1 71 ? -12.445 28.938 6.668 1 98.81 71 VAL B CA 1
ATOM 2882 C C . VAL B 1 71 ? -12.484 28.922 8.195 1 98.81 71 VAL B C 1
ATOM 2884 O O . VAL B 1 71 ? -13.484 28.516 8.797 1 98.81 71 VAL B O 1
ATOM 2887 N N . VAL B 1 72 ? -11.453 29.422 8.82 1 98.81 72 VAL B N 1
ATOM 2888 C CA . VAL B 1 72 ? -11.367 29.484 10.281 1 98.81 72 VAL B CA 1
ATOM 2889 C C . VAL B 1 72 ? -12.531 30.312 10.828 1 98.81 72 VAL B C 1
ATOM 2891 O O . VAL B 1 72 ? -13.195 29.906 11.781 1 98.81 72 VAL B O 1
ATOM 2894 N N . ALA B 1 73 ? -12.773 31.453 10.219 1 98.44 73 ALA B N 1
ATOM 2895 C CA . ALA B 1 73 ? -13.797 32.375 10.695 1 98.44 73 ALA B CA 1
ATOM 2896 C C . ALA B 1 73 ? -15.18 31.734 10.641 1 98.44 73 ALA B C 1
ATOM 2898 O O . ALA B 1 73 ? -16.078 32.094 11.406 1 98.44 73 ALA B O 1
ATOM 2899 N N . ALA B 1 74 ? -15.359 30.766 9.766 1 98.62 74 ALA B N 1
ATOM 2900 C CA . ALA B 1 74 ? -16.672 30.172 9.539 1 98.62 74 ALA B CA 1
ATOM 2901 C C . ALA B 1 74 ? -16.938 29.031 10.516 1 98.62 74 ALA B C 1
ATOM 2903 O O . ALA B 1 74 ? -18.078 28.562 10.656 1 98.62 74 ALA B O 1
ATOM 2904 N N . LEU B 1 75 ? -15.945 28.547 11.227 1 98.75 75 LEU B N 1
ATOM 2905 C CA . LEU B 1 75 ? -16.062 27.359 12.062 1 98.75 75 LEU B CA 1
ATOM 2906 C C . LEU B 1 75 ? -16.328 27.75 13.516 1 98.75 75 LEU B C 1
ATOM 2908 O O . LEU B 1 75 ? -15.914 28.828 13.953 1 98.75 75 LEU B O 1
ATOM 2912 N N . THR B 1 76 ? -16.984 26.891 14.281 1 98.5 76 THR B N 1
ATOM 2913 C CA . THR B 1 76 ? -17.203 27.078 15.711 1 98.5 76 THR B CA 1
ATOM 2914 C C . THR B 1 76 ? -15.938 26.734 16.5 1 98.5 76 THR B C 1
ATOM 2916 O O . THR B 1 76 ? -15.055 26.047 15.992 1 98.5 76 THR B O 1
ATOM 2919 N N . PRO B 1 77 ? -15.852 27.219 17.719 1 97.62 77 PRO B N 1
ATOM 2920 C CA . PRO B 1 77 ? -14.703 26.859 18.562 1 97.62 77 PRO B CA 1
ATOM 2921 C C . PRO B 1 77 ? -14.555 25.344 18.734 1 97.62 77 PRO B C 1
ATOM 2923 O O . PRO B 1 77 ? -13.43 24.844 18.781 1 97.62 77 PRO B O 1
ATOM 2926 N N . GLU B 1 78 ? -15.672 24.641 18.828 1 97.75 78 GLU B N 1
ATOM 2927 C CA . GLU B 1 78 ? -15.633 23.188 18.984 1 97.75 78 GLU B CA 1
ATOM 2928 C C . GLU B 1 78 ? -15.039 22.516 17.75 1 97.75 78 GLU B C 1
ATOM 2930 O O . GLU B 1 78 ? -14.25 21.578 17.859 1 97.75 78 GLU B O 1
ATOM 2935 N N . GLU B 1 79 ? -15.406 22.984 16.562 1 98.56 79 GLU B N 1
ATOM 2936 C CA . GLU B 1 79 ? -14.836 22.484 15.32 1 98.56 79 GLU B CA 1
ATOM 2937 C C . GLU B 1 79 ? -13.352 22.812 15.227 1 98.56 79 GLU B C 1
ATOM 2939 O O . GLU B 1 79 ? -12.539 21.953 14.883 1 98.56 79 GLU B O 1
ATOM 2944 N N . LEU B 1 80 ? -13 24.016 15.602 1 98.56 80 LEU B N 1
ATOM 2945 C CA . LEU B 1 80 ? -11.625 24.484 15.492 1 98.56 80 LEU B CA 1
ATOM 2946 C C . LEU B 1 80 ? -10.711 23.719 16.438 1 98.56 80 LEU B C 1
ATOM 2948 O O . LEU B 1 80 ? -9.523 23.547 16.156 1 98.56 80 LEU B O 1
ATOM 2952 N N . ASP B 1 81 ? -11.273 23.188 17.484 1 98.06 81 ASP B N 1
ATOM 2953 C CA . ASP B 1 81 ? -10.508 22.422 18.469 1 98.06 81 ASP B CA 1
ATOM 2954 C C . ASP B 1 81 ? -9.992 21.125 17.875 1 98.06 81 ASP B C 1
ATOM 2956 O O . ASP B 1 81 ? -9.109 20.484 18.438 1 98.06 81 ASP B O 1
ATOM 2960 N N . ARG B 1 82 ? -10.43 20.75 16.688 1 98.56 82 ARG B N 1
ATOM 2961 C CA . ARG B 1 82 ? -10.008 19.531 16.016 1 98.56 82 ARG B CA 1
ATOM 2962 C C . ARG B 1 82 ? -9.273 19.844 14.719 1 98.56 82 ARG B C 1
ATOM 2964 O O . ARG B 1 82 ? -9.023 18.953 13.906 1 98.56 82 ARG B O 1
ATOM 2971 N N . CYS B 1 83 ? -8.984 21.141 14.539 1 98.88 83 CYS B N 1
ATOM 2972 C CA . CYS B 1 83 ? -8.43 21.578 13.258 1 98.88 83 CYS B CA 1
ATOM 2973 C C . CYS B 1 83 ? -7.059 22.219 13.445 1 98.88 83 CYS B C 1
ATOM 2975 O O . CYS B 1 83 ? -6.898 23.125 14.266 1 98.88 83 CYS B O 1
ATOM 2977 N N . TRP B 1 84 ? -6.121 21.734 12.734 1 98.94 84 TRP B N 1
ATOM 2978 C CA . TRP B 1 84 ? -4.754 22.25 12.773 1 98.94 84 TRP B CA 1
ATOM 2979 C C . TRP B 1 84 ? -4.484 23.188 11.602 1 98.94 84 TRP B C 1
ATOM 2981 O O . TRP B 1 84 ? -5.055 23.016 10.523 1 98.94 84 TRP B O 1
ATOM 2991 N N . ILE B 1 85 ? -3.605 24.172 11.812 1 98.88 85 ILE B N 1
ATOM 2992 C CA . ILE B 1 85 ? -3.184 25.125 10.789 1 98.88 85 ILE B CA 1
ATOM 2993 C C . ILE B 1 85 ? -1.672 25.031 10.594 1 98.88 85 ILE B C 1
ATOM 2995 O O . ILE B 1 85 ? -0.908 25.109 11.562 1 98.88 85 ILE B O 1
ATOM 2999 N N . TRP B 1 86 ? -1.276 24.859 9.391 1 98.75 86 TRP B N 1
ATOM 3000 C CA . TRP B 1 86 ? 0.142 24.859 9.055 1 98.75 86 TRP B CA 1
ATOM 3001 C C . TRP B 1 86 ? 0.753 26.234 9.258 1 98.75 86 TRP B C 1
ATOM 3003 O O . TRP B 1 86 ? 0.212 27.25 8.781 1 98.75 86 TRP B O 1
ATOM 3013 N N . VAL B 1 87 ? 1.895 26.344 9.953 1 98.81 87 VAL B N 1
ATOM 3014 C CA . VAL B 1 87 ? 2.633 27.578 10.203 1 98.81 87 VAL B CA 1
ATOM 3015 C C . VAL B 1 87 ? 4.133 27.312 10.055 1 98.81 87 VAL B C 1
ATOM 3017 O O . VAL B 1 87 ? 4.594 26.188 10.211 1 98.81 87 VAL B O 1
ATOM 3020 N N . ALA B 1 88 ? 4.914 28.422 9.781 1 98.06 88 ALA B N 1
ATOM 3021 C CA . ALA B 1 88 ? 6.359 28.281 9.617 1 98.06 88 ALA B CA 1
ATOM 3022 C C . ALA B 1 88 ? 7.109 29.297 10.477 1 98.06 88 ALA B C 1
ATOM 3024 O O . ALA B 1 88 ? 8.32 29.172 10.688 1 98.06 88 ALA B O 1
ATOM 3025 N N . THR B 1 89 ? 6.387 30.328 11.008 1 98.19 89 THR B N 1
ATOM 3026 C CA . THR B 1 89 ? 7.008 31.391 11.789 1 98.19 89 THR B CA 1
ATOM 3027 C C . THR B 1 89 ? 6.145 31.734 13 1 98.19 89 THR B C 1
ATOM 3029 O O . THR B 1 89 ? 4.941 31.469 13.008 1 98.19 89 THR B O 1
ATOM 3032 N N . PRO B 1 90 ? 6.797 32.344 14.016 1 98.62 90 PRO B N 1
ATOM 3033 C CA . PRO B 1 90 ? 6 32.844 15.141 1 98.62 90 PRO B CA 1
ATOM 3034 C C . PRO B 1 90 ? 4.906 33.812 14.695 1 98.62 90 PRO B C 1
ATOM 3036 O O . PRO B 1 90 ? 3.803 33.812 15.242 1 98.62 90 PRO B O 1
ATOM 3039 N N . ARG B 1 91 ? 5.203 34.594 13.703 1 98.44 91 ARG B N 1
ATOM 3040 C CA . ARG B 1 91 ? 4.219 35.531 13.188 1 98.44 91 ARG B CA 1
ATOM 3041 C C . ARG B 1 91 ? 3.006 34.812 12.625 1 98.44 91 ARG B C 1
ATOM 3043 O O . ARG B 1 91 ? 1.873 35.281 12.773 1 98.44 91 ARG B O 1
ATOM 3050 N N . HIS B 1 92 ? 3.229 33.688 11.945 1 98.69 92 HIS B N 1
ATOM 3051 C CA . HIS B 1 92 ? 2.131 32.844 11.461 1 98.69 92 HIS B CA 1
ATOM 3052 C C . HIS B 1 92 ? 1.223 32.406 12.609 1 98.69 92 HIS B C 1
ATOM 3054 O O . HIS B 1 92 ? -0.003 32.438 12.484 1 98.69 92 HIS B O 1
ATOM 3060 N N . VAL B 1 93 ? 1.819 31.984 13.672 1 98.81 93 VAL B N 1
ATOM 3061 C CA . VAL B 1 93 ? 1.066 31.531 14.844 1 98.81 93 VAL B CA 1
ATOM 3062 C C . VAL B 1 93 ? 0.215 32.688 15.383 1 98.81 93 VAL B C 1
ATOM 3064 O O . VAL B 1 93 ? -0.971 32.5 15.664 1 98.81 93 VAL B O 1
ATOM 3067 N N . GLU B 1 94 ? 0.847 33.875 15.5 1 98.69 94 GLU B N 1
ATOM 3068 C CA . GLU B 1 94 ? 0.145 35.062 15.992 1 98.69 94 GLU B CA 1
ATOM 3069 C C . GLU B 1 94 ? -1.094 35.344 15.156 1 98.69 94 GLU B C 1
ATOM 3071 O O . GLU B 1 94 ? -2.18 35.562 15.695 1 98.69 94 GLU B O 1
ATOM 3076 N N . LYS B 1 95 ? -0.907 35.344 13.906 1 98.5 95 LYS B N 1
ATOM 3077 C CA . LYS B 1 95 ? -1.987 35.688 12.984 1 98.5 95 LYS B CA 1
ATOM 3078 C C . LYS B 1 95 ? -3.109 34.656 13.055 1 98.5 95 LYS B C 1
ATOM 3080 O O . LYS B 1 95 ? -4.289 35 13.102 1 98.5 95 LYS B O 1
ATOM 3085 N N . ALA B 1 96 ? -2.777 33.375 13.031 1 98.75 96 ALA B N 1
ATOM 3086 C CA . ALA B 1 96 ? -3.775 32.312 13.094 1 98.75 96 ALA B CA 1
ATOM 3087 C C . ALA B 1 96 ? -4.516 32.344 14.43 1 98.75 96 ALA B C 1
ATOM 3089 O O . ALA B 1 96 ? -5.738 32.156 14.469 1 98.75 96 ALA 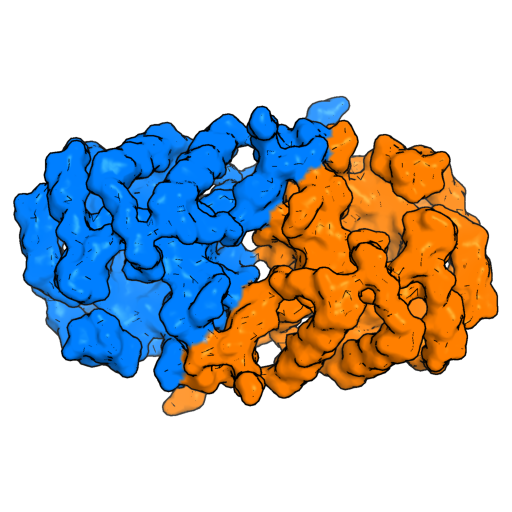B O 1
ATOM 3090 N N . ALA B 1 97 ? -3.787 32.562 15.5 1 98.62 97 ALA B N 1
ATOM 3091 C CA . ALA B 1 97 ? -4.387 32.625 16.828 1 98.62 97 ALA B CA 1
ATOM 3092 C C . ALA B 1 97 ? -5.371 33.781 16.922 1 98.62 97 ALA B C 1
ATOM 3094 O O . ALA B 1 97 ? -6.445 33.656 17.516 1 98.62 97 ALA B O 1
ATOM 3095 N N . ALA B 1 98 ? -4.961 34.875 16.375 1 98.31 98 ALA B N 1
ATOM 3096 C CA . ALA B 1 98 ? -5.816 36.062 16.406 1 98.31 98 ALA B CA 1
ATOM 3097 C C . ALA B 1 98 ? -7.133 35.812 15.672 1 98.31 98 ALA B C 1
ATOM 3099 O O . ALA B 1 98 ? -8.164 36.375 16.016 1 98.31 98 ALA B O 1
ATOM 3100 N N . ALA B 1 99 ? -7.086 34.875 14.75 1 97.94 99 ALA B N 1
ATOM 3101 C CA . ALA B 1 99 ? -8.266 34.562 13.953 1 97.94 99 ALA B CA 1
ATOM 3102 C C . ALA B 1 99 ? -9.109 33.5 14.648 1 97.94 99 ALA B C 1
ATOM 3104 O O . ALA B 1 99 ? -10.203 33.156 14.18 1 97.94 99 ALA B O 1
ATOM 3105 N N . GLY B 1 100 ? -8.594 32.938 15.727 1 97.75 100 GLY B N 1
ATOM 3106 C CA . GLY B 1 100 ? -9.391 32.031 16.516 1 97.75 100 GLY B CA 1
ATOM 3107 C C . GLY B 1 100 ? -8.844 30.609 16.516 1 97.75 100 GLY B C 1
ATOM 3108 O O . GLY B 1 100 ? -9.328 29.75 17.25 1 97.75 100 GLY B O 1
ATOM 3109 N N . ALA B 1 101 ? -7.828 30.297 15.75 1 98.5 101 ALA B N 1
ATOM 3110 C CA . ALA B 1 101 ? -7.219 28.969 15.742 1 98.5 101 ALA B CA 1
ATOM 3111 C C . ALA B 1 101 ? -6.504 28.688 17.062 1 98.5 101 ALA B C 1
ATOM 3113 O O . ALA B 1 101 ? -6.016 29.609 17.719 1 98.5 101 ALA B O 1
ATOM 3114 N N . ARG B 1 102 ? -6.43 27.438 17.406 1 98.56 102 ARG B N 1
ATOM 3115 C CA . ARG B 1 102 ? -5.789 27.062 18.672 1 98.56 102 ARG B CA 1
ATOM 3116 C C . ARG B 1 102 ? -4.816 25.906 18.469 1 98.56 102 ARG B C 1
ATOM 3118 O O . ARG B 1 102 ? -4.109 25.516 19.406 1 98.56 102 ARG B O 1
ATOM 3125 N N . LYS B 1 103 ? -4.777 25.297 17.328 1 98.88 103 LYS B N 1
ATOM 3126 C CA . LYS B 1 103 ? -3.863 24.203 17.031 1 98.88 103 LYS B CA 1
ATOM 3127 C C . LYS B 1 103 ? -2.979 24.547 15.828 1 98.88 103 LYS B C 1
ATOM 3129 O O . LYS B 1 103 ? -3.48 24.875 14.75 1 98.88 103 LYS B O 1
ATOM 3134 N N . PHE B 1 104 ? -1.686 24.453 16.016 1 98.94 104 PHE B N 1
ATOM 3135 C CA . PHE B 1 104 ? -0.715 24.906 15.016 1 98.94 104 PHE B CA 1
ATOM 3136 C C . PHE B 1 104 ? 0.28 23.797 14.695 1 98.94 104 PHE B C 1
ATOM 3138 O O . PHE B 1 104 ? 0.73 23.078 15.594 1 98.94 104 PHE B O 1
ATOM 3145 N N . GLN B 1 105 ? 0.522 23.547 13.469 1 98.94 105 GLN B N 1
ATOM 3146 C CA . GLN B 1 105 ? 1.589 22.641 13.055 1 98.94 105 GLN B CA 1
ATOM 3147 C C . GLN B 1 105 ? 2.783 23.422 12.508 1 98.94 105 GLN B C 1
ATOM 3149 O O . GLN B 1 105 ? 2.768 23.859 11.359 1 98.94 105 GLN B O 1
ATOM 3154 N N . TYR B 1 106 ? 3.76 23.578 13.305 1 98.94 106 TYR B N 1
ATOM 3155 C CA . TYR B 1 106 ? 4.984 24.297 12.953 1 98.94 106 TYR B CA 1
ATOM 3156 C C . TYR B 1 106 ? 5.906 23.406 12.125 1 98.94 106 TYR B C 1
ATOM 3158 O O . TYR B 1 106 ? 6.441 22.422 12.617 1 98.94 106 TYR B O 1
ATOM 3166 N N . CYS B 1 107 ? 6.125 23.828 10.906 1 98.75 107 CYS B N 1
ATOM 3167 C CA . CYS B 1 107 ? 6.812 22.953 9.961 1 98.75 107 CYS B CA 1
ATOM 3168 C C . CYS B 1 107 ? 8.211 23.484 9.656 1 98.75 107 CYS B C 1
ATOM 3170 O O . CYS B 1 107 ? 8.391 24.672 9.391 1 98.75 107 CYS B O 1
ATOM 3172 N N . LEU B 1 108 ? 9.18 22.703 9.711 1 98.62 108 LEU B N 1
ATOM 3173 C CA . LEU B 1 108 ? 10.523 22.891 9.188 1 98.62 108 LEU B CA 1
ATOM 3174 C C . LEU B 1 108 ? 11.047 21.594 8.562 1 98.62 108 LEU B C 1
ATOM 3176 O O . LEU B 1 108 ? 10.469 20.531 8.766 1 98.62 108 LEU B O 1
ATOM 3180 N N . SER B 1 109 ? 12.102 21.672 7.762 1 98.38 109 SER B N 1
ATOM 3181 C CA . SER B 1 109 ? 12.664 20.5 7.113 1 98.38 109 SER B CA 1
ATOM 3182 C C . SER B 1 109 ? 13.938 20.047 7.812 1 98.38 109 SER B C 1
ATOM 3184 O O . SER B 1 109 ? 14.734 20.859 8.266 1 98.38 109 SER B O 1
ATOM 3186 N N . ALA B 1 110 ? 14.125 18.75 7.879 1 98.38 110 ALA B N 1
ATOM 3187 C CA . ALA B 1 110 ? 15.391 18.188 8.359 1 98.38 110 ALA B CA 1
ATOM 3188 C C . ALA B 1 110 ? 16.547 18.594 7.449 1 98.38 110 ALA B C 1
ATOM 3190 O O . ALA B 1 110 ? 17.672 18.781 7.914 1 98.38 110 ALA B O 1
ATOM 3191 N N . SER B 1 111 ? 16.266 18.719 6.188 1 97.31 111 SER B N 1
ATOM 3192 C CA . SER B 1 111 ? 17.266 19.125 5.199 1 97.31 111 SER B CA 1
ATOM 3193 C C . SER B 1 111 ? 17.328 20.641 5.074 1 97.31 111 SER B C 1
ATOM 3195 O O . SER B 1 111 ? 16.312 21.297 4.824 1 97.31 111 SER B O 1
ATOM 3197 N N . ASP B 1 112 ? 18.578 21.203 5.109 1 97.69 112 ASP B N 1
ATOM 3198 C CA . ASP B 1 112 ? 18.734 22.641 4.918 1 97.69 112 ASP B CA 1
ATOM 3199 C C . ASP B 1 112 ? 18.328 23.062 3.512 1 97.69 112 ASP B C 1
ATOM 3201 O O . ASP B 1 112 ? 17.688 24.109 3.33 1 97.69 112 ASP B O 1
ATOM 3205 N N . ALA B 1 113 ? 18.719 22.25 2.568 1 96.69 113 ALA B N 1
ATOM 3206 C CA . ALA B 1 113 ? 18.391 22.562 1.18 1 96.69 113 ALA B CA 1
ATOM 3207 C C . ALA B 1 113 ? 16.891 22.672 0.978 1 96.69 113 ALA B C 1
ATOM 3209 O O . ALA B 1 113 ? 16.406 23.641 0.377 1 96.69 113 ALA B O 1
ATOM 3210 N N . HIS B 1 114 ? 16.141 21.75 1.501 1 96.38 114 HIS B N 1
ATOM 3211 C CA . HIS B 1 114 ? 14.688 21.781 1.357 1 96.38 114 HIS B CA 1
ATOM 3212 C C . HIS B 1 114 ? 14.078 22.906 2.189 1 96.38 114 HIS B C 1
ATOM 3214 O O . HIS B 1 114 ? 13.117 23.547 1.759 1 96.38 114 HIS B O 1
ATOM 3220 N N . ASN B 1 115 ? 14.57 23.125 3.391 1 97.62 115 ASN B N 1
ATOM 3221 C CA . ASN B 1 115 ? 14.031 24.203 4.227 1 97.62 115 ASN B CA 1
ATOM 3222 C C . ASN B 1 115 ? 14.211 25.562 3.572 1 97.62 115 ASN B C 1
ATOM 3224 O O . ASN B 1 115 ? 13.32 26.422 3.654 1 97.62 115 ASN B O 1
ATOM 3228 N N . LYS B 1 116 ? 15.352 25.734 2.961 1 97.06 116 LYS B N 1
ATOM 3229 C CA . LYS B 1 116 ? 15.602 26.984 2.238 1 97.06 116 LYS B CA 1
ATOM 3230 C C . LYS B 1 116 ? 14.641 27.141 1.063 1 97.06 116 LYS B C 1
ATOM 3232 O O . LYS B 1 116 ? 14.109 28.219 0.836 1 97.06 116 LYS B O 1
ATOM 3237 N N . ALA B 1 117 ? 14.445 26.094 0.365 1 93.31 117 ALA B N 1
ATOM 3238 C CA . ALA B 1 117 ? 13.562 26.125 -0.798 1 93.31 117 ALA B CA 1
ATOM 3239 C C . ALA B 1 117 ? 12.117 26.359 -0.381 1 93.31 117 ALA B C 1
ATOM 3241 O O . ALA B 1 117 ? 11.375 27.078 -1.069 1 93.31 117 ALA B O 1
ATOM 3242 N N . ASN B 1 118 ? 11.695 25.797 0.73 1 90.88 118 ASN B N 1
ATOM 3243 C CA . ASN B 1 118 ? 10.297 25.797 1.151 1 90.88 118 ASN B CA 1
ATOM 3244 C C . ASN B 1 118 ? 9.961 27.031 1.979 1 90.88 118 ASN B C 1
ATOM 3246 O O . ASN B 1 118 ? 8.891 27.609 1.827 1 90.88 118 ASN B O 1
ATOM 3250 N N . ILE B 1 119 ? 10.859 27.438 2.883 1 92.62 119 ILE B N 1
ATOM 3251 C CA . ILE B 1 119 ? 10.523 28.453 3.881 1 92.62 119 ILE B CA 1
ATOM 3252 C C . ILE B 1 119 ? 11.5 29.625 3.77 1 92.62 119 ILE B C 1
ATOM 3254 O O . ILE B 1 119 ? 11.305 30.656 4.406 1 92.62 119 ILE B O 1
ATOM 3258 N N . GLY B 1 120 ? 12.625 29.5 3.008 1 94.44 120 GLY B N 1
ATOM 3259 C CA . GLY B 1 120 ? 13.531 30.609 2.723 1 94.44 120 GLY B CA 1
ATOM 3260 C C . GLY B 1 120 ? 14.625 30.766 3.766 1 94.44 120 GLY B C 1
ATOM 3261 O O . GLY B 1 120 ? 15.258 31.828 3.854 1 94.44 120 GLY B O 1
ATOM 3262 N N . ARG B 1 121 ? 14.836 29.781 4.609 1 97.12 121 ARG B N 1
ATOM 3263 C CA . ARG B 1 121 ? 15.875 29.812 5.629 1 97.12 121 ARG B CA 1
ATOM 3264 C C . ARG B 1 121 ? 16.391 28.406 5.926 1 97.12 121 ARG B C 1
ATOM 3266 O O . ARG B 1 121 ? 15.812 27.422 5.473 1 97.12 121 ARG B O 1
ATOM 3273 N N . ASP B 1 122 ? 17.484 28.281 6.625 1 97.31 122 ASP B N 1
ATOM 3274 C CA . ASP B 1 122 ? 18 26.953 6.957 1 97.31 122 ASP B CA 1
ATOM 3275 C C . ASP B 1 122 ? 17.281 26.375 8.172 1 97.31 122 ASP B C 1
ATOM 3277 O O . ASP B 1 122 ? 16.484 27.062 8.812 1 97.31 122 ASP B O 1
ATOM 3281 N N . THR B 1 123 ? 17.5 25.172 8.461 1 98.5 123 THR B N 1
ATOM 3282 C CA . THR B 1 123 ? 16.812 24.438 9.516 1 98.5 123 THR B CA 1
ATOM 3283 C C . THR B 1 123 ? 17.109 25.047 10.883 1 98.5 123 THR B C 1
ATOM 3285 O O . THR B 1 123 ? 16.203 25.219 11.703 1 98.5 123 THR B O 1
ATOM 3288 N N . GLU B 1 124 ? 18.359 25.375 11.141 1 98.62 124 GLU B N 1
ATOM 3289 C CA . GLU B 1 124 ? 18.75 25.953 12.422 1 98.62 124 GLU B CA 1
ATOM 3290 C C . GLU B 1 124 ? 17.984 27.234 12.719 1 98.62 124 GLU B C 1
ATOM 3292 O O . GLU B 1 124 ? 17.531 27.453 13.844 1 98.62 124 GLU B O 1
ATOM 3297 N N . THR B 1 125 ? 17.828 28.047 11.75 1 98.69 125 THR B N 1
ATOM 3298 C CA . THR B 1 125 ? 17.078 29.297 11.906 1 98.69 125 THR B CA 1
ATOM 3299 C C . THR B 1 125 ? 15.633 29.016 12.281 1 98.69 125 THR B C 1
ATOM 3301 O O . THR B 1 125 ? 15.055 29.719 13.117 1 98.69 125 THR B O 1
ATOM 3304 N N . SER B 1 126 ? 15.016 28.031 11.664 1 98.69 126 SER B N 1
ATOM 3305 C CA . SER B 1 126 ? 13.648 27.641 11.992 1 98.69 126 SER B CA 1
ATOM 3306 C C . SER B 1 126 ? 13.547 27.125 13.422 1 98.69 126 SER B C 1
ATOM 3308 O O . SER B 1 126 ? 12.633 27.484 14.156 1 98.69 126 SER B O 1
ATOM 3310 N N . VAL B 1 127 ? 14.508 26.281 13.781 1 98.81 127 VAL B N 1
ATOM 3311 C CA . VAL B 1 127 ? 14.508 25.719 15.133 1 98.81 127 VAL B CA 1
ATOM 3312 C C . VAL B 1 127 ? 14.688 26.844 16.156 1 98.81 127 VAL B C 1
ATOM 3314 O O . VAL B 1 127 ? 14.016 26.859 17.188 1 98.81 127 VAL B O 1
ATOM 3317 N N . ALA B 1 128 ? 15.562 27.781 15.859 1 98.75 128 ALA B N 1
ATOM 3318 C CA . ALA B 1 128 ? 15.867 28.875 16.766 1 98.75 128 ALA B CA 1
ATOM 3319 C C . ALA B 1 128 ? 14.641 29.75 17.016 1 98.75 128 ALA B C 1
ATOM 3321 O O . ALA B 1 128 ? 14.5 30.359 18.078 1 98.75 128 ALA B O 1
ATOM 3322 N N . ALA B 1 129 ? 13.719 29.766 16.109 1 98.62 129 ALA B N 1
ATOM 3323 C CA . ALA B 1 129 ? 12.531 30.609 16.188 1 98.62 129 ALA B CA 1
ATOM 3324 C C . ALA B 1 129 ? 11.398 29.891 16.922 1 98.62 129 ALA B C 1
ATOM 3326 O O . ALA B 1 129 ? 10.422 30.516 17.344 1 98.62 129 ALA B O 1
ATOM 3327 N N . MET B 1 130 ? 11.469 28.609 17.141 1 98.69 130 MET B N 1
ATOM 3328 C CA . MET B 1 130 ? 10.344 27.797 17.594 1 98.69 130 MET B CA 1
ATOM 3329 C C . MET B 1 130 ? 9.953 28.156 19.016 1 98.69 130 MET B C 1
ATOM 3331 O O . MET B 1 130 ? 8.773 28.125 19.375 1 98.69 130 MET B O 1
ATOM 3335 N N . PRO B 1 131 ? 10.922 28.547 19.969 1 98.81 131 PRO B N 1
ATOM 3336 C CA . PRO B 1 131 ? 10.508 28.922 21.312 1 98.81 131 PRO B CA 1
ATOM 3337 C C . PRO B 1 131 ? 9.5 30.062 21.328 1 98.81 131 PRO B C 1
ATOM 3339 O O . PRO B 1 131 ? 8.562 30.062 22.125 1 98.81 131 PRO B O 1
ATOM 3342 N N . ASP B 1 132 ? 9.711 30.984 20.453 1 98.81 132 ASP B N 1
ATOM 3343 C CA . ASP B 1 132 ? 8.766 32.094 20.344 1 98.81 132 ASP B CA 1
ATOM 3344 C C . ASP B 1 132 ? 7.41 31.594 19.844 1 98.81 132 ASP B C 1
ATOM 3346 O O . ASP B 1 132 ? 6.363 32.031 20.328 1 98.81 132 ASP B O 1
ATOM 3350 N N . ALA B 1 133 ? 7.391 30.75 18.844 1 98.88 133 ALA B N 1
ATOM 3351 C CA . ALA B 1 133 ? 6.156 30.172 18.328 1 98.88 133 ALA B CA 1
ATOM 3352 C C . ALA B 1 133 ? 5.398 29.406 19.406 1 98.88 133 ALA B C 1
ATOM 3354 O O . ALA B 1 133 ? 4.18 29.531 19.531 1 98.88 133 ALA B O 1
ATOM 3355 N N . ILE B 1 134 ? 6.129 28.656 20.172 1 98.75 134 ILE B N 1
ATOM 3356 C CA . ILE B 1 134 ? 5.562 27.875 21.266 1 98.75 134 ILE B CA 1
ATOM 3357 C C . ILE B 1 134 ? 4.934 28.812 22.297 1 98.75 134 ILE B C 1
ATOM 3359 O O . ILE B 1 134 ? 3.795 28.609 22.719 1 98.75 134 ILE B O 1
ATOM 3363 N N . ARG B 1 135 ? 5.684 29.812 22.672 1 98.75 135 ARG B N 1
ATOM 3364 C CA . ARG B 1 135 ? 5.188 30.781 23.656 1 98.75 135 ARG B CA 1
ATOM 3365 C C . ARG B 1 135 ? 3.881 31.422 23.172 1 98.75 135 ARG B C 1
ATOM 3367 O O . ARG B 1 135 ? 2.904 31.469 23.922 1 98.75 135 ARG B O 1
ATOM 3374 N N . ILE B 1 136 ? 3.82 31.875 21.953 1 98.81 136 ILE B N 1
ATOM 3375 C CA . ILE B 1 136 ? 2.65 32.531 21.391 1 98.81 136 ILE B CA 1
ATOM 3376 C C . ILE B 1 136 ? 1.471 31.578 21.359 1 98.81 136 ILE B C 1
ATOM 3378 O O . ILE B 1 136 ? 0.347 31.953 21.703 1 98.81 136 ILE B O 1
ATOM 3382 N N . ALA B 1 137 ? 1.709 30.328 20.938 1 98.81 137 ALA B N 1
ATOM 3383 C CA . ALA B 1 137 ? 0.66 29.312 20.906 1 98.81 137 ALA B CA 1
ATOM 3384 C C . ALA B 1 137 ? 0.065 29.094 22.281 1 98.81 137 ALA B C 1
ATOM 3386 O O . ALA B 1 137 ? -1.157 29.078 22.453 1 98.81 137 ALA B O 1
ATOM 3387 N N . HIS B 1 138 ? 0.937 29.016 23.281 1 98.5 138 HIS B N 1
ATOM 3388 C CA . HIS B 1 138 ? 0.5 28.75 24.641 1 98.5 138 HIS B CA 1
ATOM 3389 C C . HIS B 1 138 ? -0.245 29.953 25.219 1 98.5 138 HIS B C 1
ATOM 3391 O O . HIS B 1 138 ? -1.257 29.797 25.906 1 98.5 138 HIS B O 1
ATOM 3397 N N . GLU B 1 139 ? 0.265 31.094 24.969 1 98.38 139 GLU B N 1
ATOM 3398 C CA . GLU B 1 139 ? -0.38 32.312 25.438 1 98.38 139 GLU B CA 1
ATOM 3399 C C . GLU B 1 139 ? -1.786 32.469 24.859 1 98.38 139 GLU B C 1
ATOM 3401 O O . GLU B 1 139 ? -2.672 33.031 25.516 1 98.38 139 GLU B O 1
ATOM 3406 N N . ALA B 1 140 ? -2.002 31.906 23.719 1 98 140 ALA B N 1
ATOM 3407 C CA . ALA B 1 140 ? -3.309 31.953 23.062 1 98 140 ALA B CA 1
ATOM 3408 C C . ALA B 1 140 ? -4.203 30.812 23.562 1 98 140 ALA B C 1
ATOM 3410 O O . ALA B 1 140 ? -5.34 30.672 23.109 1 98 140 ALA B O 1
ATOM 3411 N N . GLY B 1 141 ? -3.682 30 24.469 1 97.94 141 GLY B N 1
ATOM 3412 C CA . GLY B 1 141 ? -4.441 28.859 24.953 1 97.94 141 GLY B CA 1
ATOM 3413 C C . GLY B 1 141 ? -4.457 27.688 24 1 97.94 141 GLY B C 1
ATOM 3414 O O . GLY B 1 141 ? -5.387 26.875 24.016 1 97.94 141 GLY B O 1
ATOM 3415 N N . GLY B 1 142 ? -3.484 27.656 23.125 1 98.31 142 GLY B N 1
ATOM 3416 C CA . GLY B 1 142 ? -3.457 26.625 22.094 1 98.31 142 GLY B CA 1
ATOM 3417 C C . GLY B 1 142 ? -2.311 25.656 22.266 1 98.31 142 GLY B C 1
ATOM 3418 O O . GLY B 1 142 ? -1.66 25.625 23.312 1 98.31 142 GLY B O 1
ATOM 3419 N N . GLU B 1 143 ? -2.191 24.734 21.281 1 98.44 143 GLU B N 1
ATOM 3420 C CA . GLU B 1 143 ? -1.143 23.719 21.203 1 98.44 143 GLU B CA 1
ATOM 3421 C C . GLU B 1 143 ? -0.363 23.844 19.891 1 98.44 143 GLU B C 1
ATOM 3423 O O . GLU B 1 143 ? -0.867 24.391 18.906 1 98.44 143 GLU B O 1
ATOM 3428 N N . ILE B 1 144 ? 0.847 23.344 19.938 1 98.75 144 ILE B N 1
ATOM 3429 C CA . ILE B 1 144 ? 1.688 23.406 18.75 1 98.75 144 ILE B CA 1
ATOM 3430 C C . ILE B 1 144 ? 2.4 22.078 18.562 1 98.75 144 ILE B C 1
ATOM 3432 O O . ILE B 1 144 ? 2.748 21.391 19.531 1 98.75 144 ILE B O 1
ATOM 3436 N N . GLN B 1 145 ? 2.504 21.656 17.266 1 98.81 145 GLN B N 1
ATOM 3437 C CA . GLN B 1 145 ? 3.244 20.453 16.875 1 98.81 145 GLN B CA 1
ATOM 3438 C C . GLN B 1 145 ? 4.562 20.828 16.203 1 98.81 145 GLN B C 1
ATOM 3440 O O . GLN B 1 145 ? 4.684 21.906 15.617 1 98.81 145 GLN B O 1
ATOM 3445 N N . LEU B 1 146 ? 5.531 19.953 16.359 1 98.75 146 LEU B N 1
ATOM 3446 C CA . LEU B 1 146 ? 6.754 20 15.562 1 98.75 146 LEU B CA 1
ATOM 3447 C C . LEU B 1 146 ? 6.633 19.094 14.344 1 98.75 146 LEU B C 1
ATOM 3449 O O . LEU B 1 146 ? 6.547 17.875 14.484 1 98.75 146 LEU B O 1
ATOM 3453 N N . CYS B 1 147 ? 6.562 19.688 13.203 1 98.88 147 CYS B N 1
ATOM 3454 C CA . CYS B 1 147 ? 6.504 18.938 11.953 1 98.88 147 CYS B CA 1
ATOM 3455 C C . CYS B 1 147 ? 7.852 18.969 11.242 1 98.88 147 CYS B C 1
ATOM 3457 O O . CYS B 1 147 ? 8.367 20.031 10.914 1 98.88 147 CYS B O 1
ATOM 3459 N N . ILE B 1 148 ? 8.406 17.781 11.023 1 98.81 148 ILE B N 1
ATOM 3460 C CA . ILE B 1 148 ? 9.719 17.672 10.398 1 98.81 148 ILE B CA 1
ATOM 3461 C C . ILE B 1 148 ? 9.578 17.094 8.992 1 98.81 148 ILE B C 1
ATOM 3463 O O . ILE B 1 148 ? 9.445 15.875 8.836 1 98.81 148 ILE B O 1
ATOM 3467 N N . ALA B 1 149 ? 9.617 17.938 7.953 1 98.06 149 ALA B N 1
ATOM 3468 C CA . ALA B 1 149 ? 9.641 17.516 6.555 1 98.06 149 ALA B CA 1
ATOM 3469 C C . ALA B 1 149 ? 10.984 16.906 6.184 1 98.06 149 ALA B C 1
ATOM 3471 O O . ALA B 1 149 ? 11.977 17.094 6.895 1 98.06 149 ALA B O 1
ATOM 3472 N N . THR B 1 150 ? 11.039 16.109 5.098 1 97.88 150 THR B N 1
ATOM 3473 C CA . THR B 1 150 ? 12.211 15.406 4.574 1 97.88 150 THR B CA 1
ATOM 3474 C C . THR B 1 150 ? 12.898 14.609 5.676 1 97.88 150 THR B C 1
ATOM 3476 O O . THR B 1 150 ? 14.125 14.688 5.832 1 97.88 150 THR B O 1
ATOM 3479 N N . ALA B 1 151 ? 12.047 13.938 6.422 1 98.5 151 ALA B N 1
ATOM 3480 C CA . ALA B 1 151 ? 12.586 13.164 7.543 1 98.5 151 ALA B CA 1
ATOM 3481 C C . ALA B 1 151 ? 13.32 11.922 7.051 1 98.5 151 ALA B C 1
ATOM 3483 O O . ALA B 1 151 ? 14.109 11.328 7.789 1 98.5 151 ALA B O 1
ATOM 3484 N N . PHE B 1 152 ? 13.086 11.508 5.789 1 98.25 152 PHE B N 1
ATOM 3485 C CA . PHE B 1 152 ? 13.648 10.273 5.27 1 98.25 152 PHE B CA 1
ATOM 3486 C C . PHE B 1 152 ? 14.508 10.539 4.039 1 98.25 152 PHE B C 1
ATOM 3488 O O . PHE B 1 152 ? 15.609 10.008 3.922 1 98.25 152 PHE B O 1
ATOM 3495 N N . THR B 1 153 ? 13.945 11.258 3.154 1 96.75 153 THR B N 1
ATOM 3496 C CA . THR B 1 153 ? 14.617 11.594 1.904 1 96.75 153 THR B CA 1
ATOM 3497 C C . THR B 1 153 ? 14.344 13.047 1.523 1 96.75 153 THR B C 1
ATOM 3499 O O . THR B 1 153 ? 13.234 13.555 1.72 1 96.75 153 THR B O 1
ATOM 3502 N N . CYS B 1 154 ? 15.344 13.695 1.068 1 96.5 154 CYS B N 1
ATOM 3503 C CA . CYS B 1 154 ? 15.289 15.039 0.509 1 96.5 154 CYS B CA 1
ATOM 3504 C C . CYS B 1 154 ? 15.438 15.008 -1.007 1 96.5 154 CYS B C 1
ATOM 3506 O O . CYS B 1 154 ? 16.312 14.312 -1.533 1 96.5 154 CYS B O 1
ATOM 3508 N N . PRO B 1 155 ? 14.555 15.719 -1.749 1 93.88 155 PRO B N 1
ATOM 3509 C CA . PRO B 1 155 ? 14.664 15.695 -3.209 1 93.88 155 PRO B CA 1
ATOM 3510 C C . PRO B 1 155 ? 15.984 16.266 -3.715 1 93.88 155 PRO B C 1
ATOM 3512 O O . PRO B 1 155 ? 16.406 15.969 -4.836 1 93.88 155 PRO B O 1
ATOM 3515 N N . PHE B 1 156 ? 16.688 17.047 -2.895 1 94.31 156 PHE B N 1
ATOM 3516 C CA . PHE B 1 156 ? 17.922 17.719 -3.299 1 94.31 156 PHE B CA 1
ATOM 3517 C C . PHE B 1 156 ? 19.125 16.953 -2.799 1 94.31 156 PHE B C 1
ATOM 3519 O O . PHE B 1 156 ? 20.141 16.844 -3.502 1 94.31 156 PHE B O 1
ATOM 3526 N N . ASP B 1 157 ? 19 16.375 -1.591 1 94.06 157 ASP B N 1
ATOM 3527 C CA . ASP B 1 157 ? 20.188 15.844 -0.938 1 94.06 157 ASP B CA 1
ATOM 3528 C C . ASP B 1 157 ? 20.125 14.32 -0.827 1 94.06 157 ASP B C 1
ATOM 3530 O O . ASP B 1 157 ? 21.125 13.68 -0.5 1 94.06 157 ASP B O 1
ATOM 3534 N N . GLY B 1 158 ? 19.016 13.766 -1.112 1 94.75 158 GLY B N 1
ATOM 3535 C CA . GLY B 1 158 ? 18.906 12.32 -1.007 1 94.75 158 GLY B CA 1
ATOM 3536 C C . GLY B 1 158 ? 18.531 11.852 0.389 1 94.75 158 GLY B C 1
ATOM 3537 O O . GLY B 1 158 ? 17.703 12.461 1.057 1 94.75 158 GLY B O 1
ATOM 3538 N N . LEU B 1 159 ? 19.109 10.758 0.778 1 97.06 159 LEU B N 1
ATOM 3539 C CA . LEU B 1 159 ? 18.797 10.164 2.074 1 97.06 159 LEU B CA 1
ATOM 3540 C C . LEU B 1 159 ? 19.156 11.117 3.209 1 97.06 159 LEU B C 1
ATOM 3542 O O . LEU B 1 159 ? 20.203 11.766 3.172 1 97.06 159 LEU B O 1
ATOM 3546 N N . VAL B 1 160 ? 18.297 11.195 4.148 1 97.81 160 VAL B N 1
ATOM 3547 C CA . VAL B 1 160 ? 18.516 12.047 5.312 1 97.81 160 VAL B CA 1
ATOM 3548 C C . VAL B 1 160 ? 18.969 11.203 6.5 1 97.81 160 VAL B C 1
ATOM 3550 O O . VAL B 1 160 ? 18.391 10.156 6.785 1 97.81 160 VAL B O 1
ATOM 3553 N N . ASP B 1 161 ? 19.984 11.625 7.172 1 97.31 161 ASP B N 1
ATOM 3554 C CA . ASP B 1 161 ? 20.484 10.953 8.367 1 97.31 161 ASP B CA 1
ATOM 3555 C C . ASP B 1 161 ? 19.453 11 9.5 1 97.31 161 ASP B C 1
ATOM 3557 O O . ASP B 1 161 ? 19.047 12.078 9.938 1 97.31 161 ASP B O 1
ATOM 3561 N N . PRO B 1 162 ? 19.062 9.789 9.984 1 97.69 162 PRO B N 1
ATOM 3562 C CA . PRO B 1 162 ? 18.078 9.797 11.078 1 97.69 162 PRO B CA 1
ATOM 3563 C C . PRO B 1 162 ? 18.547 10.602 12.281 1 97.69 162 PRO B C 1
ATOM 3565 O O . PRO B 1 162 ? 17.719 11.172 13.008 1 97.69 162 PRO B O 1
ATOM 3568 N N . GLN B 1 163 ? 19.844 10.727 12.477 1 96.81 163 GLN B N 1
ATOM 3569 C CA . GLN B 1 163 ? 20.375 11.508 13.586 1 96.81 163 GLN B CA 1
ATOM 3570 C C . GLN B 1 163 ? 19.953 12.969 13.492 1 96.81 163 GLN B C 1
ATOM 3572 O O . GLN B 1 163 ? 19.75 13.633 14.516 1 96.81 163 GLN B O 1
ATOM 3577 N N . ARG B 1 164 ? 19.828 13.422 12.273 1 97.31 164 ARG B N 1
ATOM 3578 C CA . ARG B 1 164 ? 19.375 14.789 12.055 1 97.31 164 ARG B CA 1
ATOM 3579 C C . ARG B 1 164 ? 17.953 14.984 12.594 1 97.31 164 ARG B C 1
ATOM 3581 O O . ARG B 1 164 ? 17.688 15.961 13.289 1 97.31 164 ARG B O 1
ATOM 3588 N N . VAL B 1 165 ? 17.109 14.07 12.344 1 98.31 165 VAL B N 1
ATOM 3589 C CA . VAL B 1 165 ? 15.711 14.125 12.758 1 98.31 165 VAL B CA 1
ATOM 3590 C C . VAL B 1 165 ? 15.617 13.953 14.273 1 98.31 165 VAL B C 1
ATOM 3592 O O . VAL B 1 165 ? 14.922 14.719 14.953 1 98.31 165 VAL B O 1
ATOM 3595 N N . TRP B 1 166 ? 16.328 12.961 14.797 1 97.62 166 TRP B N 1
ATOM 3596 C CA . TRP B 1 166 ? 16.344 12.734 16.234 1 97.62 166 TRP B CA 1
ATOM 3597 C C . TRP B 1 166 ? 16.891 13.953 16.969 1 97.62 166 TRP B C 1
ATOM 3599 O O . TRP B 1 166 ? 16.406 14.312 18.047 1 97.62 166 TRP B O 1
ATOM 3609 N N . GLY B 1 167 ? 17.953 14.547 16.422 1 97.31 167 GLY B N 1
ATOM 3610 C CA . GLY B 1 167 ? 18.531 15.742 17.016 1 97.31 167 GLY B CA 1
ATOM 3611 C C . GLY B 1 167 ? 17.562 16.906 17.094 1 97.31 167 GLY B C 1
ATOM 3612 O O . GLY B 1 167 ? 17.484 17.578 18.125 1 97.31 167 GLY B O 1
ATOM 3613 N N . ILE B 1 168 ? 16.781 17.141 16.031 1 98.25 168 ILE B N 1
ATOM 3614 C CA . ILE B 1 168 ? 15.789 18.203 16.031 1 98.25 168 ILE B CA 1
ATOM 3615 C C . ILE B 1 168 ? 14.719 17.906 17.078 1 98.25 168 ILE B C 1
ATOM 3617 O O . ILE B 1 168 ? 14.336 18.797 17.844 1 98.25 168 ILE B O 1
ATOM 3621 N N . ALA B 1 169 ? 14.25 16.703 17.125 1 97.62 169 ALA B N 1
ATOM 3622 C CA . ALA B 1 169 ? 13.211 16.297 18.062 1 97.62 169 ALA B CA 1
ATOM 3623 C C . ALA B 1 169 ? 13.688 16.422 19.516 1 97.62 169 ALA B C 1
ATOM 3625 O O . ALA B 1 169 ? 12.898 16.703 20.406 1 97.62 169 ALA B O 1
ATOM 3626 N N . ALA B 1 170 ? 14.961 16.188 19.734 1 96.69 170 ALA B N 1
ATOM 3627 C CA . ALA B 1 170 ? 15.516 16.188 21.094 1 96.69 170 ALA B CA 1
ATOM 3628 C C . ALA B 1 170 ? 15.938 17.594 21.516 1 96.69 170 ALA B C 1
ATOM 3630 O O . ALA B 1 170 ? 16.266 17.812 22.672 1 96.69 170 ALA B O 1
ATOM 3631 N N . ASP B 1 171 ? 16 18.5 20.594 1 97.38 171 ASP B N 1
ATOM 3632 C CA . ASP B 1 171 ? 16.438 19.859 20.891 1 97.38 171 ASP B CA 1
ATOM 3633 C C . ASP B 1 171 ? 15.523 20.5 21.938 1 97.38 171 ASP B C 1
ATOM 3635 O O . ASP B 1 171 ? 14.305 20.516 21.797 1 97.38 171 ASP B O 1
ATOM 3639 N N . PRO B 1 172 ? 16.125 21.094 23 1 96.94 172 PRO B N 1
ATOM 3640 C CA . PRO B 1 172 ? 15.312 21.719 24.047 1 96.94 172 PRO B CA 1
ATOM 3641 C C . PRO B 1 172 ? 14.43 22.844 23.5 1 96.94 172 PRO B C 1
ATOM 3643 O O . PRO B 1 172 ? 13.359 23.125 24.047 1 96.94 172 PRO B O 1
ATOM 3646 N N . ARG B 1 173 ? 14.742 23.422 22.453 1 98.25 173 ARG B N 1
ATOM 3647 C CA . ARG B 1 173 ? 14.016 24.547 21.859 1 98.25 173 ARG B CA 1
ATOM 3648 C C . ARG B 1 173 ? 12.703 24.062 21.234 1 98.25 173 ARG B C 1
ATOM 3650 O O . ARG B 1 173 ? 11.812 24.875 20.969 1 98.25 173 ARG B O 1
ATOM 3657 N N . THR B 1 174 ? 12.57 22.703 21.047 1 97.31 174 THR B N 1
ATOM 3658 C CA . THR B 1 174 ? 11.359 22.188 20.422 1 97.31 174 THR B CA 1
ATOM 3659 C C . THR B 1 174 ? 10.484 21.484 21.469 1 97.31 174 THR B C 1
ATOM 3661 O O . THR B 1 174 ? 9.414 20.984 21.141 1 97.31 174 THR B O 1
ATOM 3664 N N . SER B 1 175 ? 10.812 21.438 22.719 1 94.75 175 SER B N 1
ATOM 3665 C CA . SER B 1 175 ? 10.219 20.609 23.75 1 94.75 175 SER B CA 1
ATOM 3666 C C . SER B 1 175 ? 8.797 21.047 24.062 1 94.75 175 SER B C 1
ATOM 3668 O O . SER B 1 175 ? 8.008 20.266 24.609 1 94.75 175 SER B O 1
ATOM 3670 N N . GLY B 1 176 ? 8.398 22.188 23.734 1 95.81 176 GLY B N 1
ATOM 3671 C CA . GLY B 1 176 ? 7.062 22.672 24.016 1 95.81 176 GLY B CA 1
ATOM 3672 C C . GLY B 1 176 ? 6.016 22.141 23.062 1 95.81 176 GLY B C 1
ATOM 3673 O O . GLY B 1 176 ? 4.816 22.312 23.281 1 95.81 176 GLY B O 1
ATOM 3674 N N . ALA B 1 177 ? 6.406 21.422 22 1 97.44 177 ALA B N 1
ATOM 3675 C CA . ALA B 1 177 ? 5.484 20.812 21.047 1 97.44 177 ALA B CA 1
ATOM 3676 C C . ALA B 1 177 ? 4.812 19.578 21.625 1 97.44 177 ALA B C 1
ATOM 3678 O O . ALA B 1 177 ? 5.457 18.766 22.297 1 97.44 177 ALA B O 1
ATOM 3679 N N . VAL B 1 178 ? 3.549 19.406 21.328 1 97.5 178 VAL B N 1
ATOM 3680 C CA . VAL B 1 178 ? 2.779 18.297 21.906 1 97.5 178 VAL B CA 1
ATOM 3681 C C . VAL B 1 178 ? 2.996 17.031 21.094 1 97.5 178 VAL B C 1
ATOM 3683 O O . VAL B 1 178 ? 2.863 15.922 21.609 1 97.5 178 VAL B O 1
ATOM 3686 N N . ASP B 1 179 ? 3.309 17.172 19.797 1 98 179 ASP B N 1
ATOM 3687 C CA . ASP B 1 179 ? 3.52 16.078 18.875 1 98 179 ASP B CA 1
ATOM 3688 C C . ASP B 1 179 ? 4.789 16.281 18.047 1 98 179 ASP B C 1
ATOM 3690 O O . ASP B 1 179 ? 5.25 17.422 17.891 1 98 179 ASP B O 1
ATOM 3694 N N . ILE B 1 180 ? 5.34 15.188 17.609 1 98.5 180 ILE B N 1
ATOM 3695 C CA . ILE B 1 180 ? 6.348 15.172 16.562 1 98.5 180 ILE B CA 1
ATOM 3696 C C . ILE B 1 180 ? 5.766 14.531 15.305 1 98.5 180 ILE B C 1
ATOM 3698 O O . ILE B 1 180 ? 5.387 13.359 15.312 1 98.5 180 ILE B O 1
ATOM 3702 N N . VAL B 1 181 ? 5.637 15.328 14.258 1 98.81 181 VAL B N 1
ATOM 3703 C CA . VAL B 1 181 ? 5.164 14.852 12.961 1 98.81 181 VAL B CA 1
ATOM 3704 C C . VAL B 1 181 ? 6.355 14.539 12.062 1 98.81 181 VAL B C 1
ATOM 3706 O O . VAL B 1 181 ? 7.156 15.43 11.75 1 98.81 181 VAL B O 1
ATOM 3709 N N . VAL B 1 1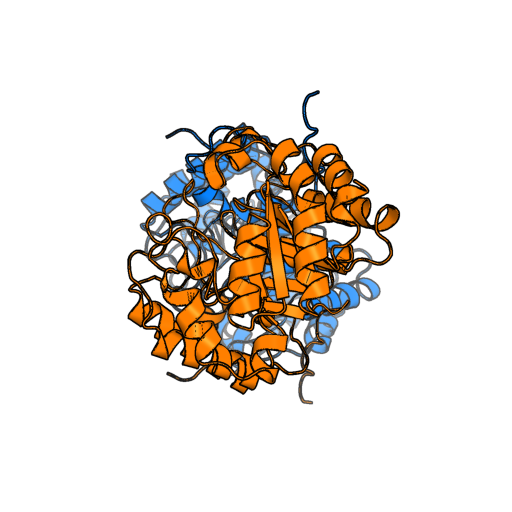82 ? 6.492 13.305 11.68 1 98.56 182 VAL B N 1
ATOM 3710 C CA . VAL B 1 182 ? 7.578 12.906 10.789 1 98.56 182 VAL B CA 1
ATOM 3711 C C . VAL B 1 182 ? 7.031 12.672 9.383 1 98.56 182 VAL B C 1
ATOM 3713 O O . VAL B 1 182 ? 6.102 11.883 9.203 1 98.56 182 VAL B O 1
ATOM 3716 N N . CYS B 1 183 ? 7.66 13.305 8.383 1 98.44 183 CYS B N 1
ATOM 3717 C CA . CYS B 1 183 ? 7.062 13.336 7.047 1 98.44 183 CYS B CA 1
ATOM 3718 C C . CYS B 1 183 ? 7.922 12.578 6.047 1 98.44 183 CYS B C 1
ATOM 3720 O O . CYS B 1 183 ? 9.109 12.867 5.891 1 98.44 183 CYS B O 1
ATOM 3722 N N . ASP B 1 184 ? 7.336 11.594 5.426 1 97.94 184 ASP B N 1
ATOM 3723 C CA . ASP B 1 184 ? 7.887 11.047 4.188 1 97.94 184 ASP B CA 1
ATOM 3724 C C . ASP B 1 184 ? 7.504 11.914 2.988 1 97.94 184 ASP B C 1
ATOM 3726 O O . ASP B 1 184 ? 6.688 11.5 2.158 1 97.94 184 ASP B O 1
ATOM 3730 N N . THR B 1 185 ? 8.203 12.977 2.834 1 96.31 185 THR B N 1
ATOM 3731 C CA . THR B 1 185 ? 7.82 14.141 2.033 1 96.31 185 THR B CA 1
ATOM 3732 C C . THR B 1 185 ? 7.695 13.766 0.56 1 96.31 185 THR B C 1
ATOM 3734 O O . THR B 1 185 ? 6.809 14.258 -0.139 1 96.31 185 THR B O 1
ATOM 3737 N N . ILE B 1 186 ? 8.484 12.906 0.104 1 94.81 186 ILE B N 1
ATOM 3738 C CA . ILE B 1 186 ? 8.445 12.633 -1.327 1 94.81 186 ILE B CA 1
ATOM 3739 C C . ILE B 1 186 ? 8.117 11.156 -1.558 1 94.81 186 ILE B C 1
ATOM 3741 O O . ILE B 1 186 ? 8.266 10.648 -2.67 1 94.81 186 ILE B O 1
ATOM 3745 N N . GLY B 1 187 ? 7.715 10.414 -0.514 1 96.56 187 GLY B N 1
ATOM 3746 C CA . GLY B 1 187 ? 7.133 9.086 -0.615 1 96.56 187 GLY B CA 1
ATOM 3747 C C . GLY B 1 187 ? 8.156 8.016 -0.953 1 96.56 187 GLY B C 1
ATOM 3748 O O . GLY B 1 187 ? 7.82 7.008 -1.583 1 96.56 187 GLY B O 1
ATOM 3749 N N . GLN B 1 188 ? 9.461 8.195 -0.523 1 96.88 188 GLN B N 1
ATOM 3750 C CA . GLN B 1 188 ? 10.523 7.285 -0.95 1 96.88 188 GLN B CA 1
ATOM 3751 C C . GLN B 1 188 ? 10.969 6.383 0.198 1 96.88 188 GLN B C 1
ATOM 3753 O O . GLN B 1 188 ? 11.828 5.516 0.016 1 96.88 188 GLN B O 1
ATOM 3758 N N . ALA B 1 189 ? 10.375 6.562 1.38 1 98.19 189 ALA B N 1
ATOM 3759 C CA . ALA B 1 189 ? 10.75 5.719 2.512 1 98.19 189 ALA B CA 1
ATOM 3760 C C . ALA B 1 189 ? 10.219 4.297 2.336 1 98.19 189 ALA B C 1
ATOM 3762 O O . ALA B 1 189 ? 9.227 4.082 1.64 1 98.19 189 ALA B O 1
ATOM 3763 N N . ILE B 1 190 ? 10.875 3.34 2.922 1 98.75 190 ILE B N 1
ATOM 3764 C CA . ILE B 1 190 ? 10.406 1.961 2.969 1 98.75 190 ILE B CA 1
ATOM 3765 C C . ILE B 1 190 ? 10.078 1.575 4.41 1 98.75 190 ILE B C 1
ATOM 3767 O O . ILE B 1 190 ? 10.477 2.27 5.352 1 98.75 190 ILE B O 1
ATOM 3771 N N . PRO B 1 191 ? 9.398 0.465 4.637 1 98.88 191 PRO B N 1
ATOM 3772 C CA . PRO B 1 191 ? 8.859 0.147 5.961 1 98.88 191 PRO B CA 1
ATOM 3773 C C . PRO B 1 191 ? 9.945 0.038 7.031 1 98.88 191 PRO B C 1
ATOM 3775 O O . PRO B 1 191 ? 9.766 0.53 8.148 1 98.88 191 PRO B O 1
ATOM 3778 N N . THR B 1 192 ? 11.102 -0.534 6.707 1 98.69 192 THR B N 1
ATOM 3779 C CA . THR B 1 192 ? 12.156 -0.712 7.703 1 98.69 192 THR B CA 1
ATOM 3780 C C . THR B 1 192 ? 12.734 0.636 8.117 1 98.69 192 THR B C 1
ATOM 3782 O O . THR B 1 192 ? 13.062 0.839 9.289 1 98.69 192 THR B O 1
ATOM 3785 N N . GLN B 1 193 ? 12.828 1.507 7.172 1 98.56 193 GLN B N 1
ATOM 3786 C CA . GLN B 1 193 ? 13.312 2.857 7.438 1 98.56 193 GLN B CA 1
ATOM 3787 C C . GLN B 1 193 ? 12.359 3.617 8.352 1 98.56 193 GLN B C 1
ATOM 3789 O O . GLN B 1 193 ? 12.789 4.277 9.297 1 98.56 193 GLN B O 1
ATOM 3794 N N . VAL B 1 194 ? 11.078 3.555 8.078 1 98.88 194 VAL B N 1
ATOM 3795 C CA . VAL B 1 194 ? 10.047 4.219 8.867 1 98.88 194 VAL B CA 1
ATOM 3796 C C . VAL B 1 194 ? 10.055 3.678 10.297 1 98.88 194 VAL B C 1
ATOM 3798 O O . VAL B 1 194 ? 10.07 4.445 11.258 1 98.88 194 VAL B O 1
ATOM 3801 N N . SER B 1 195 ? 10.078 2.342 10.414 1 98.69 195 SER B N 1
ATOM 3802 C CA . SER B 1 195 ? 10.094 1.708 11.734 1 98.69 195 SER B CA 1
ATOM 3803 C C . SER B 1 195 ? 11.312 2.158 12.539 1 98.69 195 SER B C 1
ATOM 3805 O O . SER B 1 195 ? 11.18 2.514 13.711 1 98.69 195 SER B O 1
ATOM 3807 N N . ALA B 1 196 ? 12.477 2.168 11.914 1 98.06 196 ALA B N 1
ATOM 3808 C CA . ALA B 1 196 ? 13.719 2.506 12.602 1 98.06 196 ALA B CA 1
ATOM 3809 C C . ALA B 1 196 ? 13.703 3.953 13.094 1 98.06 196 ALA B C 1
ATOM 3811 O O . ALA B 1 196 ? 14.078 4.238 14.227 1 98.06 196 ALA B O 1
ATOM 3812 N N . LEU B 1 197 ? 13.266 4.871 12.219 1 98.25 197 LEU B N 1
ATOM 3813 C CA . LEU B 1 197 ? 13.25 6.281 12.594 1 98.25 197 LEU B CA 1
ATOM 3814 C C . LEU B 1 197 ? 12.297 6.527 13.758 1 98.25 197 LEU B C 1
ATOM 3816 O O . LEU B 1 197 ? 12.648 7.215 14.719 1 98.25 197 LEU B O 1
ATOM 3820 N N . ILE B 1 198 ? 11.094 5.992 13.703 1 98.12 198 ILE B N 1
ATOM 3821 C CA . ILE B 1 198 ? 10.07 6.242 14.703 1 98.12 198 ILE B CA 1
ATOM 3822 C C . ILE B 1 198 ? 10.469 5.586 16.031 1 98.12 198 ILE B C 1
ATOM 3824 O O . ILE B 1 198 ? 10.297 6.176 17.094 1 98.12 198 ILE B O 1
ATOM 3828 N N . HIS B 1 199 ? 11.055 4.359 16 1 96.5 199 HIS B N 1
ATOM 3829 C CA . HIS B 1 199 ? 11.555 3.715 17.219 1 96.5 199 HIS B CA 1
ATOM 3830 C C . HIS B 1 199 ? 12.594 4.582 17.922 1 96.5 199 HIS B C 1
ATOM 3832 O O . HIS B 1 199 ? 12.633 4.637 19.141 1 96.5 199 HIS B O 1
ATOM 3838 N N . GLY B 1 200 ? 13.398 5.207 17.109 1 96.06 200 GLY B N 1
ATOM 3839 C CA . GLY B 1 200 ? 14.469 6.031 17.656 1 96.06 200 GLY B CA 1
ATOM 3840 C C . GLY B 1 200 ? 13.969 7.332 18.266 1 96.06 200 GLY B C 1
ATOM 3841 O O . GLY B 1 200 ? 14.695 8 19 1 96.06 200 GLY B O 1
ATOM 3842 N N . LEU B 1 201 ? 12.727 7.719 17.969 1 96.75 201 LEU B N 1
ATOM 3843 C CA . LEU B 1 201 ? 12.156 8.953 18.484 1 96.75 201 LEU B CA 1
ATOM 3844 C C . LEU B 1 201 ? 11.648 8.758 19.922 1 96.75 201 LEU B C 1
ATOM 3846 O O . LEU B 1 201 ? 11.539 9.719 20.688 1 96.75 201 LEU B O 1
ATOM 3850 N N . HIS B 1 202 ? 11.281 7.551 20.375 1 89.25 202 HIS B N 1
ATOM 3851 C CA . HIS B 1 202 ? 10.602 7.277 21.641 1 89.25 202 HIS B CA 1
ATOM 3852 C C . HIS B 1 202 ? 11.492 7.602 22.828 1 89.25 202 HIS B C 1
ATOM 3854 O O . HIS B 1 202 ? 11.062 8.258 23.781 1 89.25 202 HIS B O 1
ATOM 3860 N N . PRO B 1 203 ? 12.727 7.152 22.812 1 83.88 203 PRO B N 1
ATOM 3861 C CA . PRO B 1 203 ? 13.562 7.395 23.984 1 83.88 203 PRO B CA 1
ATOM 3862 C C . PRO B 1 203 ? 13.773 8.875 24.266 1 83.88 203 PRO B C 1
ATOM 3864 O O . PRO B 1 203 ? 13.961 9.273 25.422 1 83.88 203 PRO B O 1
ATOM 3867 N N . VAL B 1 204 ? 13.625 9.719 23.344 1 77.81 204 VAL B N 1
ATOM 3868 C CA . VAL B 1 204 ? 13.977 11.125 23.516 1 77.81 204 VAL B CA 1
ATOM 3869 C C . VAL B 1 204 ? 12.703 11.953 23.719 1 77.81 204 VAL B C 1
ATOM 3871 O O . VAL B 1 204 ? 12.773 13.141 24.047 1 77.81 204 VAL B O 1
ATOM 3874 N N . ASN B 1 205 ? 11.633 11.227 23.578 1 79.25 205 ASN B N 1
ATOM 3875 C CA . ASN B 1 205 ? 10.367 11.953 23.625 1 79.25 205 ASN B CA 1
ATOM 3876 C C . ASN B 1 205 ? 9.258 11.102 24.234 1 79.25 205 ASN B C 1
ATOM 3878 O O . ASN B 1 205 ? 8.203 10.922 23.625 1 79.25 205 ASN B O 1
ATOM 3882 N N . PRO B 1 206 ? 9.414 10.711 25.391 1 78.38 206 PRO B N 1
ATOM 3883 C CA . PRO B 1 206 ? 8.445 9.742 25.922 1 78.38 206 PRO B CA 1
ATOM 3884 C C . PRO B 1 206 ? 7.055 10.344 26.109 1 78.38 206 PRO B C 1
ATOM 3886 O O . PRO B 1 206 ? 6.059 9.617 26.078 1 78.38 206 PRO B O 1
ATOM 3889 N N . GLU B 1 207 ? 6.906 11.578 26.078 1 89.38 207 GLU B N 1
ATOM 3890 C CA . GLU B 1 207 ? 5.609 12.164 26.422 1 89.38 207 GLU B CA 1
ATOM 3891 C C . GLU B 1 207 ? 4.902 12.695 25.172 1 89.38 207 GLU B C 1
ATOM 3893 O O . GLU B 1 207 ? 3.699 12.945 25.203 1 89.38 207 GLU B O 1
ATOM 3898 N N . ARG B 1 208 ? 5.629 12.906 24.125 1 96.06 208 ARG B N 1
ATOM 3899 C CA . ARG B 1 208 ? 5.047 13.484 22.922 1 96.06 208 ARG B CA 1
ATOM 3900 C C . ARG B 1 208 ? 4.484 12.398 22 1 96.06 208 ARG B C 1
ATOM 3902 O O . ARG B 1 208 ? 5.078 11.328 21.875 1 96.06 208 ARG B O 1
ATOM 3909 N N . ARG B 1 209 ? 3.352 12.727 21.516 1 97.12 209 ARG B N 1
ATOM 3910 C CA . ARG B 1 209 ? 2.756 11.836 20.531 1 97.12 209 ARG B CA 1
ATOM 3911 C C . ARG B 1 209 ? 3.521 11.883 19.203 1 97.12 209 ARG B C 1
ATOM 3913 O O . ARG B 1 209 ? 4 12.945 18.812 1 97.12 209 ARG B O 1
ATOM 3920 N N . ILE B 1 210 ? 3.674 10.727 18.516 1 98.31 210 ILE B N 1
ATOM 3921 C CA . ILE B 1 210 ? 4.289 10.664 17.203 1 98.31 210 ILE B CA 1
ATOM 3922 C C . ILE B 1 210 ? 3.205 10.578 16.125 1 98.31 210 ILE B C 1
ATOM 3924 O O . ILE B 1 210 ? 2.281 9.773 16.234 1 98.31 210 ILE B O 1
ATOM 3928 N N . VAL B 1 211 ? 3.287 11.492 15.133 1 98.81 211 VAL B N 1
ATOM 3929 C CA . VAL B 1 211 ? 2.412 11.531 13.961 1 98.81 211 VAL B CA 1
ATOM 3930 C C . VAL B 1 211 ? 3.205 11.18 12.711 1 98.81 211 VAL B C 1
ATOM 3932 O O . VAL B 1 211 ? 4.316 11.672 12.508 1 98.81 211 VAL B O 1
ATOM 3935 N N . PHE B 1 212 ? 2.705 10.281 11.922 1 98.94 212 PHE B N 1
ATOM 3936 C CA . PHE B 1 212 ? 3.359 9.945 10.664 1 98.94 212 PHE B CA 1
ATOM 3937 C C . PHE B 1 212 ? 2.602 10.539 9.484 1 98.94 212 PHE B C 1
ATOM 3939 O O . PHE B 1 212 ? 1.397 10.32 9.344 1 98.94 212 PHE B O 1
ATOM 3946 N N . HIS B 1 213 ? 3.238 11.336 8.703 1 98.88 213 HIS B N 1
ATOM 3947 C CA . HIS B 1 213 ? 2.752 11.898 7.449 1 98.88 213 HIS B CA 1
ATOM 3948 C C . HIS B 1 213 ? 3.447 11.266 6.254 1 98.88 213 HIS B C 1
ATOM 3950 O O . HIS B 1 213 ? 4.543 11.68 5.871 1 98.88 213 HIS B O 1
ATOM 3956 N N . GLY B 1 214 ? 2.699 10.367 5.652 1 98.19 214 GLY B N 1
ATOM 3957 C CA . GLY B 1 214 ? 3.322 9.633 4.566 1 98.19 214 GLY B CA 1
ATOM 3958 C C . GLY B 1 214 ? 2.732 9.961 3.207 1 98.19 214 GLY B C 1
ATOM 3959 O O . GLY B 1 214 ? 1.512 10.078 3.066 1 98.19 214 GLY B O 1
ATOM 3960 N N . HIS B 1 215 ? 3.596 10.164 2.203 1 97.69 215 HIS B N 1
ATOM 3961 C CA . HIS B 1 215 ? 3.166 10.227 0.81 1 97.69 215 HIS B CA 1
ATOM 3962 C C . HIS B 1 215 ? 3.199 8.852 0.156 1 97.69 215 HIS B C 1
ATOM 3964 O O . HIS B 1 215 ? 3.889 7.949 0.634 1 97.69 215 HIS B O 1
ATOM 3970 N N . ASP B 1 216 ? 2.43 8.703 -0.917 1 97.06 216 ASP B N 1
ATOM 3971 C CA . ASP B 1 216 ? 2.277 7.41 -1.575 1 97.06 216 ASP B CA 1
ATOM 3972 C C . ASP B 1 216 ? 2.898 7.426 -2.969 1 97.06 216 ASP B C 1
ATOM 3974 O O . ASP B 1 216 ? 2.523 6.629 -3.83 1 97.06 216 ASP B O 1
ATOM 3978 N N . THR B 1 217 ? 3.822 8.289 -3.221 1 95.69 217 THR B N 1
ATOM 3979 C CA . THR B 1 217 ? 4.426 8.508 -4.531 1 95.69 217 THR B CA 1
ATOM 3980 C C . THR B 1 217 ? 5.07 7.223 -5.051 1 95.69 217 THR B C 1
ATOM 3982 O O . THR B 1 217 ? 5.023 6.938 -6.246 1 95.69 217 THR B O 1
ATOM 3985 N N . TRP B 1 218 ? 5.664 6.473 -4.16 1 96.12 218 TRP B N 1
ATOM 3986 C CA . TRP B 1 218 ? 6.332 5.238 -4.566 1 96.12 218 TRP B CA 1
ATOM 3987 C C . TRP B 1 218 ? 5.527 4.016 -4.133 1 96.12 218 TRP B C 1
ATOM 3989 O O . TRP B 1 218 ? 6.043 2.896 -4.137 1 96.12 218 TRP B O 1
ATOM 3999 N N . GLY B 1 219 ? 4.32 4.207 -3.611 1 96.25 219 GLY B N 1
ATOM 4000 C CA . GLY B 1 219 ? 3.367 3.123 -3.455 1 96.25 219 GLY B CA 1
ATOM 4001 C C . GLY B 1 219 ? 3.422 2.473 -2.086 1 96.25 219 GLY B C 1
ATOM 4002 O O . GLY B 1 219 ? 2.826 1.414 -1.872 1 96.25 219 GLY B O 1
ATOM 4003 N N . LEU B 1 220 ? 4.113 3.08 -1.17 1 98.44 220 LEU B N 1
ATOM 4004 C CA . LEU B 1 220 ? 4.281 2.42 0.12 1 98.44 220 LEU B CA 1
ATOM 4005 C C . LEU B 1 220 ? 3.562 3.189 1.223 1 98.44 220 LEU B C 1
ATOM 4007 O O . LEU B 1 220 ? 3.834 2.984 2.408 1 98.44 220 LEU B O 1
ATOM 4011 N N . GLY B 1 221 ? 2.641 4.098 0.815 1 98.44 221 GLY B N 1
ATOM 4012 C CA . GLY B 1 221 ? 1.973 4.953 1.781 1 98.44 221 GLY B CA 1
ATOM 4013 C C . GLY B 1 221 ? 1.288 4.18 2.893 1 98.44 221 GLY B C 1
ATOM 4014 O O . GLY B 1 221 ? 1.531 4.434 4.074 1 98.44 221 GLY B O 1
ATOM 4015 N N . VAL B 1 222 ? 0.427 3.197 2.537 1 98.88 222 VAL B N 1
ATOM 4016 C CA . VAL B 1 222 ? -0.308 2.428 3.535 1 98.88 222 VAL B CA 1
ATOM 4017 C C . VAL B 1 222 ? 0.657 1.54 4.316 1 98.88 222 VAL B C 1
ATOM 4019 O O . VAL B 1 222 ? 0.604 1.49 5.551 1 98.88 222 VAL B O 1
ATOM 4022 N N . ALA B 1 223 ? 1.545 0.854 3.615 1 98.88 223 ALA B N 1
ATOM 4023 C CA . ALA B 1 223 ? 2.514 -0.026 4.262 1 98.88 223 ALA B CA 1
ATOM 4024 C C . ALA B 1 223 ? 3.367 0.741 5.266 1 98.88 223 ALA B C 1
ATOM 4026 O O . ALA B 1 223 ? 3.596 0.27 6.383 1 98.88 223 ALA B O 1
ATOM 4027 N N . ASN B 1 224 ? 3.83 1.923 4.883 1 98.94 224 ASN B N 1
ATOM 4028 C CA . ASN B 1 224 ? 4.641 2.752 5.766 1 98.94 224 ASN B CA 1
ATOM 4029 C C . ASN B 1 224 ? 3.834 3.26 6.957 1 98.94 224 ASN B C 1
ATOM 4031 O O . ASN B 1 224 ? 4.367 3.402 8.055 1 98.94 224 ASN B O 1
ATOM 4035 N N . THR B 1 225 ? 2.592 3.57 6.73 1 98.94 225 THR B N 1
ATOM 4036 C CA . THR B 1 225 ? 1.713 3.975 7.82 1 98.94 225 THR B CA 1
ATOM 4037 C C . THR B 1 225 ? 1.579 2.857 8.852 1 98.94 225 THR B C 1
ATOM 4039 O O . THR B 1 225 ? 1.689 3.1 10.055 1 98.94 225 THR B O 1
ATOM 4042 N N . LEU B 1 226 ? 1.359 1.624 8.383 1 98.94 226 LEU B N 1
ATOM 4043 C CA . LEU B 1 226 ? 1.259 0.498 9.305 1 98.94 226 LEU B CA 1
ATOM 4044 C C . LEU B 1 226 ? 2.57 0.289 10.047 1 98.94 226 LEU B C 1
ATOM 4046 O O . LEU B 1 226 ? 2.57 0.031 11.258 1 98.94 226 LEU B O 1
ATOM 4050 N N . ALA B 1 227 ? 3.717 0.434 9.328 1 98.88 227 ALA B N 1
ATOM 4051 C CA . ALA B 1 227 ? 5.023 0.344 9.969 1 98.88 227 ALA B CA 1
ATOM 4052 C C . ALA B 1 227 ? 5.176 1.407 11.055 1 98.88 227 ALA B C 1
ATOM 4054 O O . ALA B 1 227 ? 5.719 1.137 12.133 1 98.88 227 ALA B O 1
ATOM 4055 N N . ALA B 1 228 ? 4.711 2.609 10.781 1 98.88 228 ALA B N 1
ATOM 4056 C CA . ALA B 1 228 ? 4.777 3.709 11.734 1 98.88 228 ALA B CA 1
ATOM 4057 C C . ALA B 1 228 ? 3.945 3.404 12.977 1 98.88 228 ALA B C 1
ATOM 4059 O O . ALA B 1 228 ? 4.398 3.615 14.109 1 98.88 228 ALA B O 1
ATOM 4060 N N . ILE B 1 229 ? 2.744 2.898 12.758 1 98.81 229 ILE B N 1
ATOM 4061 C CA . ILE B 1 229 ? 1.838 2.566 13.852 1 98.81 229 ILE B CA 1
ATOM 4062 C C . ILE B 1 229 ? 2.461 1.479 14.727 1 98.81 229 ILE B C 1
ATOM 4064 O O . ILE B 1 229 ? 2.49 1.6 15.953 1 98.81 229 ILE B O 1
ATOM 4068 N N . ASP B 1 230 ? 2.969 0.444 14.109 1 98.62 230 ASP B N 1
ATOM 4069 C CA . ASP B 1 230 ? 3.607 -0.644 14.844 1 98.62 230 ASP B CA 1
ATOM 4070 C C . ASP B 1 230 ? 4.805 -0.136 15.648 1 98.62 230 ASP B C 1
ATOM 4072 O O . ASP B 1 230 ? 5.129 -0.688 16.703 1 98.62 230 ASP B O 1
ATOM 4076 N N . ALA B 1 231 ? 5.438 0.925 15.156 1 98.19 231 ALA B N 1
ATOM 4077 C CA . ALA B 1 231 ? 6.625 1.472 15.805 1 98.19 231 ALA B CA 1
ATOM 4078 C C . ALA B 1 231 ? 6.238 2.467 16.891 1 98.19 231 ALA B C 1
ATOM 4080 O O . ALA B 1 231 ? 7.098 2.943 17.641 1 98.19 231 ALA B O 1
ATOM 4081 N N . GLY B 1 232 ? 4.953 2.896 16.953 1 97.25 232 GLY B N 1
ATOM 4082 C CA . GLY B 1 232 ? 4.531 3.689 18.094 1 97.25 232 GLY B CA 1
ATOM 4083 C C . GLY B 1 232 ? 3.781 4.949 17.703 1 97.25 232 GLY B C 1
ATOM 4084 O O . GLY B 1 232 ? 3.334 5.703 18.562 1 97.25 232 GLY B O 1
ATOM 4085 N N . ALA B 1 233 ? 3.615 5.227 16.406 1 98.38 233 ALA B N 1
ATOM 4086 C CA . ALA B 1 233 ? 2.797 6.363 15.984 1 98.38 233 ALA B CA 1
ATOM 4087 C C . ALA B 1 233 ? 1.329 6.141 16.344 1 98.38 233 ALA B C 1
ATOM 4089 O O . ALA B 1 233 ? 0.798 5.043 16.141 1 98.38 233 ALA B O 1
ATOM 4090 N N . THR B 1 234 ? 0.661 7.16 16.844 1 98.12 234 THR B N 1
ATOM 4091 C CA . THR B 1 234 ? -0.731 6.98 17.25 1 98.12 234 THR B CA 1
ATOM 4092 C C . THR B 1 234 ? -1.643 7.918 16.469 1 98.12 234 THR B C 1
ATOM 4094 O O . THR B 1 234 ? -2.848 7.977 16.719 1 98.12 234 THR B O 1
ATOM 4097 N N . MET B 1 235 ? -1.056 8.68 15.531 1 98.75 235 MET B N 1
ATOM 4098 C CA . MET B 1 235 ? -1.794 9.453 14.539 1 98.75 235 MET B CA 1
ATOM 4099 C C . MET B 1 235 ? -1.116 9.383 13.172 1 98.75 235 MET B C 1
ATOM 4101 O O . MET B 1 235 ? 0.113 9.352 13.086 1 98.75 235 MET B O 1
ATOM 4105 N N . VAL B 1 236 ? -1.939 9.328 12.156 1 98.94 236 VAL B N 1
ATOM 4106 C CA . VAL B 1 236 ? -1.414 9.227 10.797 1 98.94 236 VAL B CA 1
ATOM 4107 C C . VAL B 1 236 ? -2.191 10.156 9.867 1 98.94 236 VAL B C 1
ATOM 4109 O O . VAL B 1 236 ? -3.398 10.344 10.039 1 98.94 236 VAL B O 1
ATOM 4112 N N . ASP B 1 237 ? -1.534 10.703 8.914 1 98.94 237 ASP B N 1
ATOM 4113 C CA . ASP B 1 237 ? -2.141 11.664 8.008 1 98.94 237 ASP B CA 1
ATOM 4114 C C . ASP B 1 237 ? -2.596 10.992 6.715 1 98.94 237 ASP B C 1
ATOM 4116 O O . ASP B 1 237 ? -1.904 10.117 6.188 1 98.94 237 ASP B O 1
ATOM 4120 N N . GLY B 1 238 ? -3.711 11.336 6.23 1 98.81 238 GLY B N 1
ATOM 4121 C CA . GLY B 1 238 ? -4.223 10.977 4.922 1 98.81 238 GLY B CA 1
ATOM 4122 C C . GLY B 1 238 ? -4.934 12.117 4.223 1 98.81 238 GLY B C 1
ATOM 4123 O O . GLY B 1 238 ? -5.227 13.148 4.836 1 98.81 238 GLY B O 1
ATOM 4124 N N . SER B 1 239 ? -5.133 12 2.959 1 98.75 239 SER B N 1
ATOM 4125 C CA . SER B 1 239 ? -5.848 12.984 2.154 1 98.75 239 SER B CA 1
ATOM 4126 C C . SER B 1 239 ? -6.879 12.312 1.25 1 98.75 239 SER B C 1
ATOM 4128 O O . SER B 1 239 ? -6.598 11.289 0.63 1 98.75 239 SER B O 1
ATOM 4130 N N . LEU B 1 240 ? -8.047 12.898 1.146 1 98.62 240 LEU B N 1
ATOM 4131 C CA . LEU B 1 240 ? -9.102 12.359 0.297 1 98.62 240 LEU B CA 1
ATOM 4132 C C . LEU B 1 240 ? -8.625 12.227 -1.145 1 98.62 240 LEU B C 1
ATOM 4134 O O . LEU B 1 240 ? -8.016 13.148 -1.688 1 98.62 240 LEU B O 1
ATOM 4138 N N . GLY B 1 241 ? -8.898 11.039 -1.716 1 97.5 241 GLY B N 1
ATOM 4139 C CA . GLY B 1 241 ? -8.547 10.781 -3.104 1 97.5 241 GLY B CA 1
ATOM 4140 C C . GLY B 1 241 ? -7.047 10.742 -3.342 1 97.5 241 GLY B C 1
ATOM 4141 O O . GLY B 1 241 ? -6.598 10.68 -4.488 1 97.5 241 GLY B O 1
ATOM 4142 N N . GLY B 1 242 ? -6.25 10.828 -2.275 1 97.38 242 GLY B N 1
ATOM 4143 C CA . GLY B 1 242 ? -4.805 10.867 -2.432 1 97.38 242 GLY B CA 1
ATOM 4144 C C . GLY B 1 242 ? -4.301 12.188 -2.988 1 97.38 242 GLY B C 1
ATOM 4145 O O . GLY B 1 242 ? -3.252 12.234 -3.635 1 97.38 242 GLY B O 1
ATOM 4146 N N . LEU B 1 243 ? -4.977 13.266 -2.777 1 96.69 243 LEU B N 1
ATOM 4147 C CA . LEU B 1 243 ? -4.59 14.586 -3.26 1 96.69 243 LEU B CA 1
ATOM 4148 C C . LEU B 1 243 ? -3.246 15.008 -2.674 1 96.69 243 LEU B C 1
ATOM 4150 O O . LEU B 1 243 ? -2.855 14.531 -1.604 1 96.69 243 LEU B O 1
ATOM 4154 N N . GLY B 1 244 ? -2.607 16.047 -3.174 1 92.69 244 GLY B N 1
ATOM 4155 C CA . GLY B 1 244 ? -1.345 16.609 -2.723 1 92.69 244 GLY B CA 1
ATOM 4156 C C . GLY B 1 244 ? -0.259 16.562 -3.781 1 92.69 244 GLY B C 1
ATOM 4157 O O . GLY B 1 244 ? 0.485 17.531 -3.961 1 92.69 244 GLY B O 1
ATOM 4158 N N . GLY B 1 245 ? -0.153 15.43 -4.488 1 80 245 GLY B N 1
ATOM 4159 C CA . GLY B 1 245 ? 0.854 15.266 -5.523 1 80 245 GLY B CA 1
ATOM 4160 C C . GLY B 1 245 ? 2.273 15.328 -4.992 1 80 245 GLY B C 1
ATOM 4161 O O . GLY B 1 245 ? 2.492 15.25 -3.781 1 80 245 GLY B O 1
ATOM 4162 N N . CYS B 1 246 ? 3.26 15.375 -5.84 1 75.88 246 CYS B N 1
ATOM 4163 C CA . CYS B 1 246 ? 4.684 15.531 -5.566 1 75.88 246 CYS B CA 1
ATOM 4164 C C . CYS B 1 246 ? 5.359 16.359 -6.652 1 75.88 246 CYS B C 1
ATOM 4166 O O . CYS B 1 246 ? 5.449 15.93 -7.805 1 75.88 246 CYS B O 1
ATOM 4168 N N . PRO B 1 247 ? 5.848 17.594 -6.281 1 78.19 247 PRO B N 1
ATOM 4169 C CA . PRO B 1 247 ? 6.469 18.422 -7.309 1 78.19 247 PRO B CA 1
ATOM 4170 C C . PRO B 1 247 ? 7.676 17.766 -7.965 1 78.19 247 PRO B C 1
ATOM 4172 O O . PRO B 1 247 ? 8.07 18.141 -9.07 1 78.19 247 PRO B O 1
ATOM 4175 N N . PHE B 1 248 ? 8.203 16.812 -7.395 1 78.38 248 PHE B N 1
ATOM 4176 C CA . PHE B 1 248 ? 9.422 16.172 -7.891 1 78.38 248 PHE B CA 1
ATOM 4177 C C . PHE B 1 248 ? 9.094 14.898 -8.648 1 78.38 248 PHE B C 1
ATOM 4179 O O . PHE B 1 248 ? 9.992 14.203 -9.133 1 78.38 248 PHE B O 1
ATOM 4186 N N . ALA B 1 249 ? 7.859 14.508 -8.648 1 71.75 249 ALA B N 1
ATOM 4187 C CA . ALA B 1 249 ? 7.344 13.391 -9.43 1 71.75 249 ALA B CA 1
ATOM 4188 C C . ALA B 1 249 ? 6 13.742 -10.062 1 71.75 249 ALA B C 1
ATOM 4190 O O . ALA B 1 249 ? 4.949 13.289 -9.602 1 71.75 249 ALA B O 1
ATOM 4191 N N . PRO B 1 250 ? 6.148 14.531 -11.125 1 68.94 250 PRO B N 1
ATOM 4192 C CA . PRO B 1 250 ? 4.883 14.938 -11.734 1 68.94 250 PRO B CA 1
ATOM 4193 C C . PRO B 1 250 ? 3.99 13.75 -12.102 1 68.94 250 PRO B C 1
ATOM 4195 O O . PRO B 1 250 ? 4.473 12.766 -12.656 1 68.94 250 PRO B O 1
ATOM 4198 N N . GLY B 1 251 ? 2.682 13.773 -11.727 1 68.44 251 GLY B N 1
ATOM 4199 C CA . GLY B 1 251 ? 1.727 12.719 -12.031 1 68.44 251 GLY B CA 1
ATOM 4200 C C . GLY B 1 251 ? 1.592 11.695 -10.922 1 68.44 251 GLY B C 1
ATOM 4201 O O . GLY B 1 251 ? 0.626 10.93 -10.891 1 68.44 251 GLY B O 1
ATOM 4202 N N . ALA B 1 252 ? 2.664 11.641 -10.125 1 70.94 252 ALA B N 1
ATOM 4203 C CA . ALA B 1 252 ? 2.639 10.688 -9.023 1 70.94 252 ALA B CA 1
ATOM 4204 C C . ALA B 1 252 ? 1.657 11.117 -7.941 1 70.94 252 ALA B C 1
ATOM 4206 O O . ALA B 1 252 ? 1.286 12.289 -7.867 1 70.94 252 ALA B O 1
ATOM 4207 N N . SER B 1 253 ? 1.19 10.023 -7.305 1 72.69 253 SER B N 1
ATOM 4208 C CA . SER B 1 253 ? 0.353 10.32 -6.152 1 72.69 253 SER B CA 1
ATOM 4209 C C . SER B 1 253 ? 1.12 11.133 -5.105 1 72.69 253 SER B C 1
ATOM 4211 O O . SER B 1 253 ? 2.348 11.047 -5.031 1 72.69 253 SER B O 1
ATOM 4213 N N . GLY B 1 254 ? 0.4 11.945 -4.488 1 89.88 254 GLY B N 1
ATOM 4214 C CA . GLY B 1 254 ? 0.972 12.711 -3.393 1 89.88 254 GLY B CA 1
ATOM 4215 C C . GLY B 1 254 ? 0.771 12.055 -2.039 1 89.88 254 GLY B C 1
ATOM 4216 O O . GLY B 1 254 ? 1.461 11.094 -1.701 1 89.88 254 GLY B O 1
ATOM 4217 N N . ASN B 1 255 ? -0.265 12.492 -1.315 1 97.5 255 ASN B N 1
ATOM 4218 C CA . ASN B 1 255 ? -0.538 11.969 0.02 1 97.5 255 ASN B CA 1
ATOM 4219 C C . ASN B 1 255 ? -1.075 10.547 -0.033 1 97.5 255 ASN B C 1
ATOM 4221 O O . ASN B 1 255 ? -1.574 10.102 -1.069 1 97.5 255 ASN B O 1
ATOM 4225 N N . THR B 1 256 ? -0.881 9.758 0.986 1 98.44 256 THR B N 1
ATOM 4226 C CA . THR B 1 256 ? -1.631 8.516 1.136 1 98.44 256 THR B CA 1
ATOM 4227 C C . THR B 1 256 ? -3.125 8.797 1.268 1 98.44 256 THR B C 1
ATOM 4229 O O . THR B 1 256 ? -3.527 9.711 1.99 1 98.44 256 THR B O 1
ATOM 4232 N N . SER B 1 257 ? -3.93 8.07 0.599 1 98.31 257 SER B N 1
ATOM 4233 C CA . SER B 1 257 ? -5.371 8.289 0.57 1 98.31 257 SER B CA 1
ATOM 4234 C C . SER B 1 257 ? -6.004 7.996 1.927 1 98.31 257 SER B C 1
ATOM 4236 O O . SER B 1 257 ? -5.758 6.945 2.518 1 98.31 257 SER B O 1
ATOM 4238 N N . SER B 1 258 ? -6.883 8.953 2.348 1 98.88 258 SER B N 1
ATOM 4239 C CA . SER B 1 258 ? -7.652 8.711 3.564 1 98.88 258 SER B CA 1
ATOM 4240 C C . SER B 1 258 ? -8.5 7.449 3.441 1 98.88 258 SER B C 1
ATOM 4242 O O . SER B 1 258 ? -8.602 6.668 4.391 1 98.88 258 SER B O 1
ATOM 4244 N N . GLU B 1 259 ? -9.086 7.234 2.256 1 98.81 259 GLU B N 1
ATOM 4245 C CA . GLU B 1 259 ? -9.914 6.055 2.025 1 98.81 259 GLU B CA 1
ATOM 4246 C C . GLU B 1 259 ? -9.109 4.77 2.201 1 98.81 259 GLU B C 1
ATOM 4248 O O . GLU B 1 259 ? -9.562 3.836 2.867 1 98.81 259 GLU B O 1
ATOM 4253 N N . ASP B 1 260 ? -7.922 4.742 1.623 1 98.69 260 ASP B N 1
ATOM 4254 C CA . ASP B 1 260 ? -7.086 3.549 1.691 1 98.69 260 ASP B CA 1
ATOM 4255 C C . ASP B 1 260 ? -6.648 3.266 3.127 1 98.69 260 ASP B C 1
ATOM 4257 O O . ASP B 1 260 ? -6.656 2.115 3.57 1 98.69 260 ASP B O 1
ATOM 4261 N N . LEU B 1 261 ? -6.273 4.336 3.842 1 98.94 261 LEU B N 1
ATOM 4262 C CA . LEU B 1 261 ? -5.855 4.188 5.23 1 98.94 261 LEU B CA 1
ATOM 4263 C C . LEU B 1 261 ? -7 3.666 6.094 1 98.94 261 LEU B C 1
ATOM 4265 O O . LEU B 1 261 ? -6.82 2.725 6.867 1 98.94 261 LEU B O 1
ATOM 4269 N N . LEU B 1 262 ? -8.133 4.281 5.926 1 98.94 262 LEU B N 1
ATOM 4270 C CA . LEU B 1 262 ? -9.281 3.908 6.75 1 98.94 262 LEU B CA 1
ATOM 4271 C C . LEU B 1 262 ? -9.742 2.488 6.434 1 98.94 262 LEU B C 1
ATOM 4273 O O . LEU B 1 262 ? -10.133 1.743 7.336 1 98.94 262 LEU B O 1
ATOM 4277 N N . PHE B 1 263 ? -9.672 2.105 5.164 1 98.81 263 PHE B N 1
ATOM 4278 C CA . PHE B 1 263 ? -10.023 0.744 4.785 1 98.81 263 PHE B CA 1
ATOM 4279 C C . PHE B 1 263 ? -9.086 -0.262 5.441 1 98.81 263 PHE B C 1
ATOM 4281 O O . PHE B 1 263 ? -9.523 -1.324 5.891 1 98.81 263 PHE B O 1
ATOM 4288 N N . ALA B 1 264 ? -7.855 -0.004 5.527 1 98.88 264 ALA B N 1
ATOM 4289 C CA . ALA B 1 264 ? -6.852 -0.884 6.121 1 98.88 264 ALA B CA 1
ATOM 4290 C C . ALA B 1 264 ? -6.996 -0.934 7.641 1 98.88 264 ALA B C 1
ATOM 4292 O O . ALA B 1 264 ? -6.887 -2.004 8.242 1 98.88 264 ALA B O 1
ATOM 4293 N N . LEU B 1 265 ? -7.293 0.23 8.297 1 98.81 265 LEU B N 1
ATOM 4294 C CA . LEU B 1 265 ? -7.215 0.367 9.75 1 98.81 265 LEU B CA 1
ATOM 4295 C C . LEU B 1 265 ? -8.531 -0.035 10.406 1 98.81 265 LEU B C 1
ATOM 4297 O O . LEU B 1 265 ? -8.547 -0.479 11.555 1 98.81 265 LEU B O 1
ATOM 4301 N N . ARG B 1 266 ? -9.602 0.23 9.758 1 98.38 266 ARG B N 1
ATOM 4302 C CA . ARG B 1 266 ? -10.953 -0.1 10.211 1 98.38 266 ARG B CA 1
ATOM 4303 C C . ARG B 1 266 ? -11.211 0.46 11.602 1 98.38 266 ARG B C 1
ATOM 4305 O O . ARG B 1 266 ? -11.594 -0.278 12.516 1 98.38 266 ARG B O 1
ATOM 4312 N N . PRO B 1 267 ? -11.07 1.784 11.773 1 98.38 267 PRO B N 1
ATOM 4313 C CA . PRO B 1 267 ? -11.461 2.301 13.086 1 98.38 267 PRO B CA 1
ATOM 4314 C C . PRO B 1 267 ? -12.93 2.02 13.414 1 98.38 267 PRO B C 1
ATOM 4316 O O . PRO B 1 267 ? -13.742 1.822 12.508 1 98.38 267 PRO B O 1
ATOM 4319 N N . ASP B 1 268 ? -13.359 2.086 14.641 1 97 268 ASP B N 1
ATOM 4320 C CA . ASP B 1 268 ? -14.664 1.63 15.109 1 97 268 ASP B CA 1
ATOM 4321 C C . ASP B 1 268 ? -15.797 2.424 14.453 1 97 268 ASP B C 1
ATOM 4323 O O . ASP B 1 268 ? -16.875 1.89 14.211 1 97 268 ASP B O 1
ATOM 4327 N N . TRP B 1 269 ? -15.562 3.604 14.141 1 97.44 269 TRP B N 1
ATOM 4328 C CA . TRP B 1 269 ? -16.625 4.453 13.617 1 97.44 269 TRP B CA 1
ATOM 4329 C C . TRP B 1 269 ? -16.812 4.23 12.125 1 97.44 269 TRP B C 1
ATOM 4331 O O . TRP B 1 269 ? -17.797 4.695 11.539 1 97.44 269 TRP B O 1
ATOM 4341 N N . LEU B 1 270 ? -15.852 3.557 11.508 1 98.25 270 LEU B N 1
ATOM 4342 C CA . LEU B 1 270 ? -15.945 3.35 10.07 1 98.25 270 LEU B CA 1
ATOM 4343 C C . LEU B 1 270 ? -16.875 2.182 9.75 1 98.25 270 LEU B C 1
ATOM 4345 O O . LEU B 1 270 ? -16.453 1.023 9.781 1 98.25 270 LEU B O 1
ATOM 4349 N N . THR B 1 271 ? -18.062 2.438 9.398 1 97.44 271 THR B N 1
ATOM 4350 C CA . THR B 1 271 ? -19.016 1.466 8.859 1 97.44 271 THR B CA 1
ATOM 4351 C C . THR B 1 271 ? -19.016 1.507 7.336 1 97.44 271 THR B C 1
ATOM 4353 O O . THR B 1 271 ? -18.469 2.438 6.73 1 97.44 271 THR B O 1
ATOM 4356 N N . PRO B 1 272 ? -19.562 0.514 6.699 1 96.75 272 PRO B N 1
ATOM 4357 C CA . PRO B 1 272 ? -19.688 0.576 5.242 1 96.75 272 PRO B CA 1
ATOM 4358 C C . PRO B 1 272 ? -20.422 1.83 4.766 1 96.75 272 PRO B C 1
ATOM 4360 O O . PRO B 1 272 ? -20.031 2.428 3.756 1 96.75 272 PRO B O 1
ATOM 4363 N N . SER B 1 273 ? -21.375 2.246 5.504 1 97.62 273 SER B N 1
ATOM 4364 C CA . SER B 1 273 ? -22.125 3.453 5.145 1 97.62 273 SER B CA 1
ATOM 4365 C C . SER B 1 273 ? -21.25 4.699 5.309 1 97.62 273 SER B C 1
ATOM 4367 O O . SER B 1 273 ? -21.312 5.613 4.48 1 97.62 273 SER B O 1
ATOM 4369 N N . ALA B 1 274 ? -20.5 4.777 6.434 1 98.44 274 ALA B N 1
ATOM 4370 C CA . ALA B 1 274 ? -19.578 5.898 6.625 1 98.44 274 ALA B CA 1
ATOM 4371 C C . ALA B 1 274 ? -18.516 5.938 5.52 1 98.44 274 ALA B C 1
ATOM 4373 O O . ALA B 1 274 ? -18.172 7.012 5.027 1 98.44 274 ALA B O 1
ATOM 4374 N N . PHE B 1 275 ? -18.078 4.738 5.184 1 98.62 275 PHE B N 1
ATOM 4375 C CA . PHE B 1 275 ? -17.094 4.652 4.113 1 98.62 275 PHE B CA 1
ATOM 4376 C C . PHE B 1 275 ? -17.688 5.141 2.795 1 98.62 275 PHE B C 1
ATOM 4378 O O . PHE B 1 275 ? -17.016 5.855 2.039 1 98.62 275 PHE B O 1
ATOM 4385 N N . GLU B 1 276 ? -18.891 4.773 2.502 1 98.44 276 GLU B N 1
ATOM 4386 C CA . GLU B 1 276 ? -19.594 5.258 1.313 1 98.44 276 GLU B CA 1
ATOM 4387 C C . GLU B 1 276 ? -19.656 6.781 1.296 1 98.44 276 GLU B C 1
ATOM 4389 O O . GLU B 1 276 ? -19.375 7.406 0.273 1 98.44 276 GLU B O 1
ATOM 4394 N N . SER B 1 277 ? -20 7.352 2.41 1 98.62 277 SER B N 1
ATOM 4395 C CA . SER B 1 277 ? -20.078 8.805 2.514 1 98.62 277 SER B CA 1
ATOM 4396 C C . SER B 1 277 ? -18.719 9.453 2.25 1 98.62 277 SER B C 1
ATOM 4398 O O . SER B 1 277 ? -18.641 10.492 1.6 1 98.62 277 SER B O 1
ATOM 4400 N N . LEU B 1 278 ? -17.734 8.836 2.771 1 98.75 278 LEU B N 1
ATOM 4401 C CA . LEU B 1 278 ? -16.375 9.336 2.58 1 98.75 278 LEU B CA 1
ATOM 4402 C C . LEU B 1 278 ? -15.984 9.312 1.105 1 98.75 278 LEU B C 1
ATOM 4404 O O . LEU B 1 278 ? -15.414 10.273 0.591 1 98.75 278 LEU B O 1
ATOM 4408 N N . VAL B 1 279 ? -16.25 8.195 0.431 1 98.56 279 VAL B N 1
ATOM 4409 C CA . VAL B 1 279 ? -15.914 8.031 -0.98 1 98.56 279 VAL B CA 1
ATOM 4410 C C . VAL B 1 279 ? -16.688 9.047 -1.816 1 98.56 279 VAL B C 1
ATOM 4412 O O . VAL B 1 279 ? -16.109 9.688 -2.703 1 98.56 279 VAL B O 1
ATOM 4415 N N . LEU B 1 280 ? -17.953 9.25 -1.51 1 98.5 280 LEU B N 1
ATOM 4416 C CA . LEU B 1 280 ? -18.766 10.211 -2.242 1 98.5 280 LEU B CA 1
ATOM 4417 C C . LEU B 1 280 ? -18.25 11.633 -2.051 1 98.5 280 LEU B C 1
ATOM 4419 O O . LEU B 1 280 ? -18.234 12.43 -2.994 1 98.5 280 LEU B O 1
ATOM 4423 N N . LEU B 1 281 ? -17.859 11.922 -0.822 1 98.75 281 LEU B N 1
ATOM 4424 C CA . LEU B 1 281 ? -17.266 13.227 -0.548 1 98.75 281 LEU B CA 1
ATOM 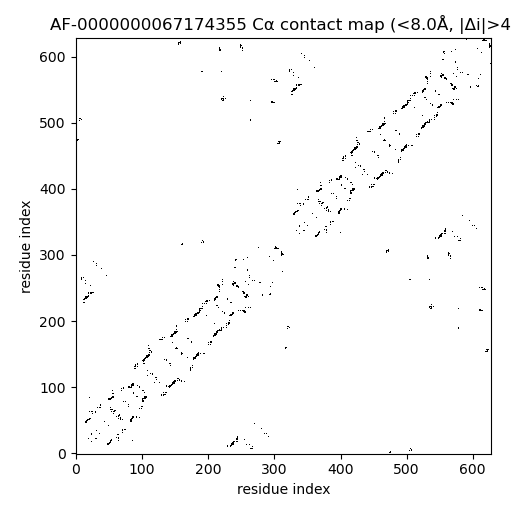4425 C C . LEU B 1 281 ? -16 13.43 -1.37 1 98.75 281 LEU B C 1
ATOM 4427 O O . LEU B 1 281 ? -15.797 14.492 -1.956 1 98.75 281 LEU B O 1
ATOM 4431 N N . SER B 1 282 ? -15.133 12.445 -1.395 1 98.25 282 SER B N 1
ATOM 4432 C CA . SER B 1 282 ? -13.891 12.477 -2.16 1 98.25 282 SER B CA 1
ATOM 4433 C C . SER B 1 282 ? -14.164 12.68 -3.646 1 98.25 282 SER B C 1
ATOM 4435 O O . SER B 1 282 ? -13.516 13.5 -4.297 1 98.25 282 SER B O 1
ATOM 4437 N N . GLU B 1 283 ? -15.109 11.961 -4.129 1 98.06 283 GLU B N 1
ATOM 4438 C CA . GLU B 1 283 ? -15.469 12.078 -5.539 1 98.06 283 GLU B CA 1
ATOM 4439 C C . GLU B 1 283 ? -15.953 13.484 -5.871 1 98.06 283 GLU B C 1
ATOM 4441 O O . GLU B 1 283 ? -15.617 14.039 -6.918 1 98.06 283 GLU B O 1
ATOM 4446 N N . LYS B 1 284 ? -16.766 14.047 -5.016 1 98.38 284 LYS B N 1
ATOM 4447 C CA . LYS B 1 284 ? -17.266 15.398 -5.199 1 98.38 284 LYS B CA 1
ATOM 4448 C C . LYS B 1 284 ? -16.125 16.406 -5.277 1 98.38 284 LYS B C 1
ATOM 4450 O O . LYS B 1 284 ? -16.078 17.234 -6.188 1 98.38 284 LYS B O 1
ATOM 4455 N N . ILE B 1 285 ? -15.203 16.312 -4.363 1 98.06 285 ILE B N 1
ATOM 4456 C CA . ILE B 1 285 ? -14.102 17.266 -4.273 1 98.06 285 ILE B CA 1
ATOM 4457 C C . ILE B 1 285 ? -13.188 17.109 -5.484 1 98.06 285 ILE B C 1
ATOM 4459 O O . ILE B 1 285 ? -12.719 18.094 -6.051 1 98.06 285 ILE B O 1
ATOM 4463 N N . LEU B 1 286 ? -12.898 15.898 -5.859 1 97.81 286 LEU B N 1
ATOM 4464 C CA . LEU B 1 286 ? -12.031 15.633 -7 1 97.81 286 LEU B CA 1
ATOM 4465 C C . LEU B 1 286 ? -12.648 16.156 -8.289 1 97.81 286 LEU B C 1
ATOM 4467 O O . LEU B 1 286 ? -11.945 16.703 -9.141 1 97.81 286 LEU B O 1
ATOM 4471 N N . ALA B 1 287 ? -13.945 15.969 -8.414 1 98.19 287 ALA B N 1
ATOM 4472 C CA . ALA B 1 287 ? -14.648 16.484 -9.586 1 98.19 287 ALA B CA 1
ATOM 4473 C C . ALA B 1 287 ? -14.555 18 -9.656 1 98.19 287 ALA B C 1
ATOM 4475 O O . ALA B 1 287 ? -14.305 18.578 -10.719 1 98.19 287 ALA B O 1
ATOM 4476 N N . GLU B 1 288 ? -14.75 18.656 -8.539 1 98 288 GLU B N 1
ATOM 4477 C CA . GLU B 1 288 ? -14.664 20.109 -8.469 1 98 288 GLU B CA 1
ATOM 4478 C C . GLU B 1 288 ? -13.273 20.609 -8.852 1 98 288 GLU B C 1
ATOM 4480 O O . GLU B 1 288 ? -13.133 21.641 -9.5 1 98 288 GLU B O 1
ATOM 4485 N N . LEU B 1 289 ? -12.258 19.875 -8.461 1 97.62 289 LEU B N 1
ATOM 4486 C CA . LEU B 1 289 ? -10.875 20.281 -8.664 1 97.62 289 LEU B CA 1
ATOM 4487 C C . LEU B 1 289 ? -10.383 19.844 -10.047 1 97.62 289 LEU B C 1
ATOM 4489 O O . LEU B 1 289 ? -9.352 20.344 -10.523 1 97.62 289 LEU B O 1
ATOM 4493 N N . GLY B 1 290 ? -11.086 18.938 -10.719 1 96.88 290 GLY B N 1
ATOM 4494 C CA . GLY B 1 290 ? -10.602 18.344 -11.953 1 96.88 290 GLY B CA 1
ATOM 4495 C C . GLY B 1 290 ? -9.375 17.469 -11.75 1 96.88 290 GLY B C 1
ATOM 4496 O O . GLY B 1 290 ? -8.438 17.516 -12.547 1 96.88 290 GLY B O 1
ATOM 4497 N N . GLU B 1 291 ? -9.312 16.828 -10.609 1 95.56 291 GLU B N 1
ATOM 4498 C CA . GLU B 1 291 ? -8.203 15.945 -10.258 1 95.56 291 GLU B CA 1
ATOM 4499 C C . GLU B 1 291 ? -8.617 14.477 -10.352 1 95.56 291 GLU B C 1
ATOM 4501 O O . GLU B 1 291 ? -9.766 14.133 -10.094 1 95.56 291 GLU B O 1
ATOM 4506 N N . PRO B 1 292 ? -7.707 13.602 -10.711 1 93.69 292 PRO B N 1
ATOM 4507 C CA . PRO B 1 292 ? -8.039 12.172 -10.766 1 93.69 292 PRO B CA 1
ATOM 4508 C C . PRO B 1 292 ? -8.102 11.531 -9.383 1 93.69 292 PRO B C 1
ATOM 4510 O O . PRO B 1 292 ? -7.484 12.031 -8.438 1 93.69 292 PRO B O 1
ATOM 4513 N N . ASN B 1 293 ? -8.836 10.469 -9.266 1 94.69 293 ASN B N 1
ATOM 4514 C CA . ASN B 1 293 ? -8.867 9.648 -8.062 1 94.69 293 ASN B CA 1
ATOM 4515 C C . ASN B 1 293 ? -7.633 8.758 -7.961 1 94.69 293 ASN B C 1
ATOM 4517 O O . ASN B 1 293 ? -7.34 7.992 -8.883 1 94.69 293 ASN B O 1
ATOM 4521 N N . ARG B 1 294 ? -6.945 8.812 -6.902 1 94.19 294 ARG B N 1
ATOM 4522 C CA . ARG B 1 294 ? -5.766 7.98 -6.707 1 94.19 294 ARG B CA 1
ATOM 4523 C C . ARG B 1 294 ? -5.973 7.004 -5.555 1 94.19 294 ARG B C 1
ATOM 4525 O O . ARG B 1 294 ? -5.035 6.316 -5.137 1 94.19 294 ARG B O 1
ATOM 4532 N N . SER B 1 295 ? -7.168 6.98 -5 1 96.31 295 SER B N 1
ATOM 4533 C CA . SER B 1 295 ? -7.523 6.012 -3.969 1 96.31 295 SER B CA 1
ATOM 4534 C C . SER B 1 295 ? -7.969 4.691 -4.586 1 96.31 295 SER B C 1
ATOM 4536 O O . SER B 1 295 ? -8.984 4.637 -5.289 1 96.31 295 SER B O 1
ATOM 4538 N N . LYS B 1 296 ? -7.273 3.65 -4.27 1 95.94 296 LYS B N 1
ATOM 4539 C CA . LYS B 1 296 ? -7.637 2.332 -4.785 1 95.94 296 LYS B CA 1
ATOM 4540 C C . LYS B 1 296 ? -8.852 1.769 -4.051 1 95.94 296 LYS B C 1
ATOM 4542 O O . LYS B 1 296 ? -9.664 1.06 -4.641 1 95.94 296 LYS B O 1
ATOM 4547 N N . ALA B 1 297 ? -8.938 2.043 -2.77 1 97.12 297 ALA B N 1
ATOM 4548 C CA . ALA B 1 297 ? -10.117 1.597 -2.029 1 97.12 297 ALA B CA 1
ATOM 4549 C C . ALA B 1 297 ? -11.391 2.242 -2.578 1 97.12 297 ALA B C 1
ATOM 4551 O O . ALA B 1 297 ? -12.43 1.591 -2.682 1 97.12 297 ALA B O 1
ATOM 4552 N N . ALA B 1 298 ? -11.305 3.531 -2.9 1 96.62 298 ALA B N 1
ATOM 4553 C CA . ALA B 1 298 ? -12.453 4.199 -3.512 1 96.62 298 ALA B CA 1
ATOM 4554 C C . ALA B 1 298 ? -12.797 3.564 -4.855 1 96.62 298 ALA B C 1
ATOM 4556 O O . ALA B 1 298 ? -13.977 3.389 -5.18 1 96.62 298 ALA B O 1
ATOM 4557 N N . GLN B 1 299 ? -11.766 3.252 -5.648 1 94.44 299 GLN B N 1
ATOM 4558 C CA . GLN B 1 299 ? -12 2.562 -6.914 1 94.44 299 GLN B CA 1
ATOM 4559 C C . GLN B 1 299 ? -12.633 1.193 -6.688 1 94.44 299 GLN B C 1
ATOM 4561 O O . GLN B 1 299 ? -13.57 0.812 -7.391 1 94.44 299 GLN B O 1
ATOM 4566 N N . GLY B 1 300 ? -12.055 0.451 -5.727 1 94.31 300 GLY B N 1
ATOM 4567 C CA . GLY B 1 300 ? -12.57 -0.866 -5.395 1 94.31 300 GLY B CA 1
ATOM 4568 C C . GLY B 1 300 ? -14.023 -0.841 -4.953 1 94.31 300 GLY B C 1
ATOM 4569 O O . GLY B 1 300 ? -14.773 -1.779 -5.219 1 94.31 300 GLY B O 1
ATOM 4570 N N . ALA B 1 301 ? -14.406 0.218 -4.289 1 95.38 301 ALA B N 1
ATOM 4571 C CA . ALA B 1 301 ? -15.766 0.348 -3.766 1 95.38 301 ALA B CA 1
ATOM 4572 C C . ALA B 1 301 ? -16.781 0.398 -4.898 1 95.38 301 ALA B C 1
ATOM 4574 O O . ALA B 1 301 ? -17.984 0.19 -4.672 1 95.38 301 ALA B O 1
ATOM 4575 N N . ARG B 1 302 ? -16.344 0.666 -6.078 1 93.19 302 ARG B N 1
ATOM 4576 C CA . ARG B 1 302 ? -17.234 0.72 -7.234 1 93.19 302 ARG B CA 1
ATOM 4577 C C . ARG B 1 302 ? -17.25 -0.614 -7.973 1 93.19 302 ARG B C 1
ATOM 4579 O O . ARG B 1 302 ? -17.75 -0.7 -9.102 1 93.19 302 ARG B O 1
ATOM 4586 N N . SER B 1 303 ? -16.719 -1.646 -7.398 1 90.69 303 SER B N 1
ATOM 4587 C CA . SER B 1 303 ? -16.656 -2.992 -7.961 1 90.69 303 SER B CA 1
ATOM 4588 C C . SER B 1 303 ? -18.047 -3.561 -8.18 1 90.69 303 SER B C 1
ATOM 4590 O O . SER B 1 303 ? -19.031 -3.068 -7.602 1 90.69 303 SER B O 1
ATOM 4592 N N . LYS B 1 304 ? -18.125 -4.617 -8.984 1 88.88 304 LYS B N 1
ATOM 4593 C CA . LYS B 1 304 ? -19.391 -5.309 -9.242 1 88.88 304 LYS B CA 1
ATOM 4594 C C . LYS B 1 304 ? -19.562 -6.5 -8.305 1 88.88 304 LYS B C 1
ATOM 4596 O O . LYS B 1 304 ? -20.578 -7.188 -8.352 1 88.88 304 LYS B O 1
ATOM 4601 N N . ALA B 1 305 ? -18.531 -6.801 -7.551 1 90 305 ALA B N 1
ATOM 4602 C CA . ALA B 1 305 ? -18.641 -7.863 -6.555 1 90 305 ALA B CA 1
ATOM 4603 C C . ALA B 1 305 ? -19.5 -7.426 -5.367 1 90 305 ALA B C 1
ATOM 4605 O O . ALA B 1 305 ? -18.984 -7.211 -4.27 1 90 305 ALA B O 1
ATOM 4606 N N . ARG B 1 306 ? -20.781 -7.477 -5.477 1 90.81 306 ARG B N 1
ATOM 4607 C CA . ARG B 1 306 ? -21.734 -6.84 -4.578 1 90.81 306 ARG B CA 1
ATOM 4608 C C . ARG B 1 306 ? -21.891 -7.645 -3.295 1 90.81 306 ARG B C 1
ATOM 4610 O O . ARG B 1 306 ? -22.469 -7.156 -2.318 1 90.81 306 ARG B O 1
ATOM 4617 N N . ALA B 1 307 ? -21.344 -8.836 -3.266 1 91.62 307 ALA B N 1
ATOM 4618 C CA . ALA B 1 307 ? -21.469 -9.648 -2.062 1 91.62 307 ALA B CA 1
ATOM 4619 C C . ALA B 1 307 ? -20.609 -9.109 -0.933 1 91.62 307 ALA B C 1
ATOM 4621 O O . ALA B 1 307 ? -20.766 -9.5 0.225 1 91.62 307 ALA B O 1
ATOM 4622 N N . PHE B 1 308 ? -19.688 -8.266 -1.26 1 93.38 308 PHE B N 1
ATOM 4623 C CA . PHE B 1 308 ? -18.828 -7.605 -0.276 1 93.38 308 PHE B CA 1
ATOM 4624 C C . PHE B 1 308 ? -19.484 -6.324 0.232 1 93.38 308 PHE B C 1
ATOM 4626 O O . PHE B 1 308 ? -19.781 -5.422 -0.552 1 93.38 308 PHE B O 1
ATOM 4633 N N . GLY B 1 309 ? -19.625 -6.145 1.462 1 93.81 309 GLY B N 1
ATOM 4634 C CA . GLY B 1 309 ? -20.453 -5.121 2.088 1 93.81 309 GLY B CA 1
ATOM 4635 C C . GLY B 1 309 ? -19.906 -3.721 1.918 1 93.81 309 GLY B C 1
ATOM 4636 O O . GLY B 1 309 ? -20.609 -2.736 2.154 1 93.81 309 GLY B O 1
ATOM 4637 N N . TRP B 1 310 ? -18.656 -3.625 1.483 1 95.69 310 TRP B N 1
ATOM 4638 C CA . TRP B 1 310 ? -18.016 -2.316 1.384 1 95.69 310 TRP B CA 1
ATOM 4639 C C . TRP B 1 310 ? -18.141 -1.761 -0.032 1 95.69 310 TRP B C 1
ATOM 4641 O O . TRP B 1 310 ? -17.656 -0.661 -0.315 1 95.69 310 TRP B O 1
ATOM 4651 N N . VAL B 1 311 ? -18.75 -2.502 -0.963 1 95.5 311 VAL B N 1
ATOM 4652 C CA . VAL B 1 311 ? -19.016 -2.043 -2.322 1 95.5 311 VAL B CA 1
ATOM 4653 C C . VAL B 1 311 ? -20.188 -1.062 -2.318 1 95.5 311 VAL B C 1
ATOM 4655 O O . VAL B 1 311 ? -21.172 -1.264 -1.604 1 95.5 311 VAL B O 1
ATOM 4658 N N . ILE B 1 312 ? -19.969 0.019 -3.098 1 94.5 312 ILE B N 1
ATOM 4659 C CA . ILE B 1 312 ? -20.969 1.082 -3.164 1 94.5 312 ILE B CA 1
ATOM 4660 C C . ILE B 1 312 ? -21.766 0.954 -4.453 1 94.5 312 ILE B C 1
ATOM 4662 O O . ILE B 1 312 ? -21.203 0.785 -5.535 1 94.5 312 ILE B O 1
ATOM 4666 N N . ASP B 1 313 ? -23.016 0.984 -4.355 1 83.75 313 ASP B N 1
ATOM 4667 C CA . ASP B 1 313 ? -23.922 0.889 -5.5 1 83.75 313 ASP B CA 1
ATOM 4668 C C . ASP B 1 313 ? -23.844 2.141 -6.371 1 83.75 313 ASP B C 1
ATOM 4670 O O . ASP B 1 313 ? -23.656 3.248 -5.859 1 83.75 313 ASP B O 1
ATOM 4674 N N . ALA B 1 314 ? -23.797 1.869 -7.664 1 67.31 314 ALA B N 1
ATOM 4675 C CA . ALA B 1 314 ? -23.781 2.992 -8.602 1 67.31 314 ALA B CA 1
ATOM 4676 C C . ALA B 1 314 ? -25.031 3.855 -8.438 1 67.31 314 ALA B C 1
ATOM 4678 O O . ALA B 1 314 ? -26.109 3.355 -8.07 1 67.31 314 ALA B O 1
#

pLDDT: mean 95.98, std 6.14, range [47.53, 98.94]

Solvent-accessible surface area (backbone atoms only — not comparable to full-atom values): 30741 Å² total; per-residue (Å²): 130,86,60,76,76,69,63,53,43,77,70,68,59,44,53,29,39,26,34,56,24,58,18,33,59,67,48,91,44,62,74,54,65,69,56,53,49,50,50,55,54,50,44,48,69,58,57,49,69,30,35,28,58,18,40,58,65,57,40,89,81,35,61,54,32,55,58,27,66,60,48,50,63,72,50,51,72,75,59,35,74,34,31,30,31,37,26,71,46,41,66,35,46,52,55,43,39,75,57,65,48,39,33,36,33,38,48,44,24,60,36,43,70,56,14,30,73,74,74,69,41,44,35,66,61,50,50,72,43,35,49,56,28,44,49,52,29,47,76,65,72,27,46,37,28,40,30,33,33,26,44,43,40,31,63,80,72,7,67,38,48,55,63,54,46,45,48,55,64,52,31,77,54,49,61,77,32,56,31,41,32,44,19,30,64,67,11,78,62,36,34,47,43,40,25,52,50,47,48,61,42,41,84,66,33,78,82,41,47,36,30,40,37,35,17,22,20,30,58,37,17,61,36,32,48,53,28,29,34,73,40,60,24,46,30,36,43,19,6,53,32,12,30,29,40,32,96,47,27,81,90,33,45,8,27,18,21,34,52,36,46,45,64,49,36,39,53,90,65,60,40,54,67,49,47,47,52,50,44,52,51,30,50,52,53,27,61,72,46,73,47,79,79,65,23,32,28,53,56,38,19,60,26,71,33,65,44,34,78,63,41,44,82,131,132,85,59,76,76,68,64,54,42,78,71,70,61,43,54,28,39,25,34,56,24,58,18,32,59,67,48,92,45,61,73,55,66,69,56,52,50,49,50,55,53,48,43,48,70,58,58,50,70,30,33,30,58,18,39,58,65,56,41,88,80,36,59,56,32,53,56,27,67,60,48,49,63,73,48,51,72,75,58,36,74,34,32,30,30,39,28,70,46,42,66,37,44,52,55,44,39,73,58,65,48,38,32,36,34,37,48,47,24,61,36,44,71,57,15,31,74,74,76,69,41,46,34,66,61,48,50,70,42,36,48,58,28,42,50,53,30,46,75,67,72,28,46,36,28,39,30,33,33,26,43,42,40,31,64,79,73,6,68,37,48,55,62,54,45,44,49,54,65,54,31,78,54,49,62,77,33,55,31,42,33,43,19,29,64,67,12,78,61,35,36,49,45,40,25,52,50,47,47,61,42,43,84,67,32,77,82,42,48,36,30,41,37,36,17,22,20,29,58,36,16,63,35,32,48,51,29,28,32,74,38,60,24,45,30,36,42,19,6,53,32,12,31,30,39,34,95,48,28,80,90,33,45,7,27,17,20,35,53,36,45,45,63,50,35,38,53,91,65,60,42,51,67,46,48,47,53,50,43,54,52,29,50,52,53,27,62,72,44,74,47,78,78,64,25,32,28,53,57,37,20,61,26,70,33,66,46,34,77,63,42,44,81,130

Sequence (628 aa):
MTVREPSPYTPRAELRDVTLRDGLQLTAKTLPTELKIEVVRELLRLGVPALEIGSMARADLVPTLADTLDVVAALTPEELDRCWIWVATPRHVEKAAAAGARKFQYCLSASDAHNKANIGRDTETSVAAMPDAIRIAHEAGGEIQLCIATAFTCPFDGLVDPQRVWGIAADPRTSGAVDIVVCDTIGQAIPTQVSALIHGLHPVNPERRIVFHGHDTWGLGVANTLAAIDAGATMVDGSLGGLGGCPFAPGASGNTSSEDLLFALRPDWLTPSAFESLVLLSEKILAELGEPNRSKAAQGARSKARAFGWVIDAMTVREPSPYTPRAELRDVTLRDGLQLTAKTLPTELKIEVVRELLRLGVPALEIGSMARADLVPTLADTLDVVAALTPEELDRCWIWVATPRHVEKAAAAGARKFQYCLSASDAHNKANIGRDTETSVAAMPDAIRIAHEAGGEIQLCIATAFTCPFDGLVDPQRVWGIAADPRTSGAVDIVVCDTIGQAIPTQVSALIHGLHPVNPERRIVFHGHDTWGLGVANTLAAIDAGATMVDGSLGGLGGCPFAPGASGNTSSEDLLFALRPDWLTPSAFESLVLLSEKILAELGEPNRSKAAQGARSKARAFGWVIDA

Nearest PDB structures (foldseek):
  1ydo-assembly1_A  TM=9.209E-01  e=6.824E-25  Bacillus subtilis subsp. subtilis str. 168
  3mp5-assembly1_B  TM=9.015E-01  e=7.665E-25  Homo sapiens
  3mp5-assembly2_D  TM=9.153E-01  e=2.362E-23  Homo sapiens
  2cw6-assembly1_A  TM=9.163E-01  e=3.548E-23  Homo sapiens
  1ydn-assembly4_D  TM=9.302E-01  e=2.149E-22  Brucella melitensis bv. 1 str. 16M

Secondary structure (DSSP, 8-state):
--PPPPPPPSS--EEEE-IIIIITTT-SSPPPHHHHHHHHHHHHHHT--EEEEEE-S-TTT-GGGTTHHHHHHHS-HHHHTTEEEEESSHHHHHHHHHTT--EEEEEEESSHHHHHHHHSS-HHHHHHHHHHHHHHHHHTT-EEEEEEESSSEETTTEEPPHHHHHHHHH-GGGTT-SEEEEEETTS---HHHHHHHHHHHTTT-TTSEEEEEEB-TTS-HHHHHHHHHHHT--EEEEBGGGTT--TTSTTS--BPBHHHHHHHH--TT--HHHHHHHHHHHHHHHHHHT-----HHHHHTT-S-TTSTTPPP-/-PPPPPPPPSS--EEEE-IIIIITTT-SSPPPHHHHHHHHHHHHHHT--EEEEEE-S-TTT-GGGTTHHHHHHHS-HHHHTTEEEEESSHHHHHHHHHTT--EEEEEEESSHHHHHHHHSS-HHHHHHHHHHHHHHHHHTT-EEEEEEESSSEETTTEEPPHHHHHHHHH-GGGTT-SEEEEEETTS---HHHHHHHHHHHTTT-TTSEEEEEEB-TTS-HHHHHHHHHHHT--EEEEBGGGTT--TTSTTS--BPBHHHHHHHH--TT--HHHHHHHHHHHHHHHHHHT-----HHHHHTT-S-TTSTTPPP-

Radius of gyration: 25.16 Å; Cα contacts (8 Å, |Δi|>4): 1484; chains: 2; bounding box: 53×76×55 Å

InterPro domains:
  IPR000891 Pyruvate carboxyltransferase [PF00682] (14-266)
  IPR000891 Pyruvate carboxyltransferase [PS50991] (13-279)
  IPR002034 Alpha-isopropylmalate/homocitrate synthase, conserved site [PS00815] (20-36)
  IPR013785 Aldolase-type TIM barrel [G3DSA:3.20.20.70] (9-305)
  IPR043594 HMG-CoA lyase [PTHR42738] (14-304)

Organism: Mycolicibacterium smegmatis (strain ATCC 700084 / mc(2)155) (NCBI:txid246196)